Protein AF-0000000073340305 (afdb_homodimer)

pLDDT: mean 93.26, std 9.14, range [45.38, 98.94]

Organism: Populus trichocarpa (NCBI:txid3694)

Foldseek 3Di:
DQDPVRDDDDDDPFDFDAFAQDDDVPDPFQWGWDWAQQDVVQRKIKIKIAGPDDDPPAAFEEEEEEEDDLLADDFCRTPLNVVLQRCLCRLLVHIYIYIGFHGWPVAAPPRRLVSVLSVLLVVLVLVVQLVPPPHDPCCNVHHDQQQYEYEYAACSLLSRVVNQLVVLPDDSPPGHHAEYEYENYQADAPDFDPLCVVCCPPPVDHVVNSQVSCCGHHPPPDHRCPCSRQVPPVPDPSLVRLLVGHEYEYEEELAESCRVVSVVVVVVSVVSPYHYHYDYYHHAYRPRVSPDVVVVVVSSVVVSVCSVVGD/DQDPVRDDDDDDPFDFDAFAQDDDVPDPFQWGWDWAQQDVVQRKIKIKIAGPDDDPPAAFEEEEEEEDDLLADDFCRTPLNVVLQRCLCRLLVHIYIYIGFHGWPVAAPPRRLVSVLSVLLVVLVLVVQLVPPPHDPCCVVHHDQQQYEYEYAACSLLSRVVNQLVVLPDDSPPGHHAEYEYENYQADAPDFDPLCVVCCPPPVDHVVNSQVSCCGHHPPPDHRCPCSRQVPPVPDPSLVSLLVGHEYEYEEELAESCRVVSVVVVVVSVVSPYHYHYDYYNHAYRPRVSPDVVVVVVSSVVVSVCSVVGD

Sequence (622 aa):
MENPDGSLTRNSAFPDVPPTEQKTPGSKELSLSKDIPLNPNNKTFLRLFRPLNPPQNTALPLIIYFHGGGFVLYSAATLAFHQTCSDMASHFPALVLSVDYRLAPEHRLPAAYEDAMESIKWVQNQVLDINGPSCEPWFKEYLDFSRCFLMGMSAGGNIAYHANLLALNIDIKPLKIIGLILNVPYFSAVTRTESEKRLINDPVLPLATSDRMWALSLPEDTDRDDEYCNPIVGGSLEKNKIERLPRCFFRGYGGDPLVDKQKELVKMLESRGVDVVARFDEDGFHGVEVFDPAKAKAFYDYGKEFVYTTVMENPDGSLTRNSAFPDVPPTEQKTPGSKELSLSKDIPLNPNNKTFLRLFRPLNPPQNTALPLIIYFHGGGFVLYSAATLAFHQTCSDMASHFPALVLSVDYRLAPEHRLPAAYEDAMESIKWVQNQVLDINGPSCEPWFKEYLDFSRCFLMGMSAGGNIAYHANLLALNIDIKPLKIIGLILNVPYFSAVTRTESEKRLINDPVLPLATSDRMWALSLPEDTDRDDEYCNPIVGGSLEKNKIERLPRCFFRGYGGDPLVDKQKELVKMLESRGVDVVARFDEDGFHGVEVFDPAKAKAFYDYGKEFVYTTV

Solvent-accessible surface area (backbone atoms only — not comparable to full-atom values): 32064 Å² total; per-residue (Å²): 83,78,40,94,86,68,48,71,48,68,74,36,87,56,58,70,48,80,68,38,74,63,90,52,91,90,56,86,70,53,33,31,23,42,78,41,83,70,36,79,91,71,68,26,34,32,38,40,25,34,32,68,76,64,66,79,96,49,66,23,38,35,34,42,32,29,54,42,43,52,47,53,43,81,44,41,38,17,41,69,48,37,49,52,45,30,49,44,7,41,70,54,55,22,35,26,38,27,41,26,57,55,38,24,60,89,33,29,50,61,42,38,35,49,43,48,45,50,52,52,50,51,50,30,55,34,59,78,32,39,87,44,92,80,26,55,65,67,49,55,72,31,55,29,53,71,41,23,29,36,25,14,30,25,33,6,13,35,40,31,53,53,28,50,58,55,49,72,76,50,90,47,71,84,44,31,72,52,30,38,40,27,37,48,40,47,48,48,47,73,72,75,47,70,38,32,62,75,31,40,76,30,50,67,59,20,44,69,57,53,51,49,33,48,66,41,19,45,47,86,97,60,60,43,59,36,51,87,34,14,64,74,75,56,47,71,87,48,47,80,51,55,49,66,45,49,39,32,37,39,37,41,22,52,52,16,39,44,36,52,51,48,50,51,50,53,51,52,41,47,75,49,67,25,53,69,49,77,49,72,45,74,52,64,33,74,68,39,44,80,78,32,66,67,54,30,50,51,50,48,52,53,49,32,52,50,62,75,67,57,129,82,78,41,96,86,66,46,72,48,68,74,35,87,54,58,70,49,80,68,39,73,62,90,52,91,89,55,86,70,53,34,32,23,42,78,41,83,69,36,79,91,72,68,25,34,32,38,41,26,35,32,69,75,64,66,80,98,48,64,24,36,35,34,42,32,27,52,43,44,52,48,53,43,82,43,41,39,18,41,68,49,37,49,49,45,30,50,44,8,40,70,56,55,22,35,26,40,27,42,26,56,54,40,24,60,90,34,30,51,61,42,39,36,50,43,46,45,50,50,53,49,51,52,29,54,33,58,78,32,40,88,43,91,80,26,54,65,66,49,57,72,30,55,29,54,70,42,23,30,35,25,14,31,25,34,7,12,35,39,32,54,53,27,50,56,54,48,73,78,50,90,48,72,85,45,31,72,53,31,37,39,26,37,46,42,46,48,48,45,73,70,75,47,70,39,32,61,75,31,40,76,29,48,68,60,20,43,69,58,52,52,48,35,46,66,41,19,43,45,86,96,60,60,44,59,37,51,88,34,14,64,75,75,57,51,71,88,48,48,79,50,54,49,66,44,50,40,32,37,40,38,41,24,53,52,15,38,45,36,51,52,48,51,49,49,51,51,53,40,45,75,50,66,25,53,68,48,76,50,72,44,74,52,64,33,73,66,39,44,80,78,32,66,68,53,31,50,51,49,48,52,53,49,31,51,50,63,76,68,58,129

InterPro domains:
  IPR002168 Lipase, GDXG, putative histidine active site [PS01173] (63-78)
  IPR013094 Alpha/beta hydrolase fold-3 [PF07859] (63-288)
  IPR029058 Alpha/Beta hydrolase fold [G3DSA:3.40.50.1820] (1-310)
  IPR029058 Alpha/Beta hydrolase fold [SSF53474] (41-307)
  IPR050466 Diverse Carboxylesterases and Gibberellin Receptors [PTHR23024] (27-291)

Radius of gyration: 26.23 Å; Cα contacts (8 Å, |Δi|>4): 1328; chains: 2; bounding box: 48×78×63 Å

Nearest PDB structures (foldseek):
  8vcd-assembly1_A  TM=8.415E-01  e=4.075E-27  Arabidopsis thaliana
  8ea2-assembly1_A  TM=8.637E-01  e=4.727E-26  Pueraria montana var. lobata
  6rt8-assembly4_G  TM=8.583E-01  e=7.841E-23  Catharanthus roseus
  6rt8-assembly3_E  TM=8.568E-01  e=8.863E-23  Catharanthus roseus
  6rt8-assembly2_C  TM=8.568E-01  e=1.538E-22  Catharanthus roseus

Structure (mmCIF, N/CA/C/O backbone):
data_AF-0000000073340305-model_v1
#
loop_
_entity.id
_entity.type
_entity.pdbx_description
1 polymer 'Alpha/beta hydrolase fold-3 domain-containing protein'
#
loop_
_atom_site.group_PDB
_atom_site.id
_atom_site.type_symbol
_atom_site.label_atom_id
_atom_site.label_alt_id
_atom_site.label_comp_id
_atom_site.label_asym_id
_atom_site.label_entity_id
_atom_site.label_seq_id
_atom_site.pdbx_PDB_ins_code
_atom_site.Cartn_x
_atom_site.Cartn_y
_atom_site.Cartn_z
_atom_site.occupancy
_atom_site.B_iso_or_equiv
_atom_site.auth_seq_id
_atom_site.auth_comp_id
_atom_site.auth_asym_id
_atom_site.auth_atom_id
_atom_site.pdbx_PDB_model_num
ATOM 1 N N . MET A 1 1 ? 2.129 -8.492 13.266 1 67.94 1 MET A N 1
ATOM 2 C CA . MET A 1 1 ? 2.611 -8.234 14.617 1 67.94 1 MET A CA 1
ATOM 3 C C . MET A 1 1 ? 2.17 -9.336 15.578 1 67.94 1 MET A C 1
ATOM 5 O O . MET A 1 1 ? 1.013 -9.766 15.547 1 67.94 1 MET A O 1
ATOM 9 N N . GLU A 1 2 ? 3.129 -9.781 16.25 1 68.56 2 GLU A N 1
ATOM 10 C CA . GLU A 1 2 ? 2.785 -10.781 17.266 1 68.56 2 GLU A CA 1
ATOM 11 C C . GLU A 1 2 ? 2.283 -10.125 18.547 1 68.56 2 GLU A C 1
ATOM 13 O O . GLU A 1 2 ? 2.91 -9.195 19.062 1 68.56 2 GLU A O 1
ATOM 18 N N . ASN A 1 3 ? 1.083 -10.586 18.922 1 67.62 3 ASN A N 1
ATOM 19 C CA . ASN A 1 3 ? 0.479 -10.078 20.156 1 67.62 3 ASN A CA 1
ATOM 20 C C . ASN A 1 3 ? 0.989 -10.836 21.375 1 67.62 3 ASN A C 1
ATOM 22 O O . ASN A 1 3 ? 1.522 -11.938 21.25 1 67.62 3 ASN A O 1
ATOM 26 N N . PRO A 1 4 ? 0.866 -10.195 22.438 1 67.56 4 PRO A N 1
ATOM 27 C CA . PRO A 1 4 ? 1.33 -10.852 23.656 1 67.56 4 PRO A CA 1
ATOM 28 C C . PRO A 1 4 ? 0.696 -12.227 23.859 1 67.56 4 PRO A C 1
ATOM 30 O O . PRO A 1 4 ? 1.329 -13.125 24.422 1 67.56 4 PRO A O 1
ATOM 33 N N . ASP A 1 5 ? -0.49 -12.438 23.375 1 68.31 5 ASP A N 1
ATOM 34 C CA . ASP A 1 5 ? -1.183 -13.711 23.562 1 68.31 5 ASP A CA 1
ATOM 35 C C . ASP A 1 5 ? -0.783 -14.719 22.484 1 68.31 5 ASP A C 1
ATOM 37 O O . ASP A 1 5 ? -1.321 -15.828 22.438 1 68.31 5 ASP A O 1
ATOM 41 N N . GLY A 1 6 ? 0.114 -14.336 21.656 1 64.44 6 GLY A N 1
ATOM 42 C CA . GLY A 1 6 ? 0.615 -15.25 20.641 1 64.44 6 GLY A CA 1
ATOM 43 C C . GLY A 1 6 ? -0.099 -15.117 19.312 1 64.44 6 GLY A C 1
ATOM 44 O O . GLY A 1 6 ? 0.363 -15.648 18.297 1 64.44 6 GLY A O 1
ATOM 45 N N . SER A 1 7 ? -1.217 -14.383 19.391 1 67.25 7 SER A N 1
ATOM 46 C CA . SER A 1 7 ? -1.92 -14.18 18.125 1 67.25 7 SER A CA 1
ATOM 47 C C . SER A 1 7 ? -1.186 -13.18 17.25 1 67.25 7 SER A C 1
ATOM 49 O O . SER A 1 7 ? -0.28 -12.484 17.703 1 67.25 7 SER A O 1
ATOM 51 N N . LEU A 1 8 ? -1.442 -13.336 15.961 1 74.5 8 LEU A N 1
ATOM 52 C CA . LEU A 1 8 ? -0.791 -12.461 14.992 1 74.5 8 LEU A CA 1
ATOM 53 C C . LEU A 1 8 ? -1.764 -11.414 14.469 1 74.5 8 LEU A C 1
ATOM 55 O O . LEU A 1 8 ? -2.912 -11.727 14.148 1 74.5 8 LEU A O 1
ATOM 59 N N . THR A 1 9 ? -1.34 -10.203 14.617 1 76 9 THR A N 1
ATOM 60 C CA . THR A 1 9 ? -2.08 -9.133 13.953 1 76 9 THR A CA 1
ATOM 61 C C . THR A 1 9 ? -1.487 -8.836 12.578 1 76 9 THR A C 1
ATOM 63 O O . THR A 1 9 ? -0.298 -8.539 12.461 1 76 9 THR A O 1
ATOM 66 N N . ARG A 1 10 ? -2.449 -9.094 11.609 1 75.88 10 ARG A N 1
ATOM 67 C CA . ARG A 1 10 ? -2.023 -8.836 10.234 1 75.88 10 ARG A CA 1
ATOM 68 C C . ARG A 1 10 ? -2.443 -7.445 9.781 1 75.88 10 ARG A C 1
ATOM 70 O O . ARG A 1 10 ? -3.615 -7.078 9.898 1 75.88 10 ARG A O 1
ATOM 77 N N . ASN A 1 11 ? -1.377 -6.621 9.469 1 77.19 11 ASN A N 1
ATOM 78 C CA . ASN A 1 11 ? -1.65 -5.312 8.875 1 77.19 11 ASN A CA 1
ATOM 79 C C . ASN A 1 11 ? -1.431 -5.328 7.367 1 77.19 11 ASN A C 1
ATOM 81 O O . ASN A 1 11 ? -0.298 -5.469 6.902 1 77.19 11 ASN A O 1
ATOM 85 N N . SER A 1 12 ? -2.635 -5.301 6.664 1 78.06 12 SER A N 1
ATOM 86 C CA . SER A 1 12 ? -2.549 -5.262 5.207 1 78.06 12 SER A CA 1
ATOM 87 C C . SER A 1 12 ? -2.543 -3.828 4.691 1 78.06 12 SER A C 1
ATOM 89 O O . SER A 1 12 ? -3.445 -3.047 5.004 1 78.06 12 SER A O 1
ATOM 91 N N . ALA A 1 13 ? -1.528 -3.514 3.963 1 80.12 13 ALA A N 1
ATOM 92 C CA . ALA A 1 13 ? -1.43 -2.17 3.4 1 80.12 13 ALA A CA 1
ATOM 93 C C . ALA A 1 13 ? -2.494 -1.942 2.33 1 80.12 13 ALA A C 1
ATOM 95 O O . ALA A 1 13 ? -2.803 -0.799 1.986 1 80.12 13 ALA A O 1
ATOM 96 N N . PHE A 1 14 ? -3.064 -3.043 1.811 1 86.5 14 PHE A N 1
ATOM 97 C CA . PHE A 1 14 ? -4.062 -2.994 0.747 1 86.5 14 PHE A CA 1
ATOM 98 C C . PHE A 1 14 ? -5.383 -3.594 1.214 1 86.5 14 PHE A C 1
ATOM 100 O O . PHE A 1 14 ? -5.395 -4.598 1.933 1 86.5 14 PHE A O 1
ATOM 107 N N . PRO A 1 15 ? -6.473 -3 0.729 1 85.81 15 PRO A N 1
ATOM 108 C CA . PRO A 1 15 ? -7.77 -3.607 1.038 1 85.81 15 PRO A CA 1
ATOM 109 C C . PRO A 1 15 ? -8.078 -4.816 0.16 1 85.81 15 PRO A C 1
ATOM 111 O O . PRO A 1 15 ? -7.461 -4.996 -0.894 1 85.81 15 PRO A O 1
ATOM 114 N N . ASP A 1 16 ? -8.945 -5.66 0.643 1 89.81 16 ASP A N 1
ATOM 115 C CA . ASP A 1 16 ? -9.547 -6.668 -0.227 1 89.81 16 ASP A CA 1
ATOM 116 C C . ASP A 1 16 ? -10.711 -6.082 -1.021 1 89.81 16 ASP A C 1
ATOM 118 O O . ASP A 1 16 ? -11.383 -5.156 -0.559 1 89.81 16 ASP A O 1
ATOM 122 N N . VAL A 1 17 ? -10.898 -6.574 -2.234 1 90.62 17 VAL A N 1
ATOM 123 C CA . VAL A 1 17 ? -11.992 -6.113 -3.086 1 90.62 17 VAL A CA 1
ATOM 124 C C . VAL A 1 17 ? -12.789 -7.309 -3.598 1 90.62 17 VAL A C 1
ATOM 126 O O . VAL A 1 17 ? -12.25 -8.406 -3.746 1 90.62 17 VAL A O 1
ATOM 129 N N . PRO A 1 18 ? -14.062 -7.145 -3.832 1 91.19 18 PRO A N 1
ATOM 130 C CA . PRO A 1 18 ? -14.883 -8.227 -4.391 1 91.19 18 PRO A CA 1
ATOM 131 C C . PRO A 1 18 ? -14.562 -8.508 -5.859 1 91.19 18 PRO A C 1
ATOM 133 O O . PRO A 1 18 ? -13.922 -7.688 -6.523 1 91.19 18 PRO A O 1
ATOM 136 N N . PRO A 1 19 ? -14.938 -9.758 -6.348 1 94.81 19 PRO A N 1
ATOM 137 C CA . PRO A 1 19 ? -14.836 -9.984 -7.789 1 94.81 19 PRO A CA 1
ATOM 138 C C . PRO A 1 19 ? -15.789 -9.102 -8.594 1 94.81 19 PRO A C 1
ATOM 140 O O . PRO A 1 19 ? -16.734 -8.531 -8.039 1 94.81 19 PRO A O 1
ATOM 143 N N . THR A 1 20 ? -15.422 -8.938 -9.82 1 89 20 THR A N 1
ATOM 144 C CA . THR A 1 20 ? -16.266 -8.188 -10.75 1 89 20 THR A CA 1
ATOM 145 C C . THR A 1 20 ? -16.891 -9.117 -11.781 1 89 20 THR A C 1
ATOM 147 O O . THR A 1 20 ? -16.312 -9.359 -12.844 1 89 20 THR A O 1
ATOM 150 N N . GLU A 1 21 ? -18.094 -9.477 -11.547 1 87.88 21 GLU A N 1
ATOM 151 C CA . GLU A 1 21 ? -18.703 -10.516 -12.375 1 87.88 21 GLU A CA 1
ATOM 152 C C . GLU A 1 21 ? -19.359 -9.93 -13.617 1 87.88 21 GLU A C 1
ATOM 154 O O . GLU A 1 21 ? -19.578 -10.633 -14.602 1 87.88 21 GLU A O 1
ATOM 159 N N . GLN A 1 22 ? -19.75 -8.695 -13.438 1 83.94 22 GLN A N 1
ATOM 160 C CA . GLN A 1 22 ? -20.422 -8.039 -14.555 1 83.94 22 GLN A CA 1
ATOM 161 C C . GLN A 1 22 ? -19.812 -6.66 -14.82 1 83.94 22 GLN A C 1
ATOM 163 O O . GLN A 1 22 ? -19.266 -6.027 -13.914 1 83.94 22 GLN A O 1
ATOM 168 N N . LYS A 1 23 ? -19.922 -6.387 -16.078 1 78 23 LYS A N 1
ATOM 169 C CA . LYS A 1 23 ? -19.469 -5.051 -16.438 1 78 23 LYS A CA 1
ATOM 170 C C . LYS A 1 23 ? -20.375 -3.975 -15.867 1 78 23 LYS A C 1
ATOM 172 O O . LYS A 1 23 ? -21.609 -4.09 -15.953 1 78 23 LYS A O 1
ATOM 177 N N . THR A 1 24 ? -19.797 -3.139 -15.047 1 69.5 24 THR A N 1
ATOM 178 C CA . THR A 1 24 ? -20.578 -1.995 -14.602 1 69.5 24 THR A CA 1
ATOM 179 C C . THR A 1 24 ? -20.406 -0.817 -15.562 1 69.5 24 THR A C 1
ATOM 181 O O . THR A 1 24 ? -19.297 -0.49 -15.953 1 69.5 24 THR A O 1
ATOM 184 N N . PRO A 1 25 ? -21.609 -0.239 -15.977 1 66.5 25 PRO A N 1
ATOM 185 C CA . PRO A 1 25 ? -21.484 0.916 -16.875 1 66.5 25 PRO A CA 1
ATOM 186 C C . PRO A 1 25 ? -20.562 1.997 -16.328 1 66.5 25 PRO A C 1
ATOM 188 O O . PRO A 1 25 ? -20.625 2.314 -15.133 1 66.5 25 PRO A O 1
ATOM 191 N N . GLY A 1 26 ? -19.641 2.408 -17.109 1 63.31 26 GLY A N 1
ATOM 192 C CA . GLY A 1 26 ? -18.734 3.48 -16.719 1 63.31 26 GLY A CA 1
ATOM 193 C C . GLY A 1 26 ? -17.469 2.984 -16.047 1 63.31 26 GLY A C 1
ATOM 194 O O . GLY A 1 26 ? -16.562 3.768 -15.773 1 63.31 26 GLY A O 1
ATOM 195 N N . SER A 1 27 ? -17.562 1.623 -15.883 1 67.31 27 SER A N 1
ATOM 196 C CA . SER A 1 27 ? -16.406 1.103 -15.18 1 67.31 27 SER A CA 1
ATOM 197 C C . SER A 1 27 ? -15.219 0.926 -16.125 1 67.31 27 SER A C 1
ATOM 199 O O . SER A 1 27 ? -15.406 0.778 -17.344 1 67.31 27 SER A O 1
ATOM 201 N N . LYS A 1 28 ? -14.078 1.132 -15.609 1 69.5 28 LYS A N 1
ATOM 202 C CA . LYS A 1 28 ? -12.836 0.988 -16.375 1 69.5 28 LYS A CA 1
ATOM 203 C C . LYS A 1 28 ? -12.234 -0.399 -16.172 1 69.5 28 LYS A C 1
ATOM 205 O O . LYS A 1 28 ? -11.016 -0.574 -16.297 1 69.5 28 LYS A O 1
ATOM 210 N N . GLU A 1 29 ? -13.211 -1.311 -16 1 81.5 29 GLU A N 1
ATOM 211 C CA . GLU A 1 29 ? -12.703 -2.66 -15.766 1 81.5 29 GLU A CA 1
ATOM 212 C C . GLU A 1 29 ? -12.18 -3.287 -17.047 1 81.5 29 GLU A C 1
ATOM 214 O O . GLU A 1 29 ? -12.766 -3.105 -18.125 1 81.5 29 GLU A O 1
ATOM 219 N N . LEU A 1 30 ? -11.062 -3.98 -16.969 1 86.75 30 LEU A N 1
ATOM 220 C CA . LEU A 1 30 ? -10.406 -4.586 -18.125 1 86.75 30 LEU A CA 1
ATOM 221 C C . LEU A 1 30 ? -10.734 -6.074 -18.219 1 86.75 30 LEU A C 1
ATOM 223 O O . LEU A 1 30 ? -10.508 -6.699 -19.266 1 86.75 30 LEU A O 1
ATOM 227 N N . SER A 1 31 ? -11.32 -6.609 -17.141 1 94.94 31 SER A N 1
ATOM 228 C CA . SER A 1 31 ? -11.625 -8.031 -17.047 1 94.94 31 SER A CA 1
ATOM 229 C C . SER A 1 31 ? -12.812 -8.289 -16.125 1 94.94 31 SER A C 1
ATOM 231 O O . SER A 1 31 ? -13.25 -7.391 -15.406 1 94.94 31 SER A O 1
ATOM 233 N N . LEU A 1 32 ? -13.398 -9.438 -16.297 1 96.12 32 LEU A N 1
ATOM 234 C CA . LEU A 1 32 ? -14.383 -9.93 -15.336 1 96.12 32 LEU A CA 1
ATOM 235 C C . LEU A 1 32 ? -13.766 -10.969 -14.406 1 96.12 32 LEU A C 1
ATOM 237 O O . LEU A 1 32 ? -12.766 -11.602 -14.75 1 96.12 32 LEU A O 1
ATOM 241 N N . SER A 1 33 ? -14.328 -11.086 -13.242 1 97.56 33 SER A N 1
ATOM 242 C CA . SER A 1 33 ? -13.812 -12.062 -12.281 1 97.56 33 SER A CA 1
ATOM 243 C C . SER A 1 33 ? -14.938 -12.656 -11.445 1 97.56 33 SER A C 1
ATOM 245 O O . SER A 1 33 ? -16 -12.047 -11.297 1 97.56 33 SER A O 1
ATOM 247 N N . LYS A 1 34 ? -14.711 -13.867 -10.969 1 97.88 34 LYS A N 1
ATOM 248 C CA . LYS A 1 34 ? -15.633 -14.547 -10.062 1 97.88 34 LYS A CA 1
ATOM 249 C C . LYS A 1 34 ? -14.883 -15.461 -9.102 1 97.88 34 LYS A C 1
ATOM 251 O O . LYS A 1 34 ? -13.781 -15.922 -9.406 1 97.88 34 LYS A O 1
ATOM 256 N N . ASP A 1 35 ? -15.461 -15.688 -7.945 1 98.25 35 ASP A N 1
ATOM 257 C CA . ASP A 1 35 ? -14.867 -16.562 -6.938 1 98.25 35 ASP A CA 1
ATOM 258 C C . ASP A 1 35 ? -15.461 -17.969 -7.008 1 98.25 35 ASP A C 1
ATOM 260 O O . ASP A 1 35 ? -16.672 -18.125 -7.219 1 98.25 35 ASP A O 1
ATOM 264 N N . ILE A 1 36 ? -14.656 -18.953 -6.902 1 98.19 36 ILE A N 1
ATOM 265 C CA . ILE A 1 36 ? -15.023 -20.359 -6.887 1 98.19 36 ILE A CA 1
ATOM 266 C C . ILE A 1 36 ? -14.469 -21.031 -5.629 1 98.19 36 ILE A C 1
ATOM 268 O O . ILE A 1 36 ? -13.258 -21.031 -5.402 1 98.19 36 ILE A O 1
ATOM 272 N N . PRO A 1 37 ? -15.32 -21.625 -4.793 1 97.81 37 PRO A N 1
ATOM 273 C CA . PRO A 1 37 ? -14.789 -22.344 -3.641 1 97.81 37 PRO A CA 1
ATOM 274 C C . PRO A 1 37 ? -13.891 -23.516 -4.047 1 97.81 37 PRO A C 1
ATOM 276 O O . PRO A 1 37 ? -14.203 -24.234 -5 1 97.81 37 PRO A O 1
ATOM 279 N N . LEU A 1 38 ? -12.805 -23.688 -3.432 1 98.38 38 LEU A N 1
ATOM 280 C CA . LEU A 1 38 ? -11.891 -24.781 -3.717 1 98.38 38 LEU A CA 1
ATOM 281 C C . LEU A 1 38 ? -12 -25.875 -2.656 1 98.38 38 LEU A C 1
ATOM 283 O O . LEU A 1 38 ? -12.297 -27.031 -2.975 1 98.38 38 LEU A O 1
ATOM 287 N N . ASN A 1 39 ? -11.742 -25.516 -1.41 1 98.19 39 ASN A N 1
ATOM 288 C CA . ASN A 1 39 ? -11.805 -26.422 -0.268 1 98.19 39 ASN A CA 1
ATOM 289 C C . ASN A 1 39 ? -12.469 -25.766 0.934 1 98.19 39 ASN A C 1
ATOM 291 O O . ASN A 1 39 ? -11.836 -24.984 1.655 1 98.19 39 ASN A O 1
ATOM 295 N N . PRO A 1 40 ? -13.727 -26.078 1.2 1 95.38 40 PRO A N 1
ATOM 296 C CA . PRO A 1 40 ? -14.469 -25.422 2.285 1 95.38 40 PRO A CA 1
ATOM 297 C C . PRO A 1 40 ? -13.828 -25.656 3.652 1 95.38 40 PRO A C 1
ATOM 299 O O . PRO A 1 40 ? -13.883 -24.781 4.516 1 95.38 40 PRO A O 1
ATOM 302 N N . ASN A 1 41 ? -13.195 -26.812 3.861 1 95.94 41 ASN A N 1
ATOM 303 C CA . ASN A 1 41 ? -12.547 -27.094 5.137 1 95.94 41 ASN A CA 1
ATOM 304 C C . ASN A 1 41 ? -11.359 -26.172 5.383 1 95.94 41 ASN A C 1
ATOM 306 O O . ASN A 1 41 ? -11.125 -25.75 6.512 1 95.94 41 ASN A O 1
ATOM 310 N N . ASN A 1 42 ? -10.656 -25.938 4.301 1 96.75 42 ASN A N 1
ATOM 311 C CA . ASN A 1 42 ? -9.484 -25.062 4.395 1 96.75 42 ASN A CA 1
ATOM 312 C C . ASN A 1 42 ? -9.859 -23.609 4.145 1 96.75 42 ASN A C 1
ATOM 314 O O . ASN A 1 42 ? -9.016 -22.719 4.281 1 96.75 42 ASN A O 1
ATOM 318 N N . LYS A 1 43 ? -11.086 -23.359 3.734 1 96.12 43 LYS A N 1
ATOM 319 C CA . LYS A 1 43 ? -11.602 -22.031 3.41 1 96.12 43 LYS A CA 1
ATOM 320 C C . LYS A 1 43 ? -10.797 -21.391 2.287 1 96.12 43 LYS A C 1
ATOM 322 O O . LYS A 1 43 ? -10.523 -20.188 2.322 1 96.12 43 LYS A O 1
ATOM 327 N N . THR A 1 44 ? -10.266 -22.203 1.38 1 98.38 44 THR A N 1
ATOM 328 C CA . THR A 1 44 ? -9.555 -21.703 0.203 1 98.38 44 THR A CA 1
ATOM 329 C C . THR A 1 44 ? -10.523 -21.5 -0.963 1 98.38 44 THR A C 1
ATOM 331 O O . THR A 1 44 ? -11.578 -22.141 -1.016 1 98.38 44 THR A O 1
ATOM 334 N N . PHE A 1 45 ? -10.195 -20.594 -1.85 1 98.69 45 PHE A N 1
ATOM 335 C CA . PHE A 1 45 ? -11.016 -20.344 -3.029 1 98.69 45 PHE A CA 1
ATOM 336 C C . PHE A 1 45 ? -10.141 -19.906 -4.203 1 98.69 45 PHE A C 1
ATOM 338 O O . PHE A 1 45 ? -8.938 -19.703 -4.051 1 98.69 45 PHE A O 1
ATOM 345 N N . LEU A 1 46 ? -10.734 -19.953 -5.328 1 98.81 46 LEU A N 1
ATOM 346 C CA . LEU A 1 46 ? -10.133 -19.5 -6.578 1 98.81 46 LEU A CA 1
ATOM 347 C C . LEU A 1 46 ? -10.859 -18.281 -7.129 1 98.81 46 LEU A C 1
ATOM 349 O O . LEU A 1 46 ? -12.094 -18.234 -7.117 1 98.81 46 LEU A O 1
ATOM 353 N N . ARG A 1 47 ? -10.102 -17.312 -7.477 1 98.69 47 ARG A N 1
ATOM 354 C CA . ARG A 1 47 ? -10.695 -16.234 -8.258 1 98.69 47 ARG A CA 1
ATOM 355 C C . ARG A 1 47 ? -10.297 -16.328 -9.727 1 98.69 47 ARG A C 1
ATOM 357 O O . ARG A 1 47 ? -9.117 -16.25 -10.062 1 98.69 47 ARG A O 1
ATOM 364 N N . LEU A 1 48 ? -11.312 -16.484 -10.547 1 98.81 48 LEU A N 1
ATOM 365 C CA . LEU A 1 48 ? -11.102 -16.672 -11.977 1 98.81 48 LEU A CA 1
ATOM 366 C C . LEU A 1 48 ? -11.344 -15.375 -12.742 1 98.81 48 LEU A C 1
ATOM 368 O O . LEU A 1 48 ? -12.383 -14.727 -12.555 1 98.81 48 LEU A O 1
ATOM 372 N N . PHE A 1 49 ? -10.359 -14.945 -13.555 1 98.38 49 PHE A N 1
ATOM 373 C CA . PHE A 1 49 ? -10.453 -13.758 -14.391 1 98.38 49 PHE A CA 1
ATOM 374 C C . PHE A 1 49 ? -10.508 -14.133 -15.859 1 98.38 49 PHE A C 1
ATOM 376 O O . PHE A 1 49 ? -9.82 -15.055 -16.297 1 98.38 49 PHE A O 1
ATOM 383 N N . ARG A 1 50 ? -11.266 -13.43 -16.625 1 97 50 ARG A N 1
ATOM 384 C CA . ARG A 1 50 ? -11.258 -13.5 -18.078 1 97 50 ARG A CA 1
ATOM 385 C C . ARG A 1 50 ? -11.242 -12.109 -18.703 1 97 50 ARG A C 1
ATOM 387 O O . ARG A 1 50 ? -11.719 -11.148 -18.094 1 97 50 ARG A O 1
ATOM 394 N N . PRO A 1 51 ? -10.68 -11.969 -19.922 1 95.25 51 PRO A N 1
ATOM 395 C CA . PRO A 1 51 ? -10.781 -10.664 -20.578 1 95.25 51 PRO A CA 1
ATOM 396 C C . PRO A 1 51 ? -12.234 -10.234 -20.797 1 95.25 51 PRO A C 1
ATOM 398 O O . PRO A 1 51 ? -13.117 -11.078 -20.953 1 95.25 51 PRO A O 1
ATOM 401 N N . LEU A 1 52 ? -12.391 -9 -20.781 1 91.94 52 LEU A N 1
ATOM 402 C CA . LEU A 1 52 ? -13.719 -8.453 -21.016 1 91.94 52 LEU A CA 1
ATOM 403 C C . LEU A 1 52 ? -14.242 -8.852 -22.391 1 91.94 52 LEU A C 1
ATOM 405 O O . LEU A 1 52 ? -15.422 -9.172 -22.547 1 91.94 52 LEU A O 1
ATOM 409 N N . ASN A 1 53 ? -13.32 -8.773 -23.375 1 88.56 53 ASN A N 1
ATOM 410 C CA . ASN A 1 53 ? -13.633 -9.156 -24.75 1 88.56 53 ASN A CA 1
ATOM 411 C C . ASN A 1 53 ? -12.672 -10.227 -25.266 1 88.56 53 ASN A C 1
ATOM 413 O O . ASN A 1 53 ? -11.758 -9.922 -26.031 1 88.56 53 ASN A O 1
ATOM 417 N N . PRO A 1 54 ? -13.008 -11.5 -24.859 1 90.56 54 PRO A N 1
ATOM 418 C CA . PRO A 1 54 ? -12.117 -12.562 -25.344 1 90.56 54 PRO A CA 1
ATOM 419 C C . PRO A 1 54 ? -12.094 -12.68 -26.859 1 90.56 54 PRO A C 1
ATOM 421 O O . PRO A 1 54 ? -13.117 -12.438 -27.516 1 90.56 54 PRO A O 1
ATOM 424 N N . PRO A 1 55 ? -10.898 -12.938 -27.344 1 88.44 55 PRO A N 1
ATOM 425 C CA . PRO A 1 55 ? -10.852 -13.156 -28.797 1 88.44 55 PRO A CA 1
ATOM 426 C C . PRO A 1 55 ? -11.797 -14.266 -29.25 1 88.44 55 PRO A C 1
ATOM 428 O O . PRO A 1 55 ? -12 -15.25 -28.531 1 88.44 55 PRO A O 1
ATOM 431 N N . GLN A 1 56 ? -12.273 -14.016 -30.469 1 85.81 56 GLN A N 1
ATOM 432 C CA . GLN A 1 56 ? -13.219 -14.984 -31.016 1 85.81 56 GLN A CA 1
ATOM 433 C C . GLN A 1 56 ? -12.484 -16.203 -31.594 1 85.81 56 GLN A C 1
ATOM 435 O O . GLN A 1 56 ? -11.422 -16.062 -32.188 1 85.81 56 GLN A O 1
ATOM 440 N N . ASN A 1 57 ? -12.953 -17.328 -31.359 1 84.75 57 ASN A N 1
ATOM 441 C CA . ASN A 1 57 ? -12.523 -18.594 -31.953 1 84.75 57 ASN A CA 1
ATOM 442 C C . ASN A 1 57 ? -11.102 -18.953 -31.547 1 84.75 57 ASN A C 1
ATOM 444 O O . ASN A 1 57 ? -10.367 -19.578 -32.312 1 84.75 57 ASN A O 1
ATOM 448 N N . THR A 1 58 ? -10.641 -18.391 -30.531 1 90.31 58 THR A N 1
ATOM 449 C CA . THR A 1 58 ? -9.312 -18.719 -30.031 1 90.31 58 THR A CA 1
ATOM 450 C C . THR A 1 58 ? -9.375 -19.109 -28.562 1 90.31 58 THR A C 1
ATOM 452 O O . THR A 1 58 ? -9.898 -18.344 -27.734 1 90.31 58 THR A O 1
ATOM 455 N N . ALA A 1 59 ? -8.906 -20.312 -28.312 1 95 59 ALA A N 1
ATOM 456 C CA . ALA A 1 59 ? -8.805 -20.719 -26.922 1 95 59 ALA A CA 1
ATOM 457 C C . ALA A 1 59 ? -7.707 -19.953 -26.203 1 95 59 ALA A C 1
ATOM 459 O O . ALA A 1 59 ? -6.73 -19.516 -26.812 1 95 59 ALA A O 1
ATOM 460 N N . LEU A 1 60 ? -7.863 -19.734 -24.984 1 97.88 60 LEU A N 1
ATOM 461 C CA . LEU A 1 60 ? -6.949 -18.922 -24.188 1 97.88 60 LEU A CA 1
ATOM 462 C C . LEU A 1 60 ? -6.086 -19.797 -23.297 1 97.88 60 LEU A C 1
ATOM 464 O O . LEU A 1 60 ? -6.566 -20.781 -22.734 1 97.88 60 LEU A O 1
ATOM 468 N N . PRO A 1 61 ? -4.797 -19.469 -23.172 1 98.25 61 PRO A N 1
ATOM 469 C CA . PRO A 1 61 ? -4 -20.125 -22.141 1 98.25 61 PRO A CA 1
ATOM 470 C C . PRO A 1 61 ? -4.52 -19.859 -20.734 1 98.25 61 PRO A C 1
ATOM 472 O O . PRO A 1 61 ? -5.312 -18.938 -20.531 1 98.25 61 PRO A O 1
ATOM 475 N N . LEU A 1 62 ? -4.094 -20.719 -19.828 1 98.75 62 LEU A N 1
ATOM 476 C CA . LEU A 1 62 ? -4.445 -20.562 -18.422 1 98.75 62 LEU A CA 1
ATOM 477 C C . LEU A 1 62 ? -3.215 -20.234 -17.578 1 98.75 62 LEU A C 1
ATOM 479 O O . LEU A 1 62 ? -2.168 -20.875 -17.734 1 98.75 62 LEU A O 1
ATOM 483 N N . ILE A 1 63 ? -3.34 -19.203 -16.781 1 98.88 63 ILE A N 1
ATOM 484 C CA . ILE A 1 63 ? -2.328 -18.891 -15.773 1 98.88 63 ILE A CA 1
ATOM 485 C C . ILE A 1 63 ? -2.889 -19.156 -14.375 1 98.88 63 ILE A C 1
ATOM 487 O O . ILE A 1 63 ? -3.854 -18.516 -13.953 1 98.88 63 ILE A O 1
ATOM 491 N N . ILE A 1 64 ? -2.373 -20.156 -13.711 1 98.94 64 ILE A N 1
ATOM 492 C CA . ILE A 1 64 ? -2.652 -20.297 -12.281 1 98.94 64 ILE A CA 1
ATOM 493 C C . ILE A 1 64 ? -1.706 -19.406 -11.477 1 98.94 64 ILE A C 1
ATOM 495 O O . ILE A 1 64 ? -0.486 -19.578 -11.531 1 98.94 64 ILE A O 1
ATOM 499 N N . TYR A 1 65 ? -2.279 -18.469 -10.758 1 98.94 65 TYR A N 1
ATOM 500 C CA . TYR A 1 65 ? -1.517 -17.375 -10.148 1 98.94 65 TYR A CA 1
ATOM 501 C C . TYR A 1 65 ? -1.516 -17.5 -8.633 1 98.94 65 TYR A C 1
ATOM 503 O O . TYR A 1 65 ? -2.543 -17.812 -8.023 1 98.94 65 TYR A O 1
ATOM 511 N N . PHE A 1 66 ? -0.336 -17.312 -8.023 1 98.94 66 PHE A N 1
ATOM 512 C CA . PHE A 1 66 ? -0.172 -17.281 -6.578 1 98.94 66 PHE A CA 1
ATOM 513 C C . PHE A 1 66 ? 0.31 -15.914 -6.109 1 98.94 66 PHE A C 1
ATOM 515 O O . PHE A 1 66 ? 1.363 -15.445 -6.539 1 98.94 66 PHE A O 1
ATOM 522 N N . HIS A 1 67 ? -0.466 -15.305 -5.215 1 98.44 67 HIS A N 1
ATOM 523 C CA . HIS A 1 67 ? -0.167 -13.953 -4.754 1 98.44 67 HIS A CA 1
ATOM 524 C C . HIS A 1 67 ? 1.006 -13.953 -3.781 1 98.44 67 HIS A C 1
ATOM 526 O O . HIS A 1 67 ? 1.364 -14.992 -3.23 1 98.44 67 HIS A O 1
ATOM 532 N N . GLY A 1 68 ? 1.585 -12.758 -3.646 1 97.62 68 GLY A N 1
ATOM 533 C CA . GLY A 1 68 ? 2.654 -12.578 -2.678 1 97.62 68 GLY A CA 1
ATOM 534 C C . GLY A 1 68 ? 2.146 -12.336 -1.268 1 97.62 68 GLY A C 1
ATOM 535 O O . GLY A 1 68 ? 0.961 -12.523 -0.989 1 97.62 68 GLY A O 1
ATOM 536 N N . GLY A 1 69 ? 3.115 -12.039 -0.393 1 95.69 69 GLY A N 1
ATOM 537 C CA . GLY A 1 69 ? 2.748 -11.766 0.986 1 95.69 69 GLY A CA 1
ATOM 538 C C . GLY A 1 69 ? 3.547 -12.578 1.991 1 95.69 69 GLY A C 1
ATOM 539 O O . GLY A 1 69 ? 3.156 -12.688 3.154 1 95.69 69 GLY A O 1
ATOM 540 N N . GLY A 1 70 ? 4.645 -13.188 1.548 1 96.56 70 GLY A N 1
ATOM 541 C CA . GLY A 1 70 ? 5.551 -13.891 2.443 1 96.56 70 GLY A CA 1
ATOM 542 C C . GLY A 1 70 ? 4.902 -15.07 3.145 1 96.56 70 GLY A C 1
ATOM 543 O O . GLY A 1 70 ? 5.246 -15.383 4.285 1 96.56 70 GLY A O 1
ATOM 544 N N . PHE A 1 71 ? 3.844 -15.562 2.588 1 97.44 71 PHE A N 1
ATOM 545 C CA . PHE A 1 71 ? 3.084 -16.688 3.104 1 97.44 71 PHE A CA 1
ATOM 546 C C . PHE A 1 71 ? 2.209 -16.266 4.277 1 97.44 71 PHE A C 1
ATOM 548 O O . PHE A 1 71 ? 1.472 -17.094 4.836 1 97.44 71 PHE A O 1
ATOM 555 N N . VAL A 1 72 ? 2.264 -15 4.648 1 93.88 72 VAL A N 1
ATOM 556 C CA . VAL A 1 72 ? 1.651 -14.578 5.902 1 93.88 72 VAL A CA 1
ATOM 557 C C . VAL A 1 72 ? 0.536 -13.57 5.617 1 93.88 72 VAL A C 1
ATOM 559 O O . VAL A 1 72 ? -0.438 -13.484 6.371 1 93.88 72 VAL A O 1
ATOM 562 N N . LEU A 1 73 ? 0.677 -12.859 4.492 1 92.44 73 LEU A N 1
ATOM 563 C CA . LEU A 1 73 ? -0.228 -11.742 4.254 1 92.44 73 LEU A CA 1
ATOM 564 C C . LEU A 1 73 ? -0.99 -11.93 2.945 1 92.44 73 LEU A C 1
ATOM 566 O O . LEU A 1 73 ? -0.588 -12.727 2.096 1 92.44 73 LEU A O 1
ATOM 570 N N . TYR A 1 74 ? -2.086 -11.148 2.801 1 94.25 74 TYR A N 1
ATOM 571 C CA . TYR A 1 74 ? -2.834 -10.859 1.582 1 94.25 74 TYR A CA 1
ATOM 572 C C . TYR A 1 74 ? -3.676 -12.055 1.163 1 94.25 74 TYR A C 1
ATOM 574 O O . TYR A 1 74 ? -3.869 -12.992 1.945 1 94.25 74 TYR A O 1
ATOM 582 N N . SER A 1 75 ? -4.355 -11.836 0.139 1 95.69 75 SER A N 1
ATOM 583 C CA . SER A 1 75 ? -5.34 -12.742 -0.438 1 95.69 75 SER A CA 1
ATOM 584 C C . SER A 1 75 ? -5.422 -12.578 -1.952 1 95.69 75 SER A C 1
ATOM 586 O O . SER A 1 75 ? -4.895 -11.609 -2.506 1 95.69 75 SER A O 1
ATOM 588 N N . ALA A 1 76 ? -6.035 -13.578 -2.537 1 97.88 76 ALA A N 1
ATOM 589 C CA . ALA A 1 76 ? -6.371 -13.43 -3.951 1 97.88 76 ALA A CA 1
ATOM 590 C C . ALA A 1 76 ? -7.289 -12.227 -4.172 1 97.88 76 ALA A C 1
ATOM 592 O O . ALA A 1 76 ? -7.34 -11.672 -5.27 1 97.88 76 ALA A O 1
ATOM 593 N N . ALA A 1 77 ? -7.926 -11.789 -3.123 1 95.88 77 ALA A N 1
ATOM 594 C CA . ALA A 1 77 ? -8.883 -10.688 -3.213 1 95.88 77 ALA A CA 1
ATOM 595 C C . ALA A 1 77 ? -8.203 -9.344 -2.945 1 95.88 77 ALA A C 1
ATOM 597 O O . ALA A 1 77 ? -8.805 -8.289 -3.162 1 95.88 77 ALA A O 1
ATOM 598 N N . THR A 1 78 ? -6.965 -9.414 -2.475 1 94.75 78 THR A N 1
ATOM 599 C CA . THR A 1 78 ? -6.285 -8.156 -2.156 1 94.75 78 THR A CA 1
ATOM 600 C C . THR A 1 78 ? -6.129 -7.297 -3.404 1 94.75 78 THR A C 1
ATOM 602 O O . THR A 1 78 ? -5.715 -7.785 -4.457 1 94.75 78 THR A O 1
ATOM 605 N N . LEU A 1 79 ? -6.402 -6.027 -3.279 1 92.75 79 LEU A N 1
ATOM 606 C CA . LEU A 1 79 ? -6.523 -5.082 -4.387 1 92.75 79 LEU A CA 1
ATOM 607 C C . LEU A 1 79 ? -5.32 -5.18 -5.316 1 92.75 79 LEU A C 1
ATOM 609 O O . LEU A 1 79 ? -5.473 -5.242 -6.535 1 92.75 79 LEU A O 1
ATOM 613 N N . ALA A 1 80 ? -4.117 -5.191 -4.746 1 92.62 80 ALA A N 1
ATOM 614 C CA . ALA A 1 80 ? -2.898 -5.199 -5.551 1 92.62 80 ALA A CA 1
ATOM 615 C C . ALA A 1 80 ? -2.836 -6.438 -6.438 1 92.62 80 ALA A C 1
ATOM 617 O O . ALA A 1 80 ? -2.465 -6.352 -7.609 1 92.62 80 ALA A O 1
ATOM 618 N N . PHE A 1 81 ? -3.244 -7.539 -5.918 1 96.56 81 PHE A N 1
ATOM 619 C CA . PHE A 1 81 ? -3.164 -8.789 -6.664 1 96.56 81 PHE A CA 1
ATOM 620 C C . PHE A 1 81 ? -4.383 -8.961 -7.559 1 96.56 81 PHE A C 1
ATOM 622 O O . PHE A 1 81 ? -4.285 -9.531 -8.648 1 96.56 81 PHE A O 1
ATOM 629 N N . HIS A 1 82 ? -5.535 -8.484 -7.094 1 95.94 82 HIS A N 1
ATOM 630 C CA . HIS A 1 82 ? -6.719 -8.445 -7.949 1 95.94 82 HIS A CA 1
ATOM 631 C C . HIS A 1 82 ? -6.445 -7.656 -9.227 1 95.94 82 HIS A C 1
ATOM 633 O O . HIS A 1 82 ? -6.754 -8.117 -10.32 1 95.94 82 HIS A O 1
ATOM 639 N N . GLN A 1 83 ? -5.828 -6.523 -9.07 1 93.62 83 GLN A N 1
ATOM 640 C CA . GLN A 1 83 ? -5.551 -5.66 -10.211 1 93.62 83 GLN A CA 1
ATOM 641 C C . GLN A 1 83 ? -4.516 -6.289 -11.141 1 93.62 83 GLN A C 1
ATOM 643 O O . GLN A 1 83 ? -4.633 -6.203 -12.367 1 93.62 83 GLN A O 1
ATOM 648 N N . THR A 1 84 ? -3.523 -6.863 -10.555 1 96.31 84 THR A N 1
ATOM 649 C CA . THR A 1 84 ? -2.496 -7.535 -11.336 1 96.31 84 THR A CA 1
ATOM 650 C C . THR A 1 84 ? -3.109 -8.625 -12.211 1 96.31 84 THR A C 1
ATOM 652 O O . THR A 1 84 ? -2.832 -8.703 -13.406 1 96.31 84 THR A O 1
ATOM 655 N N . CYS A 1 85 ? -3.955 -9.43 -11.617 1 97.81 85 CYS A N 1
ATOM 656 C CA . CYS A 1 85 ? -4.586 -10.523 -12.352 1 97.81 85 CYS A CA 1
ATOM 657 C C . CYS A 1 85 ? -5.535 -9.992 -13.414 1 97.81 85 CYS A C 1
ATOM 659 O O . CYS A 1 85 ? -5.59 -10.523 -14.523 1 97.81 85 CYS A O 1
ATOM 661 N N . SER A 1 86 ? -6.277 -8.945 -13.07 1 96.25 86 SER A N 1
ATOM 662 C CA . SER A 1 86 ? -7.176 -8.312 -14.031 1 96.25 86 SER A CA 1
ATOM 663 C C . SER A 1 86 ? -6.41 -7.785 -15.242 1 96.25 86 SER A C 1
ATOM 665 O O . SER A 1 86 ? -6.805 -8.016 -16.391 1 96.25 86 SER A O 1
ATOM 667 N N . ASP A 1 87 ? -5.312 -7.117 -14.969 1 96 87 ASP A N 1
ATOM 668 C CA . ASP A 1 87 ? -4.484 -6.547 -16.031 1 96 87 ASP A CA 1
ATOM 669 C C . ASP A 1 87 ? -3.896 -7.641 -16.906 1 96 87 ASP A C 1
ATOM 671 O O . ASP A 1 87 ? -3.889 -7.516 -18.141 1 96 87 ASP A O 1
ATOM 675 N N . MET A 1 88 ? -3.424 -8.688 -16.297 1 97.19 88 MET A N 1
ATOM 676 C CA . MET A 1 88 ? -2.816 -9.773 -17.062 1 97.19 88 MET A CA 1
ATOM 677 C C . MET A 1 88 ? -3.848 -10.461 -17.938 1 97.19 88 MET A C 1
ATOM 679 O O . MET A 1 88 ? -3.566 -10.781 -19.094 1 97.19 88 MET A O 1
ATOM 683 N N . ALA A 1 89 ? -5.039 -10.68 -17.391 1 97.5 89 ALA A N 1
ATOM 684 C CA . ALA A 1 89 ? -6.09 -11.336 -18.172 1 97.5 89 ALA A CA 1
ATOM 685 C C . ALA A 1 89 ? -6.379 -10.562 -19.453 1 97.5 89 ALA A C 1
ATOM 687 O O . ALA A 1 89 ? -6.551 -11.156 -20.516 1 97.5 89 ALA A O 1
ATOM 688 N N . SER A 1 90 ? -6.359 -9.305 -19.328 1 95.25 90 SER A N 1
ATOM 689 C CA . SER A 1 90 ? -6.66 -8.438 -20.469 1 95.25 90 SER A CA 1
ATOM 690 C C . SER A 1 90 ? -5.453 -8.305 -21.391 1 95.25 90 SER A C 1
ATOM 692 O O . SER A 1 90 ? -5.578 -8.453 -22.609 1 95.25 90 SER A O 1
ATOM 694 N N . HIS A 1 91 ? -4.25 -8.094 -20.891 1 94.56 91 HIS A N 1
ATOM 695 C CA . HIS A 1 91 ? -3.053 -7.75 -21.641 1 94.56 91 HIS A CA 1
ATOM 696 C C . HIS A 1 91 ? -2.49 -8.961 -22.375 1 94.56 91 HIS A C 1
ATOM 698 O O . HIS A 1 91 ? -1.969 -8.836 -23.484 1 94.56 91 HIS A O 1
ATOM 704 N N . PHE A 1 92 ? -2.75 -10.117 -21.797 1 91.56 92 PHE A N 1
ATOM 705 C CA . PHE A 1 92 ? -2.184 -11.305 -22.422 1 91.56 92 PHE A CA 1
ATOM 706 C C . PHE A 1 92 ? -2.943 -11.664 -23.688 1 91.56 92 PHE A C 1
ATOM 708 O O . PHE A 1 92 ? -2.357 -11.742 -24.766 1 91.56 92 PHE A O 1
ATOM 715 N N . PRO A 1 93 ? -4.102 -11.789 -23.625 1 94.44 93 PRO A N 1
ATOM 716 C CA . PRO A 1 93 ? -5.324 -12.336 -23.031 1 94.44 93 PRO A CA 1
ATOM 717 C C . PRO A 1 93 ? -5.148 -13.773 -22.547 1 94.44 93 PRO A C 1
ATOM 719 O O . PRO A 1 93 ? -4.527 -14.594 -23.234 1 94.44 93 PRO A O 1
ATOM 722 N N . ALA A 1 94 ? -5.605 -14.062 -21.469 1 97.94 94 ALA A N 1
ATOM 723 C CA . ALA A 1 94 ? -5.535 -15.352 -20.797 1 97.94 94 ALA A CA 1
ATOM 724 C C . ALA A 1 94 ? -6.625 -15.484 -19.734 1 97.94 94 ALA A C 1
ATOM 726 O O . ALA A 1 94 ? -7.223 -14.484 -19.328 1 97.94 94 ALA A O 1
ATOM 727 N N . LEU A 1 95 ? -6.98 -16.703 -19.484 1 98.44 95 LEU A N 1
ATOM 728 C CA . LEU A 1 95 ? -7.652 -16.953 -18.219 1 98.44 95 LEU A CA 1
ATOM 729 C C . LEU A 1 95 ? -6.652 -16.953 -17.062 1 98.44 95 LEU A C 1
ATOM 731 O O . LEU A 1 95 ? -5.559 -17.516 -17.188 1 98.44 95 LEU A O 1
ATOM 735 N N . VAL A 1 96 ? -6.953 -16.203 -16 1 98.81 96 VAL A N 1
ATOM 736 C CA . VAL A 1 96 ? -6.086 -16.188 -14.836 1 98.81 96 VAL A CA 1
ATOM 737 C C . VAL A 1 96 ? -6.844 -16.719 -13.625 1 98.81 96 VAL A C 1
ATOM 739 O O . VAL A 1 96 ? -7.922 -16.234 -13.281 1 98.81 96 VAL A O 1
ATOM 742 N N . LEU A 1 97 ? -6.34 -17.766 -13.055 1 98.88 97 LEU A N 1
ATOM 743 C CA . LEU A 1 97 ? -6.895 -18.391 -11.867 1 98.88 97 LEU A CA 1
ATOM 744 C C . LEU A 1 97 ? -6.039 -18.078 -10.641 1 98.88 97 LEU A C 1
ATOM 746 O O . LEU A 1 97 ? -5.027 -18.75 -10.398 1 98.88 97 LEU A O 1
ATOM 750 N N . SER A 1 98 ? -6.453 -17.062 -9.875 1 98.94 98 SER A N 1
ATOM 751 C CA . SER A 1 98 ? -5.727 -16.641 -8.68 1 98.94 98 SER A CA 1
ATOM 752 C C . SER A 1 98 ? -6.125 -17.484 -7.469 1 98.94 98 SER A C 1
ATOM 754 O O . SER A 1 98 ? -7.305 -17.547 -7.117 1 98.94 98 SER A O 1
ATOM 756 N N . VAL A 1 99 ? -5.168 -18.094 -6.785 1 98.94 99 VAL A N 1
ATOM 757 C CA . VAL A 1 99 ? -5.43 -19.031 -5.703 1 98.94 99 VAL A CA 1
ATOM 758 C C . VAL A 1 99 ? -5.355 -18.312 -4.359 1 98.94 99 VAL A C 1
ATOM 760 O O . VAL A 1 99 ? -4.371 -17.641 -4.066 1 98.94 99 VAL A O 1
ATOM 763 N N . ASP A 1 100 ? -6.426 -18.359 -3.654 1 98.81 100 ASP A N 1
ATOM 764 C CA . ASP A 1 100 ? -6.418 -17.938 -2.256 1 98.81 100 ASP A CA 1
ATOM 765 C C . ASP A 1 100 ? -6.012 -19.078 -1.34 1 98.81 100 ASP A C 1
ATOM 767 O O . ASP A 1 100 ? -6.844 -19.922 -0.971 1 98.81 100 ASP A O 1
ATOM 771 N N . TY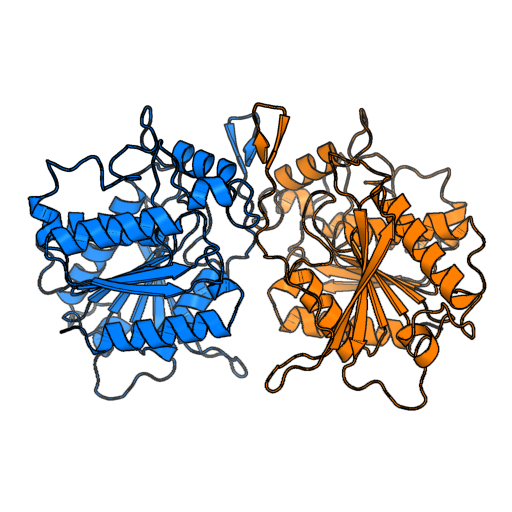R A 1 101 ? -4.738 -19.109 -1.002 1 98.75 101 TYR A N 1
ATOM 772 C CA . TYR A 1 101 ? -4.172 -20.234 -0.277 1 98.75 101 TYR A CA 1
ATOM 773 C C . TYR A 1 101 ? -4.113 -19.953 1.219 1 98.75 101 TYR A C 1
ATOM 775 O O . TYR A 1 101 ? -4.289 -18.812 1.646 1 98.75 101 TYR A O 1
ATOM 783 N N . ARG A 1 102 ? -3.869 -21 2.049 1 97.94 102 ARG A N 1
ATOM 784 C CA . ARG A 1 102 ? -3.777 -20.875 3.5 1 97.94 102 ARG A CA 1
ATOM 785 C C . ARG A 1 102 ? -2.525 -20.109 3.904 1 97.94 102 ARG A C 1
ATOM 787 O O . ARG A 1 102 ? -1.481 -20.234 3.26 1 97.94 102 ARG A O 1
ATOM 794 N N . LEU A 1 103 ? -2.592 -19.359 5.055 1 96.06 103 LEU A N 1
ATOM 795 C CA . LEU A 1 103 ? -1.493 -18.484 5.465 1 96.06 103 LEU A CA 1
ATOM 796 C C . LEU A 1 103 ? -0.802 -19.031 6.707 1 96.06 103 LEU A C 1
ATOM 798 O O . LEU A 1 103 ? -1.423 -19.734 7.512 1 96.06 103 LEU A O 1
ATOM 802 N N . ALA A 1 104 ? 0.43 -18.75 6.734 1 94.69 104 ALA A N 1
ATOM 803 C CA . ALA A 1 104 ? 1.216 -18.984 7.941 1 94.69 104 ALA A CA 1
ATOM 804 C C . ALA A 1 104 ? 1.015 -17.844 8.945 1 94.69 104 ALA A C 1
ATOM 806 O O . ALA A 1 104 ? 0.65 -16.734 8.57 1 94.69 104 ALA A O 1
ATOM 807 N N . PRO A 1 105 ? 1.097 -18.094 10.273 1 92.81 105 PRO A N 1
ATOM 808 C CA . PRO A 1 105 ? 1.638 -19.312 10.867 1 92.81 105 PRO A CA 1
ATOM 809 C C . PRO A 1 105 ? 0.557 -20.344 11.18 1 92.81 105 PRO A C 1
ATOM 811 O O . PRO A 1 105 ? 0.868 -21.469 11.586 1 92.81 105 PRO A O 1
ATOM 814 N N . GLU A 1 106 ? -0.74 -19.984 10.984 1 92.12 106 GLU A N 1
ATOM 815 C CA . GLU A 1 106 ? -1.803 -20.953 11.242 1 92.12 106 GLU A CA 1
ATOM 816 C C . GLU A 1 106 ? -1.611 -22.219 10.414 1 92.12 106 GLU A C 1
ATOM 818 O O . GLU A 1 106 ? -1.936 -23.312 10.867 1 92.12 106 GLU A O 1
ATOM 823 N N . HIS A 1 107 ? -1.111 -22.062 9.234 1 94.81 107 HIS A N 1
ATOM 824 C CA . HIS A 1 107 ? -0.78 -23.156 8.328 1 94.81 107 HIS A CA 1
ATOM 825 C C . HIS A 1 107 ? 0.614 -22.984 7.738 1 94.81 107 HIS A C 1
ATOM 827 O O . HIS A 1 107 ? 0.77 -22.375 6.672 1 94.81 107 HIS A O 1
ATOM 833 N N . ARG A 1 108 ? 1.577 -23.547 8.289 1 97 108 ARG A N 1
ATOM 834 C CA . ARG A 1 108 ? 2.961 -23.469 7.832 1 97 108 ARG A CA 1
ATOM 835 C C . ARG A 1 108 ? 3.16 -24.266 6.551 1 97 108 ARG A C 1
ATOM 837 O O . ARG A 1 108 ? 2.316 -25.078 6.188 1 97 108 ARG A O 1
ATOM 844 N N . LEU A 1 109 ? 4.215 -23.938 5.824 1 97.88 109 LEU A N 1
ATOM 845 C CA . LEU A 1 109 ? 4.586 -24.781 4.695 1 97.88 109 LEU A CA 1
ATOM 846 C C . LEU A 1 109 ? 4.73 -26.234 5.133 1 97.88 109 LEU A C 1
ATOM 848 O O . LEU A 1 109 ? 5.188 -26.516 6.246 1 97.88 109 LEU A O 1
ATOM 852 N N . PRO A 1 110 ? 4.168 -27.125 4.344 1 98.12 110 PRO A N 1
ATOM 853 C CA . PRO A 1 110 ? 3.881 -26.984 2.912 1 98.12 110 PRO A CA 1
ATOM 854 C C . PRO A 1 110 ? 2.402 -26.734 2.627 1 98.12 110 PRO A C 1
ATOM 856 O O . PRO A 1 110 ? 1.897 -27.125 1.571 1 98.12 110 PRO A O 1
ATOM 859 N N . ALA A 1 111 ? 1.637 -26.125 3.545 1 98.56 111 ALA A N 1
ATOM 860 C CA . ALA A 1 111 ? 0.198 -25.953 3.367 1 98.56 111 ALA A CA 1
ATOM 861 C C . ALA A 1 111 ? -0.104 -25.188 2.08 1 98.56 111 ALA A C 1
ATOM 863 O O . ALA A 1 111 ? -1.015 -25.547 1.334 1 98.56 111 ALA A O 1
ATOM 864 N N . ALA A 1 112 ? 0.646 -24.125 1.829 1 98.75 112 ALA A N 1
ATOM 865 C CA . ALA A 1 112 ? 0.421 -23.328 0.634 1 98.75 112 ALA A CA 1
ATOM 866 C C . ALA A 1 112 ? 0.684 -24.125 -0.633 1 98.75 112 ALA A C 1
ATOM 868 O O . ALA A 1 112 ? -0.005 -23.953 -1.641 1 98.75 112 ALA A O 1
ATOM 869 N N . TYR A 1 113 ? 1.676 -25.047 -0.571 1 98.56 113 TYR A N 1
ATOM 870 C CA . TYR A 1 113 ? 1.958 -25.922 -1.706 1 98.56 113 TYR A CA 1
ATOM 871 C C . TYR A 1 113 ? 0.826 -26.906 -1.923 1 98.56 113 TYR A C 1
ATOM 873 O O . TYR A 1 113 ? 0.482 -27.234 -3.062 1 98.56 113 TYR A O 1
ATOM 881 N N . GLU A 1 114 ? 0.33 -27.391 -0.833 1 98.5 114 GLU A N 1
ATOM 882 C CA . GLU A 1 114 ? -0.801 -28.312 -0.912 1 98.5 114 GLU A CA 1
ATOM 883 C C . GLU A 1 114 ? -2.01 -27.641 -1.563 1 98.5 114 GLU A C 1
ATOM 885 O O . GLU A 1 114 ? -2.689 -28.25 -2.391 1 98.5 114 GLU A O 1
ATOM 890 N N . ASP A 1 115 ? -2.238 -26.422 -1.188 1 98.88 115 ASP A N 1
ATOM 891 C CA . ASP A 1 115 ? -3.348 -25.672 -1.778 1 98.88 115 ASP A CA 1
ATOM 892 C C . ASP A 1 115 ? -3.113 -25.422 -3.268 1 98.88 115 ASP A C 1
ATOM 894 O O . ASP A 1 115 ? -4.055 -25.453 -4.062 1 98.88 115 ASP A O 1
ATOM 898 N N . ALA A 1 116 ? -1.885 -25.172 -3.645 1 98.88 116 ALA A N 1
ATOM 899 C CA . ALA A 1 116 ? -1.533 -25.031 -5.055 1 98.88 116 ALA A CA 1
ATOM 900 C C . ALA A 1 116 ? -1.809 -26.328 -5.82 1 98.88 116 ALA A C 1
ATOM 902 O O . ALA A 1 116 ? -2.398 -26.297 -6.902 1 98.88 116 ALA A O 1
ATOM 903 N N . MET A 1 117 ? -1.445 -27.422 -5.234 1 98.62 117 MET A N 1
ATOM 904 C CA . MET A 1 117 ? -1.67 -28.719 -5.863 1 98.62 117 MET A CA 1
ATOM 905 C C . MET A 1 117 ? -3.16 -29.016 -5.973 1 98.62 117 MET A C 1
ATOM 907 O O . MET A 1 117 ? -3.611 -29.594 -6.965 1 98.62 117 MET A O 1
ATOM 911 N N . GLU A 1 118 ? -3.863 -28.656 -4.941 1 98.69 118 GLU A N 1
ATOM 912 C CA . GLU A 1 118 ? -5.312 -28.828 -5 1 98.69 118 GLU A CA 1
ATOM 913 C C . GLU A 1 118 ? -5.914 -28.016 -6.148 1 98.69 118 GLU A C 1
ATOM 915 O O . GLU A 1 118 ? -6.855 -28.469 -6.801 1 98.69 118 GLU A O 1
ATOM 920 N N . SER A 1 119 ? -5.398 -26.828 -6.355 1 98.88 119 SER A N 1
ATOM 921 C CA . SER A 1 119 ? -5.883 -25.984 -7.445 1 98.88 119 SER A CA 1
ATOM 922 C C . SER A 1 119 ? -5.578 -26.609 -8.805 1 98.88 119 SER A C 1
ATOM 924 O O . SER A 1 119 ? -6.414 -26.562 -9.711 1 98.88 119 SER A O 1
ATOM 926 N N . ILE A 1 120 ? -4.402 -27.188 -8.969 1 98.81 120 ILE A N 1
ATOM 927 C CA . ILE A 1 120 ? -4.016 -27.859 -10.203 1 98.81 120 ILE A CA 1
ATOM 928 C C . ILE A 1 120 ? -4.934 -29.062 -10.445 1 98.81 120 ILE A C 1
ATOM 930 O O . ILE A 1 120 ? -5.426 -29.25 -11.562 1 98.81 120 ILE A O 1
ATOM 934 N N . LYS A 1 121 ? -5.195 -29.781 -9.398 1 98.56 121 LYS A N 1
ATOM 935 C CA . LYS A 1 121 ? -6.078 -30.938 -9.516 1 98.56 121 LYS A CA 1
ATOM 936 C C . LYS A 1 121 ? -7.504 -30.516 -9.852 1 98.56 121 LYS A C 1
ATOM 938 O O . LYS A 1 121 ? -8.203 -31.203 -10.602 1 98.56 121 LYS A O 1
ATOM 943 N N . TRP A 1 122 ? -7.906 -29.422 -9.227 1 98.62 122 TRP A N 1
ATOM 944 C CA . TRP A 1 122 ? -9.227 -28.891 -9.547 1 98.62 122 TRP A CA 1
ATOM 945 C C . TRP A 1 122 ? -9.336 -28.562 -11.039 1 98.62 122 TRP A C 1
ATOM 947 O O . TRP A 1 122 ? -10.328 -28.922 -11.68 1 98.62 122 TRP A O 1
ATOM 957 N N . VAL A 1 123 ? -8.328 -27.938 -11.633 1 98.69 123 VAL A N 1
ATOM 958 C CA . VAL A 1 123 ? -8.32 -27.625 -13.055 1 98.69 123 VAL A CA 1
ATOM 959 C C . VAL A 1 123 ? -8.328 -28.906 -13.875 1 98.69 123 VAL A C 1
ATOM 961 O O . VAL A 1 123 ? -9.055 -29.016 -14.867 1 98.69 123 VAL A O 1
ATOM 964 N N . GLN A 1 124 ? -7.512 -29.859 -13.461 1 98.5 124 GLN A N 1
ATOM 965 C CA . GLN A 1 124 ? -7.492 -31.141 -14.148 1 98.5 124 GLN A CA 1
ATOM 966 C C . GLN A 1 124 ? -8.883 -31.75 -14.219 1 98.5 124 GLN A C 1
ATOM 968 O O . GLN A 1 124 ? -9.312 -32.25 -15.266 1 98.5 124 GLN A O 1
ATOM 973 N N . ASN A 1 125 ? -9.562 -31.719 -13.117 1 97.81 125 ASN A N 1
ATOM 974 C CA . ASN A 1 125 ? -10.906 -32.281 -13.055 1 97.81 125 ASN A CA 1
ATOM 975 C C . ASN A 1 125 ? -11.867 -31.547 -13.977 1 97.81 125 ASN A C 1
ATOM 977 O O . ASN A 1 125 ? -12.75 -32.156 -14.586 1 97.81 125 ASN A O 1
ATOM 981 N N . GLN A 1 126 ? -11.68 -30.219 -14.078 1 97.75 126 GLN A N 1
ATOM 982 C CA . GLN A 1 126 ? -12.484 -29.438 -15.016 1 97.75 126 GLN A CA 1
ATOM 983 C C . GLN A 1 126 ? -12.227 -29.875 -16.453 1 97.75 126 GLN A C 1
ATOM 985 O O . GLN A 1 126 ? -13.164 -30 -17.25 1 97.75 126 GLN A O 1
ATOM 990 N N . VAL A 1 127 ? -11.023 -30.125 -16.75 1 97.12 127 VAL A N 1
ATOM 991 C CA . VAL A 1 127 ? -10.617 -30.453 -18.109 1 97.12 127 VAL A CA 1
ATOM 992 C C . VAL A 1 127 ? -11.102 -31.859 -18.469 1 97.12 127 VAL A C 1
ATOM 994 O O . VAL A 1 127 ? -11.523 -32.094 -19.594 1 97.12 127 VAL A O 1
ATOM 997 N N . LEU A 1 128 ? -11.047 -32.781 -17.562 1 96.75 128 LEU A N 1
ATOM 998 C CA . LEU A 1 128 ? -11.5 -34.125 -17.766 1 96.75 128 LEU A CA 1
ATOM 999 C C . LEU A 1 128 ? -13 -34.188 -18.062 1 96.75 128 LEU A C 1
ATOM 1001 O O . LEU A 1 128 ? -13.469 -35.062 -18.781 1 96.75 128 LEU A O 1
ATOM 1005 N N . ASP A 1 129 ? -13.688 -33.156 -17.594 1 94.94 129 ASP A N 1
ATOM 1006 C CA . ASP A 1 129 ? -15.125 -33.062 -17.844 1 94.94 129 ASP A CA 1
ATOM 1007 C C . ASP A 1 129 ? -15.469 -31.766 -18.578 1 94.94 129 ASP A C 1
ATOM 1009 O O . ASP A 1 129 ? -16.438 -31.094 -18.25 1 94.94 129 ASP A O 1
ATOM 1013 N N . ILE A 1 130 ? -14.641 -31.422 -19.531 1 93.38 130 ILE A N 1
ATOM 1014 C CA . ILE A 1 130 ? -14.711 -30.109 -20.141 1 93.38 130 ILE A CA 1
ATOM 1015 C C . ILE A 1 130 ? -16.047 -29.938 -20.844 1 93.38 130 ILE A C 1
ATOM 1017 O O . ILE A 1 130 ? -16.578 -28.828 -20.922 1 93.38 130 ILE A O 1
ATOM 1021 N N . ASN A 1 131 ? -16.688 -30.984 -21.375 1 92.06 131 ASN A N 1
ATOM 1022 C CA . ASN A 1 131 ? -17.969 -30.922 -22.078 1 92.06 131 ASN A CA 1
ATOM 1023 C C . ASN A 1 131 ? -19.125 -31.266 -21.156 1 92.06 131 ASN A C 1
ATOM 1025 O O . ASN A 1 131 ? -20.281 -31.266 -21.578 1 92.06 131 ASN A O 1
ATOM 1029 N N . GLY A 1 132 ? -18.812 -31.547 -19.922 1 93.19 132 GLY A N 1
ATOM 1030 C CA . GLY A 1 132 ? -19.844 -31.922 -18.969 1 93.19 132 GLY A CA 1
ATOM 1031 C C . GLY A 1 132 ? -20.578 -30.719 -18.406 1 93.19 132 GLY A C 1
ATOM 1032 O O . GLY A 1 132 ? -20.125 -29.578 -18.547 1 93.19 132 GLY A O 1
ATOM 1033 N N . PRO A 1 133 ? -21.672 -30.938 -17.781 1 92.62 133 PRO A N 1
ATOM 1034 C CA . PRO A 1 133 ? -22.516 -29.875 -17.25 1 92.62 133 PRO A CA 1
ATOM 1035 C C . PRO A 1 133 ? -21.922 -29.203 -16.016 1 92.62 133 PRO A C 1
ATOM 1037 O O . PRO A 1 133 ? -22.297 -28.078 -15.672 1 92.62 133 PRO A O 1
ATOM 1040 N N . SER A 1 134 ? -20.953 -29.844 -15.469 1 93.62 134 SER A N 1
ATOM 1041 C CA . SER A 1 134 ? -20.422 -29.344 -14.211 1 93.62 134 SER A CA 1
ATOM 1042 C C . SER A 1 134 ? -19.156 -28.516 -14.43 1 93.62 134 SER A C 1
ATOM 1044 O O . SER A 1 134 ? -18.625 -27.906 -13.5 1 93.62 134 SER A O 1
ATOM 1046 N N . CYS A 1 135 ? -18.719 -28.484 -15.672 1 96.38 135 CYS A N 1
ATOM 1047 C CA . CYS A 1 135 ? -17.484 -27.75 -15.961 1 96.38 135 CYS A CA 1
ATOM 1048 C C . CYS A 1 135 ? -17.703 -26.25 -15.844 1 96.38 135 CYS A C 1
ATOM 1050 O O . CYS A 1 135 ? -18.766 -25.734 -16.234 1 96.38 135 CYS A O 1
ATOM 1052 N N . GLU A 1 136 ? -16.766 -25.594 -15.258 1 96.75 136 GLU A N 1
ATOM 1053 C CA . GLU A 1 136 ? -16.766 -24.125 -15.188 1 96.75 136 GLU A CA 1
ATOM 1054 C C . GLU A 1 136 ? -17.016 -23.516 -16.562 1 96.75 136 GLU A C 1
ATOM 1056 O O . GLU A 1 136 ? -16.266 -23.766 -17.5 1 96.75 136 GLU A O 1
ATOM 1061 N N . PRO A 1 137 ? -18.062 -22.656 -16.719 1 95.5 137 PRO A N 1
ATOM 1062 C CA . PRO A 1 137 ? -18.484 -22.172 -18.031 1 95.5 137 PRO A CA 1
ATOM 1063 C C . PRO A 1 137 ? -17.375 -21.438 -18.781 1 95.5 137 PRO A C 1
ATOM 1065 O O . PRO A 1 137 ? -17.234 -21.594 -19.984 1 95.5 137 PRO A O 1
ATOM 1068 N N . TRP A 1 138 ? -16.594 -20.641 -18.109 1 96.06 138 TRP A N 1
ATOM 1069 C CA . TRP A 1 138 ? -15.523 -19.906 -18.781 1 96.06 138 TRP A CA 1
ATOM 1070 C C . TRP A 1 138 ? -14.438 -20.859 -19.266 1 96.06 138 TRP A C 1
ATOM 1072 O O . TRP A 1 138 ? -13.805 -20.625 -20.297 1 96.06 138 TRP A O 1
ATOM 1082 N N . PHE A 1 139 ? -14.219 -21.922 -18.516 1 97.25 139 PHE A N 1
ATOM 1083 C CA . PHE A 1 139 ? -13.273 -22.938 -18.969 1 97.25 139 PHE A CA 1
ATOM 1084 C C . PHE A 1 139 ? -13.789 -23.625 -20.234 1 97.25 139 PHE A C 1
ATOM 1086 O O . PHE A 1 139 ? -13.055 -23.781 -21.203 1 97.25 139 PHE A O 1
ATOM 1093 N N . LYS A 1 140 ? -15.039 -23.984 -20.172 1 95.31 140 LYS A N 1
ATOM 1094 C CA . LYS A 1 140 ? -15.656 -24.672 -21.312 1 95.31 140 LYS A CA 1
ATOM 1095 C C . LYS A 1 140 ? -15.555 -23.828 -22.578 1 95.31 140 LYS A C 1
ATOM 1097 O O . LYS A 1 140 ? -15.297 -24.359 -23.656 1 95.31 140 LYS A O 1
ATOM 1102 N N . GLU A 1 141 ? -15.727 -22.594 -22.359 1 94.5 141 GLU A N 1
ATOM 1103 C CA . GLU A 1 141 ? -15.836 -21.719 -23.516 1 94.5 141 GLU A CA 1
ATOM 1104 C C . GLU A 1 141 ? -14.453 -21.312 -24.031 1 94.5 141 GLU A C 1
ATOM 1106 O O . GLU A 1 141 ? -14.25 -21.172 -25.234 1 94.5 141 GLU A O 1
ATOM 1111 N N . TYR A 1 142 ? -13.438 -21.203 -23.125 1 96.44 142 TYR A N 1
ATOM 1112 C CA . TYR A 1 142 ? -12.273 -20.438 -23.578 1 96.44 142 TYR A CA 1
ATOM 1113 C C . TYR A 1 142 ? -10.984 -21.188 -23.281 1 96.44 142 TYR A C 1
ATOM 1115 O O . TYR A 1 142 ? -9.922 -20.844 -23.828 1 96.44 142 TYR A O 1
ATOM 1123 N N . LEU A 1 143 ? -10.922 -22.203 -22.547 1 97.62 143 LEU A N 1
ATOM 1124 C CA . LEU A 1 143 ? -9.688 -22.734 -21.984 1 97.62 143 LEU A CA 1
ATOM 1125 C C . LEU A 1 143 ? -8.938 -23.578 -23.016 1 97.62 143 LEU A C 1
ATOM 1127 O O . LEU A 1 143 ? -9.523 -24.469 -23.641 1 97.62 143 LEU A O 1
ATOM 1131 N N . ASP A 1 144 ? -7.727 -23.281 -23.234 1 97.5 144 ASP A N 1
ATOM 1132 C CA . ASP A 1 144 ? -6.758 -24.188 -23.859 1 97.5 144 ASP A CA 1
ATOM 1133 C C . ASP A 1 144 ? -5.93 -24.906 -22.797 1 97.5 144 ASP A C 1
ATOM 1135 O O . ASP A 1 144 ? -4.898 -24.406 -22.344 1 97.5 144 ASP A O 1
ATOM 1139 N N . PHE A 1 145 ? -6.348 -26.094 -22.422 1 96.62 145 PHE A N 1
ATOM 1140 C CA . PHE A 1 145 ? -5.746 -26.781 -21.281 1 96.62 145 PHE A CA 1
ATOM 1141 C C . PHE A 1 145 ? -4.379 -27.344 -21.656 1 96.62 145 PHE A C 1
ATOM 1143 O O . PHE A 1 145 ? -3.674 -27.891 -20.812 1 96.62 145 PHE A O 1
ATOM 1150 N N . SER A 1 146 ? -3.941 -27.219 -22.922 1 97.38 146 SER A N 1
ATOM 1151 C CA . SER A 1 146 ? -2.604 -27.641 -23.328 1 97.38 146 SER A CA 1
ATOM 1152 C C . SER A 1 146 ? -1.588 -26.516 -23.109 1 97.38 146 SER A C 1
ATOM 1154 O O . SER A 1 146 ? -0.387 -26.719 -23.312 1 97.38 146 SER A O 1
ATOM 1156 N N . ARG A 1 147 ? -2.014 -25.359 -22.688 1 97.88 147 ARG A N 1
ATOM 1157 C CA . ARG A 1 147 ? -1.159 -24.203 -22.453 1 97.88 147 ARG A CA 1
ATOM 1158 C C . ARG A 1 147 ? -1.422 -23.594 -21.062 1 97.88 147 ARG A C 1
ATOM 1160 O O . ARG A 1 147 ? -1.88 -22.469 -20.953 1 97.88 147 ARG A O 1
ATOM 1167 N N . CYS A 1 148 ? -0.99 -24.328 -20.078 1 98.56 148 CYS A N 1
ATOM 1168 C CA . CYS A 1 148 ? -1.14 -23.875 -18.703 1 98.56 148 CYS A CA 1
ATOM 1169 C C . CYS A 1 148 ? 0.194 -23.406 -18.141 1 98.56 148 CYS A C 1
ATOM 1171 O O . CYS A 1 148 ? 1.236 -24 -18.406 1 98.56 148 CYS A O 1
ATOM 1173 N N . PHE A 1 149 ? 0.186 -22.344 -17.406 1 98.88 149 PHE A N 1
ATOM 1174 C CA . PHE A 1 149 ? 1.352 -21.781 -16.75 1 98.88 149 PHE A CA 1
ATOM 1175 C C . PHE A 1 149 ? 1.1 -21.609 -15.258 1 98.88 149 PHE A C 1
ATOM 1177 O O . PHE A 1 149 ? -0.023 -21.312 -14.844 1 98.88 149 PHE A O 1
ATOM 1184 N N . LEU A 1 150 ? 2.107 -21.844 -14.43 1 98.88 150 LEU A N 1
ATOM 1185 C CA . LEU A 1 150 ? 2.102 -21.406 -13.039 1 98.88 150 LEU A CA 1
ATOM 1186 C C . LEU A 1 150 ? 2.863 -20.094 -12.883 1 98.88 150 LEU A C 1
ATOM 1188 O O . LEU A 1 150 ? 3.943 -19.922 -13.453 1 98.88 150 LEU A O 1
ATOM 1192 N N . MET A 1 151 ? 2.234 -19.188 -12.195 1 98.88 151 MET A N 1
ATOM 1193 C CA . MET A 1 151 ? 2.832 -17.875 -12.023 1 98.88 151 MET A CA 1
ATOM 1194 C C . MET A 1 151 ? 2.701 -17.406 -10.578 1 98.88 151 MET A C 1
ATOM 1196 O O . MET A 1 151 ? 1.734 -17.734 -9.891 1 98.88 151 MET A O 1
ATOM 1200 N N . GLY A 1 152 ? 3.66 -16.656 -10.133 1 98.69 152 GLY A N 1
ATOM 1201 C CA . GLY A 1 152 ? 3.504 -16.047 -8.82 1 98.69 152 GLY A CA 1
ATOM 1202 C C . GLY A 1 152 ? 4.469 -14.906 -8.578 1 98.69 152 GLY A C 1
ATOM 1203 O O . GLY A 1 152 ? 5.457 -14.75 -9.297 1 98.69 152 GLY A O 1
ATOM 1204 N N . MET A 1 153 ? 4.152 -14.117 -7.602 1 98.19 153 MET A N 1
ATOM 1205 C CA . MET A 1 153 ? 4.984 -13 -7.176 1 98.19 153 MET A CA 1
ATOM 1206 C C . MET A 1 153 ? 5.496 -13.211 -5.754 1 98.19 153 MET A C 1
ATOM 1208 O O . MET A 1 153 ? 4.727 -13.562 -4.859 1 98.19 153 MET A O 1
ATOM 1212 N N . SER A 1 154 ? 6.824 -12.984 -5.594 1 98.31 154 SER A N 1
ATOM 1213 C CA . SER A 1 154 ? 7.43 -13.117 -4.273 1 98.31 154 SER A CA 1
ATOM 1214 C C . SER A 1 154 ? 7.176 -14.5 -3.688 1 98.31 154 SER A C 1
ATOM 1216 O O . SER A 1 154 ? 7.539 -15.516 -4.293 1 98.31 154 SER A O 1
ATOM 1218 N N . ALA A 1 155 ? 6.387 -14.648 -2.523 1 98.75 155 ALA A N 1
ATOM 1219 C CA . ALA A 1 155 ? 6.047 -15.953 -1.96 1 98.75 155 ALA A CA 1
ATOM 1220 C C . ALA A 1 155 ? 5.242 -16.781 -2.955 1 98.75 155 ALA A C 1
ATOM 1222 O O . ALA A 1 155 ? 5.371 -18.016 -2.99 1 98.75 155 ALA A O 1
ATOM 1223 N N . GLY A 1 156 ? 4.492 -16.078 -3.787 1 98.88 156 GLY A N 1
ATOM 1224 C CA . GLY A 1 156 ? 3.76 -16.766 -4.836 1 98.88 156 GLY A CA 1
ATOM 1225 C C . GLY A 1 156 ? 4.664 -17.406 -5.871 1 98.88 156 GLY A C 1
ATOM 1226 O O . GLY A 1 156 ? 4.332 -18.453 -6.434 1 98.88 156 GLY A O 1
ATOM 1227 N N . GLY A 1 157 ? 5.773 -16.719 -6.172 1 98.81 157 GLY A N 1
ATOM 1228 C CA . GL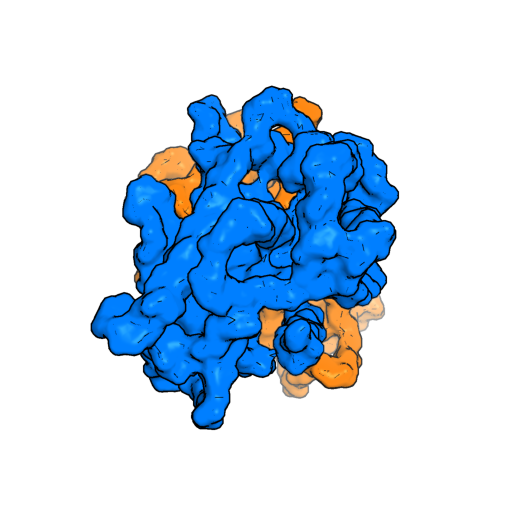Y A 1 157 ? 6.762 -17.328 -7.043 1 98.81 157 GLY A CA 1
ATOM 1229 C C . GLY A 1 157 ? 7.383 -18.578 -6.449 1 98.81 157 GLY A C 1
ATOM 1230 O O . GLY A 1 157 ? 7.645 -19.547 -7.164 1 98.81 157 GLY A O 1
ATOM 1231 N N . ASN A 1 158 ? 7.613 -18.547 -5.145 1 98.62 158 ASN A N 1
ATOM 1232 C CA . ASN A 1 158 ? 8.062 -19.719 -4.426 1 98.62 158 ASN A CA 1
ATOM 1233 C C . ASN A 1 158 ? 7.051 -20.859 -4.523 1 98.62 158 ASN A C 1
ATOM 1235 O O . ASN A 1 158 ? 7.418 -22 -4.797 1 98.62 158 ASN A O 1
ATOM 1239 N N . ILE A 1 159 ? 5.793 -20.547 -4.375 1 98.81 159 ILE A N 1
ATOM 1240 C CA . ILE A 1 159 ? 4.723 -21.531 -4.441 1 98.81 159 ILE A CA 1
ATOM 1241 C C . ILE A 1 159 ? 4.664 -22.141 -5.84 1 98.81 159 ILE A C 1
ATOM 1243 O O . ILE A 1 159 ? 4.582 -23.359 -5.992 1 98.81 159 ILE A O 1
ATOM 1247 N N . ALA A 1 160 ? 4.746 -21.281 -6.875 1 98.81 160 ALA A N 1
ATOM 1248 C CA . ALA A 1 160 ? 4.699 -21.75 -8.25 1 98.81 160 ALA A CA 1
ATOM 1249 C C . ALA A 1 160 ? 5.828 -22.75 -8.523 1 98.81 160 ALA A C 1
ATOM 1251 O O . ALA A 1 160 ? 5.602 -23.797 -9.125 1 98.81 160 ALA A O 1
ATOM 1252 N N . TYR A 1 161 ? 6.98 -22.422 -8.031 1 97.88 161 TYR A N 1
ATOM 1253 C CA . TYR A 1 161 ? 8.148 -23.266 -8.227 1 97.88 161 TYR A CA 1
ATOM 1254 C C . TYR A 1 161 ? 7.953 -24.641 -7.574 1 97.88 161 TYR A C 1
ATOM 1256 O O . TYR A 1 161 ? 8.07 -25.672 -8.234 1 97.88 161 TYR A O 1
ATOM 1264 N N . HIS A 1 162 ? 7.586 -24.641 -6.336 1 97.06 162 HIS A N 1
ATOM 1265 C CA . HIS A 1 162 ? 7.473 -25.891 -5.594 1 97.06 162 HIS A CA 1
ATOM 1266 C C . HIS A 1 162 ? 6.254 -26.688 -6.039 1 97.06 162 HIS A C 1
ATOM 1268 O O . HIS A 1 162 ? 6.293 -27.922 -6.078 1 97.06 162 HIS A O 1
ATOM 1274 N N . ALA A 1 163 ? 5.191 -26 -6.355 1 97.69 163 ALA A N 1
ATOM 1275 C CA . ALA A 1 163 ? 4.004 -26.703 -6.855 1 97.69 163 ALA A CA 1
ATOM 1276 C C . ALA A 1 163 ? 4.305 -27.422 -8.164 1 97.69 163 ALA A C 1
ATOM 1278 O O . ALA A 1 163 ? 3.828 -28.531 -8.391 1 97.69 163 ALA A O 1
ATOM 1279 N N . ASN A 1 164 ? 5.059 -26.75 -9.023 1 97.44 164 ASN A N 1
ATOM 1280 C CA . ASN A 1 164 ? 5.41 -27.406 -10.281 1 97.44 164 ASN A CA 1
ATOM 1281 C C . ASN A 1 164 ? 6.266 -28.656 -10.047 1 97.44 164 ASN A C 1
ATOM 1283 O O . ASN A 1 164 ? 6.086 -29.672 -10.711 1 97.44 164 ASN A O 1
ATOM 1287 N N . LEU A 1 165 ? 7.191 -28.562 -9.141 1 95 165 LEU A N 1
ATOM 1288 C CA . LEU A 1 165 ? 8 -29.734 -8.805 1 95 165 LEU A CA 1
ATOM 1289 C C . LEU A 1 165 ? 7.125 -30.875 -8.312 1 95 165 LEU A C 1
ATOM 1291 O O . LEU A 1 165 ? 7.348 -32.031 -8.672 1 95 165 LEU A O 1
ATOM 1295 N N . LEU A 1 166 ? 6.164 -30.562 -7.527 1 95.38 166 LEU A N 1
ATOM 1296 C CA . LEU A 1 166 ? 5.246 -31.578 -7.023 1 95.38 166 LEU A CA 1
ATOM 1297 C C . LEU A 1 166 ? 4.391 -32.156 -8.156 1 95.38 166 LEU A C 1
ATOM 1299 O O . LEU A 1 166 ? 4.133 -33.344 -8.195 1 95.38 166 LEU A O 1
ATOM 1303 N N . ALA A 1 167 ? 4.023 -31.328 -9.062 1 96.38 167 ALA A N 1
ATOM 1304 C CA . ALA A 1 167 ? 3.141 -31.719 -10.156 1 96.38 167 ALA A CA 1
ATOM 1305 C C . ALA A 1 167 ? 3.844 -32.688 -11.102 1 96.38 167 ALA A C 1
ATOM 1307 O O . ALA A 1 167 ? 3.193 -33.5 -11.766 1 96.38 167 ALA A O 1
ATOM 1308 N N . LEU A 1 168 ? 5.152 -32.625 -11.133 1 94.25 168 LEU A N 1
ATOM 1309 C CA . LEU A 1 168 ? 5.934 -33.5 -12 1 94.25 168 LEU A CA 1
ATOM 1310 C C . LEU A 1 168 ? 5.809 -34.969 -11.555 1 94.25 168 LEU A C 1
ATOM 1312 O O . LEU A 1 168 ? 6.078 -35.875 -12.328 1 94.25 168 LEU A O 1
ATOM 1316 N N . ASN A 1 169 ? 5.34 -35.156 -10.312 1 91.12 169 ASN A N 1
ATOM 1317 C CA . ASN A 1 169 ? 5.316 -36.5 -9.742 1 91.12 169 ASN A CA 1
ATOM 1318 C C . ASN A 1 169 ? 3.918 -37.125 -9.797 1 91.12 169 ASN A C 1
ATOM 1320 O O . ASN A 1 169 ? 3.701 -38.25 -9.312 1 91.12 169 ASN A O 1
ATOM 1324 N N . ILE A 1 170 ? 3.025 -36.438 -10.367 1 93.75 170 ILE A N 1
ATOM 1325 C CA . ILE A 1 170 ? 1.663 -36.938 -10.43 1 93.75 170 ILE A CA 1
ATOM 1326 C C . ILE A 1 170 ? 1.117 -36.781 -11.852 1 93.75 170 ILE A C 1
ATOM 1328 O O . ILE A 1 170 ? 1.601 -35.969 -12.625 1 93.75 170 ILE A O 1
ATOM 1332 N N . ASP A 1 171 ? 0.142 -37.625 -12.133 1 96.62 171 ASP A N 1
ATOM 1333 C CA . ASP A 1 171 ? -0.503 -37.531 -13.445 1 96.62 171 ASP A CA 1
ATOM 1334 C C . ASP A 1 171 ? -1.55 -36.406 -13.461 1 96.62 171 ASP A C 1
ATOM 1336 O O . ASP A 1 171 ? -2.578 -36.531 -12.781 1 96.62 171 ASP A O 1
ATOM 1340 N N . ILE A 1 172 ? -1.26 -35.375 -14.25 1 97.12 172 ILE A N 1
ATOM 1341 C CA . ILE A 1 172 ? -2.211 -34.281 -14.32 1 97.12 172 ILE A CA 1
ATOM 1342 C C . ILE A 1 172 ? -2.777 -34.188 -15.734 1 97.12 172 ILE A C 1
ATOM 1344 O O . ILE A 1 172 ? -3.445 -33.188 -16.078 1 97.12 172 ILE A O 1
ATOM 1348 N N . LYS A 1 173 ? -2.574 -35.219 -16.516 1 96.75 173 LYS A N 1
ATOM 1349 C CA . LYS A 1 173 ? -3.133 -35.219 -17.859 1 96.75 173 LYS A CA 1
ATOM 1350 C C . LYS A 1 173 ? -4.66 -35.219 -17.828 1 96.75 173 LYS A C 1
ATOM 1352 O O . LYS A 1 173 ? -5.266 -35.781 -16.922 1 96.75 173 LYS A O 1
ATOM 1357 N N . PRO A 1 174 ? -5.285 -34.562 -18.859 1 97.38 174 PRO A N 1
ATOM 1358 C CA . PRO A 1 174 ? -4.715 -34 -20.094 1 97.38 174 PRO A CA 1
ATOM 1359 C C . PRO A 1 174 ? -4.184 -32.594 -19.906 1 97.38 174 PRO A C 1
ATOM 1361 O O . PRO A 1 174 ? -3.689 -31.969 -20.859 1 97.38 174 PRO A O 1
ATOM 1364 N N . LEU A 1 175 ? -4.277 -32.031 -18.688 1 97.88 175 LEU A N 1
ATOM 1365 C CA . LEU A 1 175 ? -3.707 -30.734 -18.406 1 97.88 175 LEU A CA 1
ATOM 1366 C C . LEU A 1 175 ? -2.199 -30.734 -18.641 1 97.88 175 LEU A C 1
ATOM 1368 O O . LEU A 1 175 ? -1.509 -31.672 -18.25 1 97.88 175 LEU A O 1
ATOM 1372 N N . LYS A 1 176 ? -1.693 -29.688 -19.297 1 97.88 176 LYS A N 1
ATOM 1373 C CA . LYS A 1 176 ? -0.254 -29.562 -19.5 1 97.88 176 LYS A CA 1
ATOM 1374 C C . LYS A 1 176 ? 0.26 -28.234 -18.953 1 97.88 176 LYS A C 1
ATOM 1376 O O . LYS A 1 176 ? -0.155 -27.156 -19.391 1 97.88 176 LYS A O 1
ATOM 1381 N N . ILE A 1 177 ? 1.13 -28.312 -18.016 1 98.44 177 ILE A N 1
ATOM 1382 C CA . ILE A 1 177 ? 1.849 -27.141 -17.547 1 98.44 177 ILE A CA 1
ATOM 1383 C C . ILE A 1 177 ? 3.133 -26.953 -18.344 1 98.44 177 ILE A C 1
ATOM 1385 O O . ILE A 1 177 ? 4.062 -27.75 -18.234 1 98.44 177 ILE A O 1
ATOM 1389 N N . ILE A 1 178 ? 3.189 -25.859 -19.109 1 98.31 178 ILE A N 1
ATOM 1390 C CA . ILE A 1 178 ? 4.273 -25.797 -20.094 1 98.31 178 ILE A CA 1
ATOM 1391 C C . ILE A 1 178 ? 5.215 -24.656 -19.734 1 98.31 178 ILE A C 1
ATOM 1393 O O . ILE A 1 178 ? 6.215 -24.438 -20.438 1 98.31 178 ILE A O 1
ATOM 1397 N N . GLY A 1 179 ? 4.926 -23.922 -18.625 1 98.62 179 GLY A N 1
ATOM 1398 C CA . GLY A 1 179 ? 5.797 -22.812 -18.266 1 98.62 179 GLY A CA 1
ATOM 1399 C C . GLY A 1 179 ? 5.613 -22.344 -16.828 1 98.62 179 GLY A C 1
ATOM 1400 O O . GLY A 1 179 ? 4.539 -22.516 -16.25 1 98.62 179 GLY A O 1
ATOM 1401 N N . LEU A 1 180 ? 6.707 -21.781 -16.297 1 98.5 180 LEU A N 1
ATOM 1402 C CA . LEU A 1 180 ? 6.754 -21.141 -14.984 1 98.5 180 LEU A CA 1
ATOM 1403 C C . LEU A 1 180 ? 7.121 -19.656 -15.117 1 98.5 180 LEU A C 1
ATOM 1405 O O . LEU A 1 180 ? 8.07 -19.312 -15.82 1 98.5 180 LEU A O 1
ATOM 1409 N N . ILE A 1 181 ? 6.316 -18.812 -14.5 1 98.81 181 ILE A N 1
ATOM 1410 C CA . ILE A 1 181 ? 6.613 -17.391 -14.5 1 98.81 181 ILE A CA 1
ATOM 1411 C C . ILE A 1 181 ? 6.836 -16.922 -13.062 1 98.81 181 ILE A C 1
ATOM 1413 O O . ILE A 1 181 ? 5.887 -16.828 -12.273 1 98.81 181 ILE A O 1
ATOM 1417 N N . LEU A 1 182 ? 8.039 -16.578 -12.766 1 98.81 182 LEU A N 1
ATOM 1418 C CA . LEU A 1 182 ? 8.453 -16.234 -11.406 1 98.81 182 LEU A CA 1
ATOM 1419 C C . LEU A 1 182 ? 8.852 -14.766 -11.312 1 98.81 182 LEU A C 1
ATOM 1421 O O . LEU A 1 182 ? 9.961 -14.398 -11.695 1 98.81 182 LEU A O 1
ATOM 1425 N N . ASN A 1 183 ? 7.934 -13.953 -10.734 1 98.69 183 ASN A N 1
ATOM 1426 C CA . ASN A 1 183 ? 8.172 -12.531 -10.531 1 98.69 183 ASN A CA 1
ATOM 1427 C C . ASN A 1 183 ? 8.734 -12.242 -9.141 1 98.69 183 ASN A C 1
ATOM 1429 O O . ASN A 1 183 ? 8.039 -12.414 -8.141 1 98.69 183 ASN A O 1
ATOM 1433 N N . VAL A 1 184 ? 9.984 -11.828 -9.07 1 98.56 184 VAL A N 1
ATOM 1434 C CA . VAL A 1 184 ? 10.711 -11.555 -7.832 1 98.56 184 VAL A CA 1
ATOM 1435 C C . VAL A 1 184 ? 10.492 -12.688 -6.836 1 98.56 184 VAL A C 1
ATOM 1437 O O . VAL A 1 184 ? 10.109 -12.445 -5.688 1 98.56 184 VAL A O 1
ATOM 1440 N N . PRO A 1 185 ? 10.742 -13.898 -7.238 1 98.75 185 PRO A N 1
ATOM 1441 C CA . PRO A 1 185 ? 10.398 -15.047 -6.395 1 98.75 185 PRO A CA 1
ATOM 1442 C C . PRO A 1 185 ? 11.102 -15.008 -5.039 1 98.75 185 PRO A C 1
ATOM 1444 O O . PRO A 1 185 ? 12.234 -14.539 -4.941 1 98.75 185 PRO A O 1
ATOM 1447 N N . TYR A 1 186 ? 10.469 -15.562 -4.027 1 98.75 186 TYR A N 1
ATOM 1448 C CA . TYR A 1 186 ? 10.844 -15.461 -2.623 1 98.75 186 TYR A CA 1
ATOM 1449 C C . TYR A 1 186 ? 11.703 -16.641 -2.195 1 98.75 186 TYR A C 1
ATOM 1451 O O . TYR A 1 186 ? 11.172 -17.703 -1.83 1 98.75 186 TYR A O 1
ATOM 1459 N N . PHE A 1 187 ? 12.992 -16.5 -2.262 1 98 187 PHE A N 1
ATOM 1460 C CA . PHE A 1 187 ? 13.984 -17.469 -1.808 1 98 187 PHE A CA 1
ATOM 1461 C C . PHE A 1 187 ? 15.062 -16.797 -0.979 1 98 18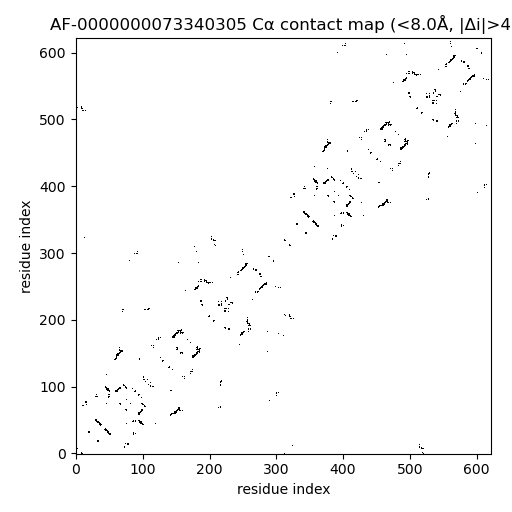7 PHE A C 1
ATOM 1463 O O . PHE A 1 187 ? 15.281 -15.586 -1.103 1 98 187 PHE A O 1
ATOM 1470 N N . SER A 1 188 ? 15.641 -17.531 -0.157 1 96.94 188 SER A N 1
ATOM 1471 C CA . SER A 1 188 ? 16.688 -17.016 0.72 1 96.94 188 SER A CA 1
ATOM 1472 C C . SER A 1 188 ? 17.531 -18.141 1.298 1 96.94 188 SER A C 1
ATOM 1474 O O . SER A 1 188 ? 17.531 -19.25 0.777 1 96.94 188 SER A O 1
ATOM 1476 N N . ALA A 1 189 ? 18.375 -17.812 2.221 1 97 189 ALA A N 1
ATOM 1477 C CA . ALA A 1 189 ? 19.25 -18.734 2.947 1 97 189 ALA A CA 1
ATOM 1478 C C . ALA A 1 189 ? 19.719 -18.109 4.266 1 97 189 ALA A C 1
ATOM 1480 O O . ALA A 1 189 ? 19.531 -16.922 4.504 1 97 189 ALA A O 1
ATOM 1481 N N . VAL A 1 190 ? 20.219 -18.984 5.086 1 96.62 190 VAL A N 1
ATOM 1482 C CA . VAL A 1 190 ? 20.828 -18.484 6.32 1 96.62 190 VAL A CA 1
ATOM 1483 C C . VAL A 1 190 ? 21.984 -17.562 5.988 1 96.62 190 VAL A C 1
ATOM 1485 O O . VAL A 1 190 ? 22.125 -16.5 6.594 1 96.62 190 VAL A O 1
ATOM 1488 N N . THR A 1 191 ? 22.828 -18.031 5.008 1 96.69 191 THR A N 1
ATOM 1489 C CA . THR A 1 191 ? 23.922 -17.188 4.566 1 96.69 191 THR A CA 1
ATOM 1490 C C . THR A 1 191 ? 23.406 -16.047 3.693 1 96.69 191 THR A C 1
ATOM 1492 O O . THR A 1 191 ? 22.734 -16.281 2.689 1 96.69 191 THR A O 1
ATOM 1495 N N . ARG A 1 192 ? 23.766 -14.859 4.031 1 97.44 192 ARG A N 1
ATOM 1496 C CA . ARG A 1 192 ? 23.281 -13.68 3.318 1 97.44 192 ARG A CA 1
ATOM 1497 C C . ARG A 1 192 ? 24.031 -13.484 2.004 1 97.44 192 ARG A C 1
ATOM 1499 O O . ARG A 1 192 ? 25.234 -13.68 1.941 1 97.44 192 ARG A O 1
ATOM 1506 N N . THR A 1 193 ? 23.297 -13.133 0.996 1 98.06 193 THR A N 1
ATOM 1507 C CA . THR A 1 193 ? 23.891 -12.703 -0.265 1 98.06 193 THR A CA 1
ATOM 1508 C C . THR A 1 193 ? 24.375 -11.258 -0.178 1 98.06 193 THR A C 1
ATOM 1510 O O . THR A 1 193 ? 24.109 -10.57 0.812 1 98.06 193 THR A O 1
ATOM 1513 N N . GLU A 1 194 ? 25.078 -10.766 -1.236 1 98.31 194 GLU A N 1
ATOM 1514 C CA . GLU A 1 194 ? 25.562 -9.391 -1.245 1 98.31 194 GLU A CA 1
ATOM 1515 C C . GLU A 1 194 ? 24.406 -8.391 -1.317 1 98.31 194 GLU A C 1
ATOM 1517 O O . GLU A 1 194 ? 24.453 -7.336 -0.681 1 98.31 194 GLU A O 1
ATOM 1522 N N . SER A 1 195 ? 23.375 -8.695 -2.137 1 98.44 195 SER A N 1
ATOM 1523 C CA . SER A 1 195 ? 22.234 -7.793 -2.223 1 98.44 195 SER A CA 1
ATOM 1524 C C . SER A 1 195 ? 21.484 -7.707 -0.891 1 98.44 195 SER A C 1
ATOM 1526 O O . SER A 1 195 ? 21.031 -6.633 -0.501 1 98.44 195 SER A O 1
ATOM 1528 N N . GLU A 1 196 ? 21.375 -8.828 -0.165 1 98 196 GLU A N 1
ATOM 1529 C CA . GLU A 1 196 ? 20.734 -8.82 1.15 1 98 196 GLU A CA 1
ATOM 1530 C C . GLU A 1 196 ? 21.516 -7.961 2.137 1 98 196 GLU A C 1
ATOM 1532 O O . GLU A 1 196 ? 20.938 -7.234 2.939 1 98 196 GLU A O 1
ATOM 1537 N N . LYS A 1 197 ? 22.859 -8.055 2.043 1 97.75 197 LYS A N 1
ATOM 1538 C CA . LYS A 1 197 ? 23.688 -7.246 2.924 1 97.75 197 LYS A CA 1
ATOM 1539 C C . LYS A 1 197 ? 23.547 -5.762 2.6 1 97.75 197 LYS A C 1
ATOM 1541 O O . LYS A 1 197 ? 23.406 -4.934 3.502 1 97.75 197 LYS A O 1
ATOM 1546 N N . ARG A 1 198 ? 23.609 -5.48 1.323 1 97.06 198 ARG A N 1
ATOM 1547 C CA . ARG A 1 198 ? 23.562 -4.098 0.858 1 97.06 198 ARG A CA 1
ATOM 1548 C C . ARG A 1 198 ? 22.234 -3.443 1.213 1 97.06 198 ARG A C 1
ATOM 1550 O O . ARG A 1 198 ? 22.188 -2.256 1.54 1 97.06 198 ARG A O 1
ATOM 1557 N N . LEU A 1 199 ? 21.172 -4.238 1.214 1 95.88 199 LEU A N 1
ATOM 1558 C CA . LEU A 1 199 ? 19.812 -3.691 1.354 1 95.88 199 LEU A CA 1
ATOM 1559 C C . LEU A 1 199 ? 19.156 -4.219 2.619 1 95.88 199 LEU A C 1
ATOM 1561 O O . LEU A 1 199 ? 17.953 -4.5 2.619 1 95.88 199 LEU A O 1
ATOM 1565 N N . ILE A 1 200 ? 19.922 -4.375 3.648 1 93.25 200 ILE A N 1
ATOM 1566 C CA . ILE A 1 200 ? 19.484 -5.023 4.879 1 93.25 200 ILE A CA 1
ATOM 1567 C C . ILE A 1 200 ? 18.281 -4.277 5.461 1 93.25 200 ILE A C 1
ATOM 1569 O O . ILE A 1 200 ? 17.375 -4.891 6.035 1 93.25 200 ILE A O 1
ATOM 1573 N N . ASN A 1 201 ? 18.188 -2.91 5.266 1 87.69 201 ASN A N 1
ATOM 1574 C CA . ASN A 1 201 ? 17.109 -2.086 5.812 1 87.69 201 ASN A CA 1
ATOM 1575 C C . ASN A 1 201 ? 16.203 -1.551 4.711 1 87.69 201 ASN A C 1
ATOM 1577 O O . ASN A 1 201 ? 15.695 -0.429 4.805 1 87.69 201 ASN A O 1
ATOM 1581 N N . ASP A 1 202 ? 16.031 -2.322 3.664 1 91.31 202 ASP A N 1
ATOM 1582 C CA . ASP A 1 202 ? 15.133 -1.944 2.582 1 91.31 202 ASP A CA 1
ATOM 1583 C C . ASP A 1 202 ? 13.758 -1.564 3.121 1 91.31 202 ASP A C 1
ATOM 1585 O O . ASP A 1 202 ? 13.211 -2.252 3.99 1 91.31 202 ASP A O 1
ATOM 1589 N N . PRO A 1 203 ? 13.18 -0.488 2.604 1 85.62 203 PRO A N 1
ATOM 1590 C CA . PRO A 1 203 ? 11.906 -0.028 3.178 1 85.62 203 PRO A CA 1
ATOM 1591 C C . PRO A 1 203 ? 10.742 -0.952 2.844 1 85.62 203 PRO A C 1
ATOM 1593 O O . PRO A 1 203 ? 9.789 -1.055 3.621 1 85.62 203 PRO A O 1
ATOM 1596 N N . VAL A 1 204 ? 10.82 -1.562 1.73 1 88.12 204 VAL A N 1
ATOM 1597 C CA . VAL A 1 204 ? 9.711 -2.387 1.277 1 88.12 204 VAL A CA 1
ATOM 1598 C C . VAL A 1 204 ? 9.844 -3.799 1.845 1 88.12 204 VAL A C 1
ATOM 1600 O O . VAL A 1 204 ? 8.859 -4.391 2.297 1 88.12 204 VAL A O 1
ATOM 1603 N N . LEU A 1 205 ? 11.055 -4.285 1.853 1 92.81 205 LEU A N 1
ATOM 1604 C CA . LEU A 1 205 ? 11.32 -5.629 2.355 1 92.81 205 LEU A CA 1
ATOM 1605 C C . LEU A 1 205 ? 12.57 -5.656 3.219 1 92.81 205 LEU A C 1
ATOM 1607 O O . LEU A 1 205 ? 13.586 -6.25 2.834 1 92.81 205 LEU A O 1
ATOM 1611 N N . PRO A 1 206 ? 12.438 -5.141 4.406 1 91.69 206 PRO A N 1
ATOM 1612 C CA . PRO A 1 206 ? 13.578 -5.293 5.316 1 91.69 206 PRO A CA 1
ATOM 1613 C C . PRO A 1 206 ? 13.891 -6.754 5.629 1 91.69 206 PRO A C 1
ATOM 1615 O O . PRO A 1 206 ? 12.977 -7.57 5.773 1 91.69 206 PRO A O 1
ATOM 1618 N N . LEU A 1 207 ? 15.117 -7.062 5.785 1 93.38 207 LEU A N 1
ATOM 1619 C CA . LEU A 1 207 ? 15.492 -8.461 5.961 1 93.38 207 LEU A CA 1
ATOM 1620 C C . LEU A 1 207 ? 14.969 -9 7.285 1 93.38 207 LEU A C 1
ATOM 1622 O O . LEU A 1 207 ? 14.641 -10.188 7.391 1 93.38 207 LEU A O 1
ATOM 1626 N N . ALA A 1 208 ? 14.891 -8.141 8.305 1 89.94 208 ALA A N 1
ATOM 1627 C CA . ALA A 1 208 ? 14.32 -8.594 9.578 1 89.94 208 ALA A CA 1
ATOM 1628 C C . ALA A 1 208 ? 12.891 -9.086 9.383 1 89.94 208 ALA A C 1
ATOM 1630 O O . ALA A 1 208 ? 12.492 -10.086 9.984 1 89.94 208 ALA A O 1
ATOM 1631 N N . THR A 1 209 ? 12.172 -8.352 8.578 1 89.81 209 THR A N 1
ATOM 1632 C CA . THR A 1 209 ? 10.797 -8.75 8.281 1 89.81 209 THR A CA 1
ATOM 1633 C C . THR A 1 209 ? 10.781 -10.055 7.48 1 89.81 209 THR A C 1
ATOM 1635 O O . THR A 1 209 ? 10 -10.953 7.781 1 89.81 209 THR A O 1
ATOM 1638 N N . SER A 1 210 ? 11.625 -10.133 6.496 1 94.31 210 SER A N 1
ATOM 1639 C CA . SER A 1 210 ? 11.727 -11.352 5.691 1 94.31 210 SER A CA 1
ATOM 1640 C C . SER A 1 210 ? 12.078 -12.555 6.559 1 94.31 210 SER A C 1
ATOM 1642 O O . SER A 1 210 ? 11.484 -13.625 6.41 1 94.31 210 SER A O 1
ATOM 1644 N N . ASP A 1 211 ? 13.031 -12.352 7.449 1 93.75 211 ASP A N 1
ATOM 1645 C CA . ASP A 1 211 ? 13.438 -13.422 8.352 1 93.75 211 ASP A CA 1
ATOM 1646 C C . ASP A 1 211 ? 12.273 -13.883 9.219 1 93.75 211 ASP A C 1
ATOM 1648 O O . ASP A 1 211 ? 12.094 -15.078 9.453 1 93.75 211 ASP A O 1
ATOM 1652 N N . ARG A 1 212 ? 11.555 -12.961 9.664 1 90.12 212 ARG A N 1
ATOM 1653 C CA . ARG A 1 212 ? 10.406 -13.297 10.5 1 90.12 212 ARG A CA 1
ATOM 1654 C C . ARG A 1 212 ? 9.344 -14.039 9.703 1 90.12 212 ARG A C 1
ATOM 1656 O O . ARG A 1 212 ? 8.727 -14.984 10.203 1 90.12 212 ARG A O 1
ATOM 1663 N N . MET A 1 213 ? 9.078 -13.609 8.5 1 93.69 213 MET A N 1
ATOM 1664 C CA . MET A 1 213 ? 8.109 -14.289 7.645 1 93.69 213 MET A CA 1
ATOM 1665 C C . MET A 1 213 ? 8.516 -15.742 7.41 1 93.69 213 MET A C 1
ATOM 1667 O O . MET A 1 213 ? 7.684 -16.641 7.477 1 93.69 213 MET A O 1
ATOM 1671 N N . TRP A 1 214 ? 9.75 -15.953 7.176 1 96.88 214 TRP A N 1
ATOM 1672 C CA . TRP A 1 214 ? 10.227 -17.328 7.008 1 96.88 214 TRP A CA 1
ATOM 1673 C C . TRP A 1 214 ? 10.07 -18.125 8.305 1 96.88 214 TRP A C 1
ATOM 1675 O O . TRP A 1 214 ? 9.648 -19.281 8.281 1 96.88 214 TRP A O 1
ATOM 1685 N N . ALA A 1 215 ? 10.414 -17.469 9.414 1 93.38 215 ALA A N 1
ATOM 1686 C CA . ALA A 1 215 ? 10.297 -18.156 10.703 1 93.38 215 ALA A CA 1
ATOM 1687 C C . ALA A 1 215 ? 8.852 -18.578 10.961 1 93.38 215 ALA A C 1
ATOM 1689 O O . ALA A 1 215 ? 8.609 -19.625 11.562 1 93.38 215 ALA A O 1
ATOM 1690 N N . LEU A 1 216 ? 7.93 -17.812 10.508 1 92.69 216 LEU A N 1
ATOM 1691 C CA . LEU A 1 216 ? 6.512 -18.094 10.719 1 92.69 216 LEU A CA 1
ATOM 1692 C C . LEU A 1 216 ? 6 -19.141 9.734 1 92.69 216 LEU A C 1
ATOM 1694 O O . LEU A 1 216 ? 5.004 -19.812 10 1 92.69 216 LEU A O 1
ATOM 1698 N N . SER A 1 217 ? 6.664 -19.266 8.594 1 96.88 217 SER A N 1
ATOM 1699 C CA . SER A 1 217 ? 6.062 -20.031 7.512 1 96.88 217 SER A CA 1
ATOM 1700 C C . SER A 1 217 ? 6.73 -21.406 7.367 1 96.88 217 SER A C 1
ATOM 1702 O O . SER A 1 217 ? 6.098 -22.375 6.949 1 96.88 217 SER A O 1
ATOM 1704 N N . LEU A 1 218 ? 8.008 -21.469 7.699 1 97.75 218 LEU A N 1
ATOM 1705 C CA . LEU A 1 218 ? 8.719 -22.734 7.559 1 97.75 218 LEU A CA 1
ATOM 1706 C C . LEU A 1 218 ? 8.234 -23.75 8.586 1 97.75 218 LEU A C 1
ATOM 1708 O O . LEU A 1 218 ? 7.66 -23.375 9.617 1 97.75 218 LEU A O 1
ATOM 1712 N N . PRO A 1 219 ? 8.453 -25.047 8.273 1 96.62 219 PRO A N 1
ATOM 1713 C CA . PRO A 1 219 ? 8.148 -26.047 9.297 1 96.62 219 PRO A CA 1
ATOM 1714 C C . PRO A 1 219 ? 8.867 -25.766 10.617 1 96.62 219 PRO A C 1
ATOM 1716 O O . PRO A 1 219 ? 9.953 -25.188 10.625 1 96.62 219 PRO A O 1
ATOM 1719 N N . GLU A 1 220 ? 8.242 -26.219 11.672 1 94.25 220 GLU A N 1
ATOM 1720 C CA . GLU A 1 220 ? 8.844 -26 12.984 1 94.25 220 GLU A CA 1
ATOM 1721 C C . GLU A 1 220 ? 10.25 -26.594 13.047 1 94.25 220 GLU A C 1
ATOM 1723 O O . GLU A 1 220 ? 10.523 -27.625 12.453 1 94.25 220 GLU A O 1
ATOM 1728 N N . ASP A 1 221 ? 11.141 -25.984 13.688 1 93.56 221 ASP A N 1
ATOM 1729 C CA . ASP A 1 221 ? 12.5 -26.422 13.984 1 93.56 221 ASP A CA 1
ATOM 1730 C C . ASP A 1 221 ? 13.367 -26.438 12.727 1 93.56 221 ASP A C 1
ATOM 1732 O O . ASP A 1 221 ? 14.305 -27.234 12.617 1 93.56 221 ASP A O 1
ATOM 1736 N N . THR A 1 222 ? 12.945 -25.734 11.672 1 95.75 222 THR A N 1
ATOM 1737 C CA . THR A 1 222 ? 13.781 -25.547 10.492 1 95.75 222 THR A CA 1
ATOM 1738 C C . THR A 1 222 ? 14.227 -24.094 10.367 1 95.75 222 THR A C 1
ATOM 1740 O O . THR A 1 222 ? 13.742 -23.234 11.094 1 95.75 222 THR A O 1
ATOM 1743 N N . ASP A 1 223 ? 15.273 -23.922 9.547 1 95.94 223 ASP A N 1
ATOM 1744 C CA . ASP A 1 223 ? 15.742 -22.562 9.297 1 95.94 223 ASP A CA 1
ATOM 1745 C C . ASP A 1 223 ? 15.734 -22.25 7.809 1 95.94 223 ASP A C 1
ATOM 1747 O O . ASP A 1 223 ? 15.133 -22.969 7.016 1 95.94 223 ASP A O 1
ATOM 1751 N N . ARG A 1 224 ? 16.297 -21.203 7.41 1 96.75 224 ARG A N 1
ATOM 1752 C CA . ARG A 1 224 ? 16.172 -20.672 6.055 1 96.75 224 ARG A CA 1
ATOM 1753 C C . ARG A 1 224 ? 16.984 -21.5 5.066 1 96.75 224 ARG A C 1
ATOM 1755 O O . ARG A 1 224 ? 16.922 -21.266 3.855 1 96.75 224 ARG A O 1
ATOM 1762 N N . ASP A 1 225 ? 17.625 -22.547 5.52 1 95.69 225 ASP A N 1
ATOM 1763 C CA . ASP A 1 225 ? 18.297 -23.453 4.598 1 95.69 225 ASP A CA 1
ATOM 1764 C C . ASP A 1 225 ? 17.438 -24.688 4.328 1 95.69 225 ASP A C 1
ATOM 1766 O O . ASP A 1 225 ? 17.875 -25.609 3.633 1 95.69 225 ASP A O 1
ATOM 1770 N N . ASP A 1 226 ? 16.25 -24.625 4.961 1 94.44 226 ASP A N 1
ATOM 1771 C CA . ASP A 1 226 ? 15.25 -25.594 4.512 1 94.44 226 ASP A CA 1
ATOM 1772 C C . ASP A 1 226 ? 15.039 -25.5 3.002 1 94.44 226 ASP A C 1
ATOM 1774 O O . ASP A 1 226 ? 15.102 -24.422 2.428 1 94.44 226 ASP A O 1
ATOM 1778 N N . GLU A 1 227 ? 14.727 -26.594 2.348 1 93.38 227 GLU A N 1
ATOM 1779 C CA . GLU A 1 227 ? 14.617 -26.656 0.894 1 93.38 227 GLU A CA 1
ATOM 1780 C C . GLU A 1 227 ? 13.492 -25.781 0.378 1 93.38 227 GLU A C 1
ATOM 1782 O O . GLU A 1 227 ? 13.516 -25.328 -0.773 1 93.38 227 GLU A O 1
ATOM 1787 N N . TYR A 1 228 ? 12.477 -25.516 1.221 1 96.06 228 TYR A N 1
ATOM 1788 C CA . TYR A 1 228 ? 11.375 -24.656 0.804 1 96.06 228 TYR A CA 1
ATOM 1789 C C . TYR A 1 228 ? 11.852 -23.234 0.597 1 96.06 228 TYR A C 1
ATOM 1791 O O . TYR A 1 228 ? 11.336 -22.516 -0.269 1 96.06 228 TYR A O 1
ATOM 1799 N N . CYS A 1 229 ? 12.859 -22.828 1.362 1 97.06 229 CYS A N 1
ATOM 1800 C CA . CYS A 1 229 ? 13.398 -21.469 1.31 1 97.06 229 CYS A CA 1
ATOM 1801 C C . CYS A 1 229 ? 14.633 -21.406 0.421 1 97.06 229 CYS A C 1
ATOM 1803 O O . CYS A 1 229 ? 14.828 -20.438 -0.306 1 97.06 229 CYS A O 1
ATOM 1805 N N . ASN A 1 230 ? 15.383 -22.422 0.45 1 95.75 230 ASN A N 1
ATOM 1806 C CA . ASN A 1 230 ? 16.672 -22.5 -0.233 1 95.75 230 ASN A CA 1
ATOM 1807 C C . ASN A 1 230 ? 16.781 -23.766 -1.076 1 95.75 230 ASN A C 1
ATOM 1809 O O . ASN A 1 230 ? 17.422 -24.734 -0.662 1 95.75 230 ASN A O 1
ATOM 1813 N N . PRO A 1 231 ? 16.281 -23.703 -2.248 1 91 231 PRO A N 1
ATOM 1814 C CA . PRO A 1 231 ? 16.297 -24.906 -3.076 1 91 231 PRO A CA 1
ATOM 1815 C C . PRO A 1 231 ? 17.672 -25.219 -3.646 1 91 231 PRO A C 1
ATOM 1817 O O . PRO A 1 231 ? 17.875 -26.281 -4.258 1 91 231 PRO A O 1
ATOM 1820 N N . ILE A 1 232 ? 18.625 -24.422 -3.426 1 87.5 232 ILE A N 1
ATOM 1821 C CA . ILE A 1 232 ? 19.953 -24.609 -3.994 1 87.5 232 ILE A CA 1
ATOM 1822 C C . ILE A 1 232 ? 20.734 -25.625 -3.158 1 87.5 232 ILE A C 1
ATOM 1824 O O . ILE A 1 232 ? 21.516 -26.422 -3.695 1 87.5 232 ILE A O 1
ATOM 1828 N N . VAL A 1 233 ? 20.656 -25.594 -1.789 1 74.62 233 VAL A N 1
ATOM 1829 C CA . VAL A 1 233 ? 21.469 -26.438 -0.922 1 74.62 233 VAL A CA 1
ATOM 1830 C C . VAL A 1 233 ? 20.922 -27.875 -0.942 1 74.62 233 VAL A C 1
ATOM 1832 O O . VAL A 1 233 ? 21.688 -28.828 -0.838 1 74.62 233 VAL A O 1
ATOM 1835 N N . GLY A 1 234 ? 19.672 -28.141 -0.926 1 59.22 234 GLY A N 1
ATOM 1836 C CA . GLY A 1 234 ? 19.172 -29.516 -0.824 1 59.22 234 GLY A CA 1
ATOM 1837 C C . GLY A 1 234 ? 19.312 -30.297 -2.113 1 59.22 234 GLY A C 1
ATOM 1838 O O . GLY A 1 234 ? 18.328 -30.594 -2.775 1 59.22 234 GLY A O 1
ATOM 1839 N N . GLY A 1 235 ? 20.422 -30.156 -2.762 1 48.84 235 GLY A N 1
ATOM 1840 C CA . GLY A 1 235 ? 20.812 -30.656 -4.066 1 48.84 235 GLY A CA 1
ATOM 1841 C C . GLY A 1 235 ? 20.281 -32.062 -4.355 1 48.84 235 GLY A C 1
ATOM 1842 O O . GLY A 1 235 ? 20.141 -32.438 -5.52 1 48.84 235 GLY A O 1
ATOM 1843 N N . SER A 1 236 ? 20.469 -32.938 -3.518 1 46.31 236 SER A N 1
ATOM 1844 C CA . SER A 1 236 ? 20.5 -34.344 -3.986 1 46.31 236 SER A CA 1
ATOM 1845 C C . SER A 1 236 ? 19.109 -34.812 -4.41 1 46.31 236 SER A C 1
ATOM 1847 O O . SER A 1 236 ? 18.953 -35.5 -5.41 1 46.31 236 SER A O 1
ATOM 1849 N N . LEU A 1 237 ? 18.25 -34.781 -3.521 1 48.56 237 LEU A N 1
ATOM 1850 C CA . LEU A 1 237 ? 17.062 -35.594 -3.713 1 48.56 237 LEU A CA 1
ATOM 1851 C C . LEU A 1 237 ? 16.234 -35.094 -4.898 1 48.56 237 LEU A C 1
ATOM 1853 O O . LEU A 1 237 ? 15.523 -35.875 -5.531 1 48.56 237 LEU A O 1
ATOM 1857 N N . GLU A 1 238 ? 16.375 -33.719 -5.297 1 56.69 238 GLU A N 1
ATOM 1858 C CA . GLU A 1 238 ? 15.398 -33.156 -6.215 1 56.69 238 GLU A CA 1
ATOM 1859 C C . GLU A 1 238 ? 16 -32.938 -7.598 1 56.69 238 GLU A C 1
ATOM 1861 O O . GLU A 1 238 ? 15.344 -32.406 -8.484 1 56.69 238 GLU A O 1
ATOM 1866 N N . LYS A 1 239 ? 17.203 -33.5 -7.688 1 57.97 239 LYS A N 1
ATOM 1867 C CA . LYS A 1 239 ? 17.906 -33.281 -8.945 1 57.97 239 LYS A CA 1
ATOM 1868 C C . LYS A 1 239 ? 17.109 -33.812 -10.125 1 57.97 239 LYS A C 1
ATOM 1870 O O . LYS A 1 239 ? 16.938 -33.125 -11.141 1 57.97 239 LYS A O 1
ATOM 1875 N N . ASN A 1 240 ? 16.625 -35 -9.867 1 67.25 240 ASN A N 1
ATOM 1876 C CA . ASN A 1 240 ? 15.945 -35.625 -11.008 1 67.25 240 ASN A CA 1
ATOM 1877 C C . ASN A 1 240 ? 14.625 -34.906 -11.305 1 67.25 240 ASN A C 1
ATOM 1879 O O . ASN A 1 240 ? 14.125 -34.969 -12.43 1 67.25 240 ASN A O 1
ATOM 1883 N N . LYS A 1 241 ? 14.273 -34 -10.5 1 84.31 241 LYS A N 1
ATOM 1884 C CA . LYS A 1 241 ? 12.992 -33.344 -10.719 1 84.31 241 LYS A CA 1
ATOM 1885 C C . LYS A 1 241 ? 13.18 -31.984 -11.383 1 84.31 241 LYS A C 1
ATOM 1887 O O . LYS A 1 241 ? 12.414 -31.609 -12.273 1 84.31 241 LYS A O 1
ATOM 1892 N N . ILE A 1 242 ? 14.297 -31.391 -11.133 1 89.94 242 ILE A N 1
ATOM 1893 C CA . ILE A 1 242 ? 14.539 -30.031 -11.602 1 89.94 242 ILE A CA 1
ATOM 1894 C C . ILE A 1 242 ? 14.727 -30.031 -13.117 1 89.94 242 ILE A C 1
ATOM 1896 O O . ILE A 1 242 ? 14.258 -29.125 -13.812 1 89.94 242 ILE A O 1
ATOM 1900 N N . GLU A 1 243 ? 15.328 -31.109 -13.594 1 90.94 243 GLU A N 1
ATOM 1901 C CA . GLU A 1 243 ? 15.625 -31.203 -15.016 1 90.94 243 GLU A CA 1
ATOM 1902 C C . GLU A 1 243 ? 14.336 -31.328 -15.836 1 90.94 243 GLU A C 1
ATOM 1904 O O . GLU A 1 243 ? 14.344 -31.062 -17.047 1 90.94 243 GLU A O 1
ATOM 1909 N N . ARG A 1 244 ? 13.32 -31.656 -15.141 1 94.12 244 ARG A N 1
ATOM 1910 C CA . ARG A 1 244 ? 12.055 -31.891 -15.828 1 94.12 244 ARG A CA 1
ATOM 1911 C C . ARG A 1 244 ? 11.164 -30.656 -15.773 1 94.12 244 ARG A C 1
ATOM 1913 O O . ARG A 1 244 ? 10.062 -30.641 -16.328 1 94.12 244 ARG A O 1
ATOM 1920 N N . LEU A 1 245 ? 11.672 -29.594 -15.172 1 95.94 245 LEU A N 1
ATOM 1921 C CA . LEU A 1 245 ? 10.891 -28.359 -15.117 1 95.94 245 LEU A CA 1
ATOM 1922 C C . LEU A 1 245 ? 10.664 -27.797 -16.516 1 95.94 245 LEU A C 1
ATOM 1924 O O . LEU A 1 245 ? 11.539 -27.891 -17.375 1 95.94 245 LEU A O 1
ATOM 1928 N N . PRO A 1 246 ? 9.469 -27.25 -16.766 1 97.31 246 PRO A N 1
ATOM 1929 C CA . PRO A 1 246 ? 9.242 -26.594 -18.047 1 97.31 246 PRO A CA 1
ATOM 1930 C C . PRO A 1 246 ? 10.016 -25.297 -18.188 1 97.31 246 PRO A C 1
ATOM 1932 O O . PRO A 1 246 ? 10.836 -24.953 -17.328 1 97.31 246 PRO A O 1
ATOM 1935 N N . ARG A 1 247 ? 9.781 -24.609 -19.312 1 98.19 247 ARG A N 1
ATOM 1936 C CA . ARG A 1 247 ? 10.375 -23.297 -19.562 1 98.19 247 ARG A CA 1
ATOM 1937 C C . ARG A 1 247 ? 10.023 -22.328 -18.438 1 98.19 247 ARG A C 1
ATOM 1939 O O . ARG A 1 247 ? 8.891 -22.297 -17.969 1 98.19 247 ARG A O 1
ATOM 1946 N N . CYS A 1 248 ? 11.086 -21.578 -17.969 1 98.5 248 CYS A N 1
ATOM 1947 C CA . CYS A 1 248 ? 10.891 -20.688 -16.828 1 98.5 248 CYS A CA 1
ATOM 1948 C C . CYS A 1 248 ? 11.195 -19.234 -17.219 1 98.5 248 CYS A C 1
ATOM 1950 O O . CYS A 1 248 ? 12.148 -18.984 -17.953 1 98.5 248 CYS A O 1
ATOM 1952 N N . PHE A 1 249 ? 10.352 -18.344 -16.766 1 98.81 249 PHE A N 1
ATOM 1953 C CA . PHE A 1 249 ? 10.594 -16.906 -16.875 1 98.81 249 PHE A CA 1
ATOM 1954 C C . PHE A 1 249 ? 10.867 -16.297 -15.5 1 98.81 249 PHE A C 1
ATOM 1956 O O . PHE A 1 249 ? 10.109 -16.531 -14.555 1 98.81 249 PHE A O 1
ATOM 1963 N N . PHE A 1 250 ? 11.992 -15.578 -15.391 1 98.75 250 PHE A N 1
ATOM 1964 C CA . PHE A 1 250 ? 12.336 -14.875 -14.164 1 98.75 250 PHE A CA 1
ATOM 1965 C C . PHE A 1 250 ? 12.328 -13.367 -14.375 1 98.75 250 PHE A C 1
ATOM 1967 O O . PHE A 1 250 ? 12.883 -12.867 -15.359 1 98.75 250 PHE A O 1
ATOM 1974 N N . ARG A 1 251 ? 11.648 -12.672 -13.461 1 98.69 251 ARG A N 1
ATOM 1975 C CA . ARG A 1 251 ? 11.719 -11.211 -13.391 1 98.69 251 ARG A CA 1
ATOM 1976 C C . ARG A 1 251 ? 12.32 -10.758 -12.07 1 98.69 251 ARG A C 1
ATOM 1978 O O . ARG A 1 251 ? 11.961 -11.273 -11.008 1 98.69 251 ARG A O 1
ATOM 1985 N N . GLY A 1 252 ? 13.328 -9.867 -12.156 1 98.5 252 GLY A N 1
ATOM 1986 C CA . GLY A 1 252 ? 13.953 -9.367 -10.945 1 98.5 252 GLY A CA 1
ATOM 1987 C C . GLY A 1 252 ? 14.445 -7.934 -11.07 1 98.5 252 GLY A C 1
ATOM 1988 O O . GLY A 1 252 ? 14.477 -7.383 -12.172 1 98.5 252 GLY A O 1
ATOM 1989 N N . TYR A 1 253 ? 14.805 -7.328 -9.953 1 98.31 253 TYR A N 1
ATOM 1990 C CA . TYR A 1 253 ? 15.164 -5.914 -9.891 1 98.31 253 TYR A CA 1
ATOM 1991 C C . TYR A 1 253 ? 16.391 -5.703 -9.008 1 98.31 253 TYR A C 1
ATOM 1993 O O . TYR A 1 253 ? 16.531 -6.344 -7.961 1 98.31 253 TYR A O 1
ATOM 2001 N N . GLY A 1 254 ? 17.203 -4.758 -9.398 1 97.62 254 GLY A N 1
ATOM 2002 C CA . GLY A 1 254 ? 18.438 -4.484 -8.68 1 97.62 254 GLY A CA 1
ATOM 2003 C C . GLY A 1 254 ? 18.203 -3.957 -7.277 1 97.62 254 GLY A C 1
ATOM 2004 O O . GLY A 1 254 ? 19.047 -4.156 -6.391 1 97.62 254 GLY A O 1
ATOM 2005 N N . GLY A 1 255 ? 17.125 -3.338 -7.039 1 96.31 255 GLY A N 1
ATOM 2006 C CA . GLY A 1 255 ? 16.812 -2.797 -5.727 1 96.31 255 GLY A CA 1
ATOM 2007 C C . GLY A 1 255 ? 16.062 -3.777 -4.844 1 96.31 255 GLY A C 1
ATOM 2008 O O . GLY A 1 255 ? 15.578 -3.41 -3.768 1 96.31 255 GLY A O 1
ATOM 2009 N N . ASP A 1 256 ? 15.922 -4.977 -5.293 1 97.56 256 ASP A N 1
ATOM 2010 C CA . ASP A 1 256 ? 15.352 -6.07 -4.516 1 97.56 256 ASP A CA 1
ATOM 2011 C C . ASP A 1 256 ? 16.422 -6.777 -3.686 1 97.56 256 ASP A C 1
ATOM 2013 O O . ASP A 1 256 ? 17.359 -7.348 -4.238 1 97.56 256 ASP A O 1
ATOM 2017 N N . PRO A 1 257 ? 16.25 -6.836 -2.338 1 97.88 257 PRO A N 1
ATOM 2018 C CA . PRO A 1 257 ? 17.25 -7.508 -1.513 1 97.88 257 PRO A CA 1
ATOM 2019 C C . PRO A 1 257 ? 17.453 -8.969 -1.908 1 97.88 257 PRO A C 1
ATOM 2021 O O . PRO A 1 257 ? 18.516 -9.547 -1.619 1 97.88 257 PRO A O 1
ATOM 2024 N N . LEU A 1 258 ? 16.547 -9.562 -2.609 1 98.44 258 LEU A N 1
ATOM 2025 C CA . LEU A 1 258 ? 16.578 -11 -2.879 1 98.44 258 LEU A CA 1
ATOM 2026 C C . LEU A 1 258 ? 17.172 -11.281 -4.254 1 98.44 258 LEU A C 1
ATOM 2028 O O . LEU A 1 258 ? 17.266 -12.445 -4.664 1 98.44 258 LEU A O 1
ATOM 2032 N N . VAL A 1 259 ? 17.625 -10.258 -4.973 1 98.69 259 VAL A N 1
ATOM 2033 C CA . VAL A 1 259 ? 17.938 -10.383 -6.395 1 98.69 259 VAL A CA 1
ATOM 2034 C C . VAL A 1 259 ? 19.094 -11.359 -6.586 1 98.69 259 VAL A C 1
ATOM 2036 O O . VAL A 1 259 ? 19.109 -12.133 -7.543 1 98.69 259 VAL A O 1
ATOM 2039 N N . ASP A 1 260 ? 20.047 -11.336 -5.699 1 98.69 260 ASP A N 1
ATOM 2040 C CA . ASP A 1 260 ? 21.188 -12.234 -5.867 1 98.69 260 ASP A CA 1
ATOM 2041 C C . ASP A 1 260 ? 20.766 -13.695 -5.719 1 98.69 260 ASP A C 1
ATOM 2043 O O . ASP A 1 260 ? 21.25 -14.562 -6.445 1 98.69 260 ASP A O 1
ATOM 2047 N N . LYS A 1 261 ? 19.922 -14.008 -4.766 1 98.19 261 LYS A N 1
ATOM 2048 C CA . LYS A 1 261 ? 19.422 -15.375 -4.598 1 98.19 261 LYS A CA 1
ATOM 2049 C C . LYS A 1 261 ? 18.594 -15.812 -5.801 1 98.19 261 LYS A C 1
ATOM 2051 O O . LYS A 1 261 ? 18.656 -16.984 -6.207 1 98.19 261 LYS A O 1
ATOM 2056 N N . GLN A 1 262 ? 17.828 -14.906 -6.375 1 98.56 262 GLN A N 1
ATOM 2057 C CA . GLN A 1 262 ? 17.078 -15.195 -7.594 1 98.56 262 GLN A CA 1
ATOM 2058 C C . GLN A 1 262 ? 18.016 -15.547 -8.75 1 98.56 262 GLN A C 1
ATOM 2060 O O . GLN A 1 262 ? 17.797 -16.516 -9.469 1 98.56 262 GLN A O 1
ATOM 2065 N N . LYS A 1 263 ? 19.078 -14.797 -8.844 1 98.62 263 LYS A N 1
ATOM 2066 C CA . LYS A 1 263 ? 20.062 -15.062 -9.883 1 98.62 263 LYS A CA 1
ATOM 2067 C C . LYS A 1 263 ? 20.75 -16.406 -9.656 1 98.62 263 LYS A C 1
ATOM 2069 O O . LYS A 1 263 ? 21.062 -17.125 -10.609 1 98.62 263 LYS A O 1
ATOM 2074 N N . GLU A 1 264 ? 20.984 -16.719 -8.398 1 97.56 264 GLU A N 1
ATOM 2075 C CA . GLU A 1 264 ? 21.578 -18.016 -8.086 1 97.56 264 GLU A CA 1
ATOM 2076 C C . GLU A 1 264 ? 20.656 -19.156 -8.523 1 97.56 264 GLU A C 1
ATOM 2078 O O . GLU A 1 264 ? 21.125 -20.172 -9.023 1 97.56 264 GLU A O 1
ATOM 2083 N N . LEU A 1 265 ? 19.438 -18.969 -8.305 1 96.62 265 LEU A N 1
ATOM 2084 C CA . LEU A 1 265 ? 18.469 -20 -8.711 1 96.62 265 LEU A CA 1
ATOM 2085 C C . LEU A 1 265 ? 18.438 -20.141 -10.234 1 96.62 265 LEU A C 1
ATOM 2087 O O . LEU A 1 265 ? 18.391 -21.25 -10.75 1 96.62 265 LEU A O 1
ATOM 2091 N N . VAL A 1 266 ? 18.469 -19.016 -10.93 1 98.06 266 VAL A N 1
ATOM 2092 C CA . VAL A 1 266 ? 18.5 -19.047 -12.391 1 98.06 266 VAL A CA 1
ATOM 2093 C C . VAL A 1 266 ? 19.703 -19.844 -12.867 1 98.06 266 VAL A C 1
ATOM 2095 O O . VAL A 1 266 ? 19.578 -20.734 -13.719 1 98.06 266 VAL A O 1
ATOM 2098 N N . LYS A 1 267 ? 20.859 -19.578 -12.266 1 97.38 267 LYS A N 1
ATOM 2099 C CA . LYS A 1 267 ? 22.078 -20.266 -12.641 1 97.38 267 LYS A CA 1
ATOM 2100 C C . LYS A 1 267 ? 21.969 -21.766 -12.367 1 97.38 267 LYS A C 1
ATOM 2102 O O . LYS A 1 267 ? 22.422 -22.578 -13.18 1 97.38 267 LYS A O 1
ATOM 2107 N N . MET A 1 268 ? 21.406 -22.078 -11.266 1 94.38 268 MET A N 1
ATOM 2108 C CA . MET A 1 268 ? 21.234 -23.484 -10.914 1 94.38 268 MET A CA 1
ATOM 2109 C C . MET A 1 268 ? 20.312 -24.188 -11.914 1 94.38 268 MET A C 1
ATOM 2111 O O . MET A 1 268 ? 20.641 -25.281 -12.383 1 94.38 268 MET A O 1
ATOM 2115 N N . LEU A 1 269 ? 19.219 -23.578 -12.297 1 95.88 269 LEU A N 1
ATOM 2116 C CA . LEU A 1 269 ? 18.281 -24.172 -13.234 1 95.88 269 LEU A CA 1
ATOM 2117 C C . LEU A 1 269 ? 18.922 -24.344 -14.609 1 95.88 269 LEU A C 1
ATOM 2119 O O . LEU A 1 269 ? 18.812 -25.422 -15.211 1 95.88 269 LEU A O 1
ATOM 2123 N N . GLU A 1 270 ? 19.625 -23.328 -15.039 1 96.75 270 GLU A N 1
ATOM 2124 C CA . GLU A 1 270 ? 20.297 -23.391 -16.344 1 96.75 270 GLU A CA 1
ATOM 2125 C C . GLU A 1 270 ? 21.359 -24.5 -16.359 1 96.75 270 GLU A C 1
ATOM 2127 O O . GLU A 1 270 ? 21.5 -25.219 -17.344 1 96.75 270 GLU A O 1
ATOM 2132 N N . SER A 1 271 ? 22.031 -24.625 -15.281 1 94.44 271 SER A N 1
ATOM 2133 C CA . SER A 1 271 ? 23.094 -25.641 -15.195 1 94.44 271 SER A CA 1
ATOM 2134 C C . SER A 1 271 ? 22.516 -27.047 -15.25 1 94.44 271 SER A C 1
ATOM 2136 O O . SER A 1 271 ? 23.219 -28 -15.594 1 94.44 271 SER A O 1
ATOM 2138 N N . ARG A 1 272 ? 21.25 -27.125 -15.023 1 92.25 272 ARG A N 1
ATOM 2139 C CA . ARG A 1 272 ? 20.578 -28.422 -15.031 1 92.25 272 ARG A CA 1
ATOM 2140 C C . ARG A 1 272 ? 19.766 -28.625 -16.312 1 92.25 272 ARG A C 1
ATOM 2142 O O . ARG A 1 272 ? 18.984 -29.562 -16.406 1 92.25 272 ARG A O 1
ATOM 2149 N N . GLY A 1 273 ? 19.859 -27.719 -17.188 1 94.69 273 GLY A N 1
ATOM 2150 C CA . GLY A 1 273 ? 19.297 -27.891 -18.516 1 94.69 273 GLY A CA 1
ATOM 2151 C C . GLY A 1 273 ? 17.906 -27.297 -18.656 1 94.69 273 GLY A C 1
ATOM 2152 O O . GLY A 1 273 ? 17.266 -27.469 -19.703 1 94.69 273 GLY A O 1
ATOM 2153 N N . VAL A 1 274 ? 17.422 -26.578 -17.672 1 96.5 274 VAL A N 1
ATOM 2154 C CA . VAL A 1 274 ? 16.125 -25.922 -17.766 1 96.5 274 VAL A CA 1
ATOM 2155 C C . VAL A 1 274 ? 16.219 -24.703 -18.688 1 96.5 274 VAL A C 1
ATOM 2157 O O . VAL A 1 274 ? 17.188 -23.938 -18.609 1 96.5 274 VAL A O 1
ATOM 2160 N N . ASP A 1 275 ? 15.234 -24.531 -19.625 1 97.94 275 ASP A N 1
ATOM 2161 C CA . ASP A 1 275 ? 15.148 -23.328 -20.453 1 97.94 275 ASP A CA 1
ATOM 2162 C C . ASP A 1 275 ? 14.648 -22.141 -19.641 1 97.94 275 ASP A C 1
ATOM 2164 O O . ASP A 1 275 ? 13.469 -22.062 -19.297 1 97.94 275 ASP A O 1
ATOM 2168 N N . VAL A 1 276 ? 15.586 -21.203 -19.391 1 98.5 276 VAL A N 1
ATOM 2169 C CA . VAL A 1 276 ? 15.234 -20.062 -18.531 1 98.5 276 VAL A CA 1
ATOM 2170 C C . VAL A 1 276 ? 15.352 -18.766 -19.344 1 98.5 276 VAL A C 1
ATOM 2172 O O . VAL A 1 276 ? 16.344 -18.547 -20.031 1 98.5 276 VAL A O 1
ATOM 2175 N N . VAL A 1 277 ? 14.312 -17.969 -19.328 1 98.56 277 VAL A N 1
ATOM 2176 C CA . VAL A 1 277 ? 14.32 -16.594 -19.781 1 98.56 277 VAL A CA 1
ATOM 2177 C C . VAL A 1 277 ? 14.352 -15.656 -18.562 1 98.56 277 VAL A C 1
ATOM 2179 O O . VAL A 1 277 ? 13.375 -15.57 -17.812 1 98.56 277 VAL A O 1
ATOM 2182 N N . ALA A 1 278 ? 15.469 -14.953 -18.406 1 98.44 278 ALA A N 1
ATOM 2183 C CA . ALA A 1 278 ? 15.617 -14.109 -17.219 1 98.44 278 ALA A CA 1
ATOM 2184 C C . ALA A 1 278 ? 15.719 -12.633 -17.625 1 98.44 278 ALA A C 1
ATOM 2186 O O . ALA A 1 278 ? 16.453 -12.281 -18.531 1 98.44 278 ALA A O 1
ATOM 2187 N N . ARG A 1 279 ? 14.914 -11.812 -17 1 98.25 279 ARG A N 1
ATOM 2188 C CA . ARG A 1 279 ? 14.945 -10.367 -17.172 1 98.25 279 ARG A CA 1
ATOM 2189 C C . ARG A 1 279 ? 15.164 -9.656 -15.844 1 98.25 279 ARG A C 1
ATOM 2191 O O . ARG A 1 279 ? 14.227 -9.477 -15.07 1 98.25 279 ARG A O 1
ATOM 2198 N N . PHE A 1 280 ? 16.438 -9.188 -15.633 1 98.12 280 PHE A N 1
ATOM 2199 C CA . PHE A 1 280 ? 16.797 -8.453 -14.43 1 98.12 280 PHE A CA 1
ATOM 2200 C C . PHE A 1 280 ? 17.109 -6.996 -14.758 1 98.12 280 PHE A C 1
ATOM 2202 O O . PHE A 1 280 ? 18.031 -6.715 -15.531 1 98.12 280 PHE A O 1
ATOM 2209 N N . ASP A 1 281 ? 16.328 -6.086 -14.242 1 97.31 281 ASP A N 1
ATOM 2210 C CA . ASP A 1 281 ? 16.641 -4.664 -14.352 1 97.31 281 ASP A CA 1
ATOM 2211 C C . ASP A 1 281 ? 17.547 -4.211 -13.219 1 97.31 281 ASP A C 1
ATOM 2213 O O . ASP A 1 281 ? 17.484 -4.734 -12.102 1 97.31 281 ASP A O 1
ATOM 2217 N N . GLU A 1 282 ? 18.312 -3.168 -13.438 1 96.06 282 GLU A N 1
ATOM 2218 C CA . GLU A 1 282 ? 19.234 -2.666 -12.43 1 96.06 282 GLU A CA 1
ATOM 2219 C C . GLU A 1 282 ? 18.516 -1.799 -11.398 1 96.06 282 GLU A C 1
ATOM 2221 O O . GLU A 1 282 ? 18.953 -1.688 -10.258 1 96.06 282 GLU A O 1
ATOM 2226 N N . ASP A 1 283 ? 17.453 -1.23 -11.812 1 94.94 283 ASP A N 1
ATOM 2227 C CA . ASP A 1 283 ? 16.688 -0.376 -10.922 1 94.94 283 ASP A CA 1
ATOM 2228 C C . ASP A 1 283 ? 15.492 -1.133 -10.336 1 94.94 283 ASP A C 1
ATOM 2230 O O . ASP A 1 283 ? 15.492 -2.365 -10.289 1 94.94 283 ASP A O 1
ATOM 2234 N N . GLY A 1 284 ? 14.617 -0.403 -9.766 1 94.25 284 GLY A N 1
ATOM 2235 C CA . GLY A 1 284 ? 13.43 -1.01 -9.188 1 94.25 284 GLY A CA 1
ATOM 2236 C C . GLY A 1 284 ? 13.648 -1.548 -7.789 1 94.25 284 GLY A C 1
ATOM 2237 O O . GLY A 1 284 ? 14.703 -1.312 -7.188 1 94.25 284 GLY A O 1
ATOM 2238 N N . PHE A 1 285 ? 12.633 -2.184 -7.266 1 95.12 285 PHE A N 1
ATOM 2239 C CA . PHE A 1 285 ? 12.641 -2.783 -5.938 1 95.12 285 PHE A CA 1
ATOM 2240 C C . PHE A 1 285 ? 11.664 -3.949 -5.863 1 95.12 285 PHE A C 1
ATOM 2242 O O . PHE A 1 285 ? 11.039 -4.309 -6.863 1 95.12 285 PHE A O 1
ATOM 2249 N N . HIS A 1 286 ? 11.641 -4.66 -4.766 1 95.69 286 HIS A N 1
ATOM 2250 C CA . HIS A 1 286 ? 10.812 -5.852 -4.59 1 95.69 286 HIS A CA 1
ATOM 2251 C C . HIS A 1 286 ? 9.336 -5.527 -4.777 1 95.69 286 HIS A C 1
ATOM 2253 O O . HIS A 1 286 ? 8.75 -4.777 -3.992 1 95.69 286 HIS A O 1
ATOM 2259 N N . GLY A 1 287 ? 8.773 -6.059 -5.859 1 94.5 287 GLY A N 1
ATOM 2260 C CA . GLY A 1 287 ? 7.359 -5.844 -6.125 1 94.5 287 GLY A CA 1
ATOM 2261 C C . GLY A 1 287 ? 7.062 -4.484 -6.723 1 94.5 287 GLY A C 1
ATOM 2262 O O . GLY A 1 287 ? 5.957 -3.959 -6.57 1 94.5 287 GLY A O 1
ATOM 2263 N N . VAL A 1 288 ? 7.934 -3.908 -7.426 1 95.19 288 VAL A N 1
ATOM 2264 C CA . VAL A 1 288 ? 7.867 -2.537 -7.922 1 95.19 288 VAL A CA 1
ATOM 2265 C C . VAL A 1 288 ? 6.676 -2.389 -8.867 1 95.19 288 VAL A C 1
ATOM 2267 O O . VAL A 1 288 ? 6.09 -1.31 -8.969 1 95.19 288 VAL A O 1
ATOM 2270 N N . GLU A 1 289 ? 6.188 -3.455 -9.492 1 95.06 289 GLU A N 1
ATOM 2271 C CA . GLU A 1 289 ? 5.121 -3.402 -10.484 1 95.06 289 GLU A CA 1
ATOM 2272 C C . GLU A 1 289 ? 3.795 -2.996 -9.852 1 95.06 289 GLU A C 1
ATOM 2274 O O . GLU A 1 289 ? 2.912 -2.471 -10.531 1 95.06 289 GLU A O 1
ATOM 2279 N N . VAL A 1 290 ? 3.689 -3.227 -8.578 1 90.62 290 VAL A N 1
ATOM 2280 C CA . VAL A 1 290 ? 2.475 -2.867 -7.855 1 90.62 290 VAL A CA 1
ATOM 2281 C C . VAL A 1 290 ? 2.34 -1.349 -7.793 1 90.62 290 VAL A C 1
ATOM 2283 O O . VAL A 1 290 ? 1.226 -0.819 -7.75 1 90.62 290 VAL A O 1
ATOM 2286 N N . PHE A 1 291 ? 3.488 -0.659 -7.945 1 88.38 291 PHE A N 1
ATOM 2287 C CA . PHE A 1 291 ? 3.488 0.77 -7.652 1 88.38 291 PHE A CA 1
ATOM 2288 C C . PHE A 1 291 ? 3.848 1.576 -8.898 1 88.38 291 PHE A C 1
ATOM 2290 O O . PHE A 1 291 ? 3.547 2.77 -8.977 1 88.38 291 PHE A O 1
ATOM 2297 N N . ASP A 1 292 ? 4.559 0.967 -9.836 1 89.56 292 ASP A N 1
ATOM 2298 C CA . ASP A 1 292 ? 5.062 1.644 -11.031 1 89.56 292 ASP A CA 1
ATOM 2299 C C . ASP A 1 292 ? 4.402 1.094 -12.289 1 89.56 292 ASP A C 1
ATOM 2301 O O . ASP A 1 292 ? 4.797 0.042 -12.797 1 89.56 292 ASP A O 1
ATOM 2305 N N . PRO A 1 293 ? 3.469 1.865 -12.883 1 88.06 293 PRO A N 1
ATOM 2306 C CA . PRO A 1 293 ? 2.734 1.365 -14.047 1 88.06 293 PRO A CA 1
ATOM 2307 C C . PRO A 1 293 ? 3.65 1.038 -15.219 1 88.06 293 PRO A C 1
ATOM 2309 O O . PRO A 1 293 ? 3.357 0.128 -16 1 88.06 293 PRO A O 1
ATOM 2312 N N . ALA A 1 294 ? 4.723 1.786 -15.305 1 90.69 294 ALA A N 1
ATOM 2313 C CA . ALA A 1 294 ? 5.648 1.502 -16.391 1 90.69 294 ALA A CA 1
ATOM 2314 C C . ALA A 1 294 ? 6.328 0.15 -16.203 1 90.69 294 ALA A C 1
ATOM 2316 O O . ALA A 1 294 ? 6.512 -0.602 -17.172 1 90.69 294 ALA A O 1
ATOM 2317 N N . LYS A 1 295 ? 6.688 -0.15 -14.992 1 94.94 295 LYS A N 1
ATOM 2318 C CA . LYS A 1 295 ? 7.285 -1.444 -14.68 1 94.94 295 LYS A CA 1
ATOM 2319 C C . LYS A 1 295 ? 6.262 -2.568 -14.805 1 94.94 295 LYS A C 1
ATOM 2321 O O . LYS A 1 295 ? 6.594 -3.672 -15.25 1 94.94 295 LYS A O 1
ATOM 2326 N N . ALA A 1 296 ? 5.027 -2.262 -14.461 1 96.19 296 ALA A N 1
ATOM 2327 C CA . ALA A 1 296 ? 3.955 -3.236 -14.633 1 96.19 296 ALA A CA 1
ATOM 2328 C C . ALA A 1 296 ? 3.746 -3.566 -16.109 1 96.19 296 ALA A C 1
ATOM 2330 O O . ALA A 1 296 ? 3.68 -4.738 -16.484 1 96.19 296 ALA A O 1
ATOM 2331 N N . LYS A 1 297 ? 3.68 -2.521 -16.891 1 95.56 297 LYS A N 1
ATOM 2332 C CA . LYS A 1 297 ? 3.475 -2.715 -18.328 1 95.56 297 LYS A CA 1
ATOM 2333 C C . LYS A 1 297 ? 4.605 -3.539 -18.938 1 95.56 297 LYS A C 1
ATOM 2335 O O . LYS A 1 297 ? 4.363 -4.406 -19.781 1 95.56 297 LYS A O 1
ATOM 2340 N N . ALA A 1 298 ? 5.793 -3.203 -18.562 1 96.94 298 ALA A N 1
ATOM 2341 C CA . ALA A 1 298 ? 6.93 -3.967 -19.062 1 96.94 298 ALA A CA 1
ATOM 2342 C C . ALA A 1 298 ? 6.816 -5.441 -18.672 1 96.94 298 ALA A C 1
ATOM 2344 O O . ALA A 1 298 ? 7.047 -6.32 -19.516 1 96.94 298 ALA A O 1
ATOM 2345 N N . PHE A 1 299 ? 6.461 -5.711 -17.5 1 97.62 299 PHE A N 1
ATOM 2346 C CA . PHE A 1 299 ? 6.293 -7.086 -17.047 1 97.62 299 PHE A CA 1
ATOM 2347 C C . PHE A 1 299 ? 5.203 -7.789 -17.844 1 97.62 299 PHE A C 1
ATOM 2349 O O . PHE A 1 299 ? 5.367 -8.945 -18.234 1 97.62 299 PHE A O 1
ATOM 2356 N N . TYR A 1 300 ? 4.082 -7.102 -18.047 1 97.56 300 TYR A N 1
ATOM 2357 C CA . TYR A 1 300 ? 2.99 -7.688 -18.812 1 97.56 300 TYR A CA 1
ATOM 2358 C C . TYR A 1 300 ? 3.422 -7.98 -20.25 1 97.56 300 TYR A C 1
ATOM 2360 O O . TYR A 1 300 ? 3.053 -9.008 -20.812 1 97.56 300 TYR A O 1
ATOM 2368 N N . ASP A 1 301 ? 4.191 -7.066 -20.797 1 97.88 301 ASP A N 1
ATOM 2369 C CA . ASP A 1 301 ? 4.688 -7.281 -22.156 1 97.88 301 ASP A CA 1
ATOM 2370 C C . ASP A 1 301 ? 5.586 -8.516 -22.219 1 97.88 301 ASP A C 1
ATOM 2372 O O . ASP A 1 301 ? 5.43 -9.359 -23.109 1 97.88 301 ASP A O 1
ATOM 2376 N N . TYR A 1 302 ? 6.516 -8.656 -21.297 1 97.94 302 TYR A N 1
ATOM 2377 C CA . TYR A 1 302 ? 7.402 -9.812 -21.234 1 97.94 302 TYR A CA 1
ATOM 2378 C C . TYR A 1 302 ? 6.613 -11.094 -20.984 1 97.94 302 TYR A C 1
ATOM 2380 O O . TYR A 1 302 ? 6.883 -12.125 -21.609 1 97.94 302 TYR A O 1
ATOM 2388 N N . GLY A 1 303 ? 5.672 -11.023 -20.047 1 97.81 303 GLY A N 1
ATOM 2389 C CA . GLY A 1 303 ? 4.836 -12.18 -19.75 1 97.81 303 GLY A CA 1
ATOM 2390 C C . GLY A 1 303 ? 4.035 -12.664 -20.938 1 97.81 303 GLY A C 1
ATOM 2391 O O . GLY A 1 303 ? 3.959 -13.867 -21.203 1 97.81 303 GLY A O 1
ATOM 2392 N N . LYS A 1 304 ? 3.477 -11.688 -21.656 1 97.94 304 LYS A N 1
ATOM 2393 C CA . LYS A 1 304 ? 2.721 -12.023 -22.859 1 97.94 304 LYS A CA 1
ATOM 2394 C C . LYS A 1 304 ? 3.607 -12.719 -23.891 1 97.94 304 LYS A C 1
ATOM 2396 O O . LYS A 1 304 ? 3.217 -13.734 -24.469 1 97.94 304 LYS A O 1
ATOM 2401 N N . GLU A 1 305 ? 4.738 -12.117 -24.109 1 98.06 305 GLU A N 1
ATOM 2402 C CA . GLU A 1 305 ? 5.684 -12.727 -25.031 1 98.06 305 GLU A CA 1
ATOM 2403 C C . GLU A 1 305 ? 6.039 -14.148 -24.609 1 98.06 305 GLU A C 1
ATOM 2405 O O . GLU A 1 305 ? 6.047 -15.062 -25.438 1 98.06 305 GLU A O 1
ATOM 2410 N N . PHE A 1 306 ? 6.309 -14.367 -23.406 1 98.5 306 PHE A N 1
ATOM 2411 C CA . PHE A 1 306 ? 6.68 -15.68 -22.891 1 98.5 306 PHE A CA 1
ATOM 2412 C C . PHE A 1 306 ? 5.539 -16.672 -23.078 1 98.5 306 PHE A C 1
ATOM 2414 O O . PHE A 1 306 ? 5.75 -17.781 -23.562 1 98.5 306 PHE A O 1
ATOM 2421 N N . VAL A 1 307 ? 4.32 -16.25 -22.688 1 98.12 307 VAL A N 1
ATOM 2422 C CA . VAL A 1 307 ? 3.146 -17.109 -22.719 1 98.12 307 VAL A CA 1
ATOM 2423 C C . VAL A 1 307 ? 2.854 -17.531 -24.172 1 98.12 307 VAL A C 1
ATOM 2425 O O . VAL A 1 307 ? 2.543 -18.688 -24.438 1 98.12 307 VAL A O 1
ATOM 2428 N N . TYR A 1 308 ? 3.043 -16.703 -25.094 1 96.75 308 TYR A N 1
ATOM 2429 C CA . TYR A 1 308 ? 2.59 -16.969 -26.453 1 96.75 308 TYR A CA 1
ATOM 2430 C C . TYR A 1 308 ? 3.732 -17.5 -27.312 1 96.75 308 TYR A C 1
ATOM 2432 O O . TYR A 1 308 ? 3.516 -17.922 -28.453 1 96.75 308 TYR A O 1
ATOM 2440 N N . THR A 1 309 ? 4.941 -17.516 -26.75 1 96.5 309 THR A N 1
ATOM 2441 C CA . THR A 1 309 ? 6.039 -18.109 -27.5 1 96.5 309 THR A CA 1
ATOM 2442 C C . THR A 1 309 ? 6.441 -19.453 -26.891 1 96.5 309 THR A C 1
ATOM 2444 O O . THR A 1 309 ? 7.277 -20.172 -27.453 1 96.5 309 THR A O 1
ATOM 2447 N N . THR A 1 310 ? 5.867 -19.75 -25.766 1 93.56 310 THR A N 1
ATOM 2448 C CA . THR A 1 310 ? 6.137 -21.047 -25.156 1 93.56 310 THR A CA 1
ATOM 2449 C C . THR A 1 310 ? 5.25 -22.125 -25.766 1 93.56 310 THR A C 1
ATOM 2451 O O . THR A 1 310 ? 4.027 -21.969 -25.828 1 93.56 310 THR A O 1
ATOM 2454 N N . VAL A 1 311 ? 5.879 -23.219 -26.406 1 86.44 311 VAL A N 1
ATOM 2455 C CA . VAL A 1 311 ? 5.16 -24.312 -27.047 1 86.44 311 VAL A CA 1
ATOM 2456 C C . VAL A 1 311 ? 5.496 -25.641 -26.359 1 86.44 311 VAL A C 1
ATOM 2458 O O . VAL A 1 311 ? 6.598 -25.812 -25.844 1 86.44 311 VAL A O 1
ATOM 2461 N N . MET B 1 1 ? 7.898 -3.533 13.367 1 68.31 1 MET B N 1
ATOM 2462 C CA . MET B 1 1 ? 8.203 -4.707 14.18 1 68.31 1 MET B CA 1
ATOM 2463 C C . MET B 1 1 ? 9.32 -4.402 15.172 1 68.31 1 MET B C 1
ATOM 2465 O O . MET B 1 1 ? 10.328 -3.795 14.805 1 68.31 1 MET B O 1
ATOM 2469 N N . GLU B 1 2 ? 9.016 -4.75 16.359 1 68.75 2 GLU B N 1
ATOM 2470 C CA . GLU B 1 2 ? 10.062 -4.594 17.359 1 68.75 2 GLU B CA 1
ATOM 2471 C C . GLU B 1 2 ? 11.023 -5.777 17.344 1 68.75 2 GLU B C 1
ATOM 2473 O O . GLU B 1 2 ? 10.594 -6.934 17.359 1 68.75 2 GLU B O 1
ATOM 2478 N N . ASN B 1 3 ? 12.305 -5.418 17.172 1 67.88 3 ASN B N 1
ATOM 2479 C CA . ASN B 1 3 ? 13.352 -6.434 17.172 1 67.88 3 ASN B CA 1
ATOM 2480 C C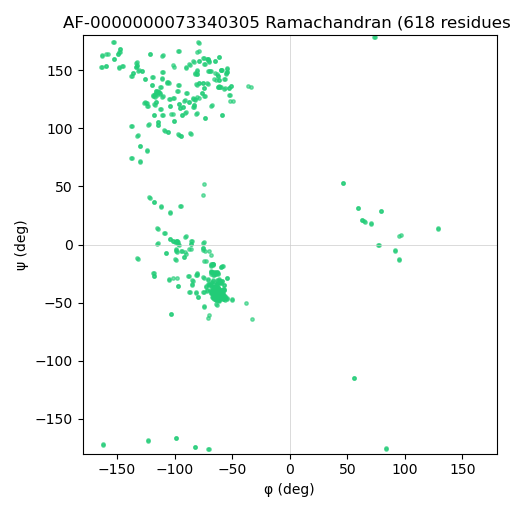 . ASN B 1 3 ? 13.781 -6.805 18.594 1 67.88 3 ASN B C 1
ATOM 2482 O O . ASN B 1 3 ? 13.523 -6.051 19.547 1 67.88 3 ASN B O 1
ATOM 2486 N N . PRO B 1 4 ? 14.312 -7.93 18.672 1 67.81 4 PRO B N 1
ATOM 2487 C CA . PRO B 1 4 ? 14.75 -8.352 20 1 67.81 4 PRO B CA 1
ATOM 2488 C C . PRO B 1 4 ? 15.68 -7.332 20.656 1 67.81 4 PRO B C 1
ATOM 2490 O O . PRO B 1 4 ? 15.672 -7.191 21.891 1 67.81 4 PRO B O 1
ATOM 2493 N N . ASP B 1 5 ? 16.422 -6.582 19.891 1 69.06 5 ASP B N 1
ATOM 2494 C CA . ASP B 1 5 ? 17.359 -5.617 20.438 1 69.06 5 ASP B CA 1
ATOM 2495 C C . ASP B 1 5 ? 16.688 -4.289 20.75 1 69.06 5 ASP B C 1
ATOM 2497 O O . ASP B 1 5 ? 17.328 -3.324 21.156 1 69.06 5 ASP B O 1
ATOM 2501 N N . GLY B 1 6 ? 15.414 -4.242 20.547 1 64.69 6 GLY B N 1
ATOM 2502 C CA . GLY B 1 6 ? 14.664 -3.045 20.875 1 64.69 6 GLY B CA 1
ATOM 2503 C C . GLY B 1 6 ? 14.477 -2.109 19.703 1 64.69 6 GLY B C 1
ATOM 2504 O O . GLY B 1 6 ? 13.672 -1.182 19.75 1 64.69 6 GLY B O 1
ATOM 2505 N N . SER B 1 7 ? 15.266 -2.424 18.672 1 67.62 7 SER B N 1
ATOM 2506 C CA . SER B 1 7 ? 15.102 -1.588 17.484 1 67.62 7 SER B CA 1
ATOM 2507 C C . SER B 1 7 ? 13.797 -1.913 16.75 1 67.62 7 SER B C 1
ATOM 2509 O O . SER B 1 7 ? 13.156 -2.928 17.031 1 67.62 7 SER B O 1
ATOM 2511 N N . LEU B 1 8 ? 13.344 -0.906 16.031 1 74.81 8 LEU B N 1
ATOM 2512 C CA . LEU B 1 8 ? 12.094 -1.061 15.305 1 74.81 8 LEU B CA 1
ATOM 2513 C C . LEU B 1 8 ? 12.352 -1.253 13.812 1 74.81 8 LEU B C 1
ATOM 2515 O O . LEU B 1 8 ? 13.172 -0.548 13.227 1 74.81 8 LEU B O 1
ATOM 2519 N N . THR B 1 9 ? 11.812 -2.33 13.336 1 76.44 9 THR B N 1
ATOM 2520 C CA . THR B 1 9 ? 11.812 -2.502 11.891 1 76.44 9 THR B CA 1
ATOM 2521 C C . THR B 1 9 ? 10.516 -1.966 11.289 1 76.44 9 THR B C 1
ATOM 2523 O O . THR B 1 9 ? 9.422 -2.391 11.672 1 76.44 9 THR B O 1
ATOM 2526 N N . ARG B 1 10 ? 10.812 -0.923 10.414 1 76.38 10 ARG B N 1
ATOM 2527 C CA . ARG B 1 10 ? 9.664 -0.314 9.75 1 76.38 10 ARG B CA 1
ATOM 2528 C C . ARG B 1 10 ? 9.445 -0.928 8.367 1 76.38 10 ARG B C 1
ATOM 2530 O O . ARG B 1 10 ? 10.359 -0.978 7.551 1 76.38 10 ARG B O 1
ATOM 2537 N N . ASN B 1 11 ? 8.234 -1.572 8.25 1 77.12 11 ASN B N 1
ATOM 2538 C CA . ASN B 1 11 ? 7.836 -2.066 6.934 1 77.12 11 ASN B CA 1
ATOM 2539 C C . ASN B 1 11 ? 6.84 -1.128 6.262 1 77.12 11 ASN B C 1
ATOM 2541 O O . ASN B 1 11 ? 5.703 -0.986 6.719 1 77.12 11 ASN B O 1
ATOM 2545 N N . SER B 1 12 ? 7.434 -0.409 5.223 1 78 12 SER B N 1
ATOM 2546 C CA . SER B 1 12 ? 6.562 0.489 4.473 1 78 12 SER B CA 1
ATOM 2547 C C . SER B 1 12 ? 5.941 -0.217 3.271 1 78 12 SER B C 1
ATOM 2549 O O . SER B 1 12 ? 6.648 -0.825 2.467 1 78 12 SER B O 1
ATOM 2551 N N . ALA B 1 13 ? 4.645 -0.187 3.223 1 80.06 13 ALA B N 1
ATOM 2552 C CA . ALA B 1 13 ? 3.943 -0.806 2.102 1 80.06 13 ALA B CA 1
ATOM 2553 C C . ALA B 1 13 ? 4.184 -0.029 0.809 1 80.06 13 ALA B C 1
ATOM 2555 O O . ALA B 1 13 ? 3.975 -0.555 -0.287 1 80.06 13 ALA B O 1
ATOM 2556 N N . PHE B 1 14 ? 4.641 1.234 0.938 1 86.44 14 PHE B N 1
ATOM 2557 C CA . PHE B 1 14 ? 4.871 2.121 -0.196 1 86.44 14 PHE B CA 1
ATOM 2558 C C . PHE B 1 14 ? 6.332 2.549 -0.261 1 86.44 14 PHE B C 1
ATOM 2560 O O . PHE B 1 14 ? 6.957 2.805 0.771 1 86.44 14 PHE B O 1
ATOM 2567 N N . PRO B 1 15 ? 6.824 2.684 -1.498 1 86 15 PRO B N 1
ATOM 2568 C CA . PRO B 1 15 ? 8.18 3.217 -1.629 1 86 15 PRO B CA 1
ATOM 2569 C C . PRO B 1 15 ? 8.242 4.734 -1.471 1 86 15 PRO B C 1
ATOM 2571 O O . PRO B 1 15 ? 7.211 5.406 -1.582 1 86 15 PRO B O 1
ATOM 2574 N N . ASP B 1 16 ? 9.391 5.23 -1.138 1 89.88 16 ASP B N 1
ATOM 2575 C CA . ASP B 1 16 ? 9.641 6.664 -1.267 1 89.88 16 ASP B CA 1
ATOM 2576 C C . ASP B 1 16 ? 10.031 7.027 -2.699 1 89.88 16 ASP B C 1
ATOM 2578 O O . ASP B 1 16 ? 10.617 6.215 -3.416 1 89.88 16 ASP B O 1
ATOM 2582 N N . VAL B 1 17 ? 9.648 8.219 -3.117 1 90.62 17 VAL B N 1
ATOM 2583 C CA . VAL B 1 17 ? 9.969 8.695 -4.461 1 90.62 17 VAL B CA 1
ATOM 2584 C C . VAL B 1 17 ? 10.617 10.07 -4.383 1 90.62 17 VAL B C 1
ATOM 2586 O O . VAL B 1 17 ? 10.352 10.836 -3.453 1 90.62 17 VAL B O 1
ATOM 2589 N N . PRO B 1 18 ? 11.484 10.391 -5.301 1 91 18 PRO B N 1
ATOM 2590 C CA . PRO B 1 18 ? 12.094 11.71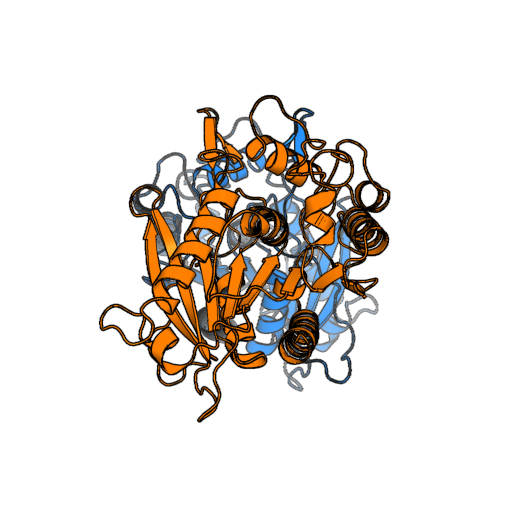9 -5.336 1 91 18 PRO B CA 1
ATOM 2591 C C . PRO B 1 18 ? 11.117 12.812 -5.758 1 91 18 PRO B C 1
ATOM 2593 O O . PRO B 1 18 ? 10.055 12.508 -6.309 1 91 18 PRO B O 1
ATOM 2596 N N . PRO B 1 19 ? 11.445 14.117 -5.41 1 94.81 19 PRO B N 1
ATOM 2597 C CA . PRO B 1 19 ? 10.633 15.203 -5.973 1 94.81 19 PRO B CA 1
ATOM 2598 C C . PRO B 1 19 ? 10.766 15.312 -7.492 1 94.81 19 PRO B C 1
ATOM 2600 O O . PRO B 1 19 ? 11.695 14.75 -8.078 1 94.81 19 PRO B O 1
ATOM 2603 N N . THR B 1 20 ? 9.766 15.914 -8.047 1 88.94 20 THR B N 1
ATOM 2604 C CA . THR B 1 20 ? 9.766 16.172 -9.484 1 88.94 20 THR B CA 1
ATOM 2605 C C . THR B 1 20 ? 9.953 17.656 -9.773 1 88.94 20 THR B C 1
ATOM 2607 O O . THR B 1 20 ? 8.977 18.406 -9.875 1 88.94 20 THR B O 1
ATOM 2610 N N . GLU B 1 21 ? 11.141 18.031 -10.062 1 87.69 21 GLU B N 1
ATOM 2611 C CA . GLU B 1 21 ? 11.43 19.453 -10.148 1 87.69 21 GLU B CA 1
ATOM 2612 C C . GLU B 1 21 ? 11.164 19.984 -11.547 1 87.69 21 GLU B C 1
ATOM 2614 O O . GLU B 1 21 ? 10.969 21.203 -11.734 1 87.69 21 GLU B O 1
ATOM 2619 N N . GLN B 1 22 ? 11.289 19.062 -12.484 1 83.75 22 GLN B N 1
ATOM 2620 C CA . GLN B 1 22 ? 11.078 19.484 -13.867 1 83.75 22 GLN B CA 1
ATOM 2621 C C . GLN B 1 22 ? 10.125 18.516 -14.586 1 83.75 22 GLN B C 1
ATOM 2623 O O . GLN B 1 22 ? 10.031 17.344 -14.227 1 83.75 22 GLN B O 1
ATOM 2628 N N . LYS B 1 23 ? 9.461 19.172 -15.477 1 78 23 LYS B N 1
ATOM 2629 C CA . LYS B 1 23 ? 8.57 18.344 -16.297 1 78 23 LYS B CA 1
ATOM 2630 C C . LYS B 1 23 ? 9.375 17.406 -17.188 1 78 23 LYS B C 1
ATOM 2632 O O . LYS B 1 23 ? 10.352 17.828 -17.812 1 78 23 LYS B O 1
ATOM 2637 N N . THR B 1 24 ? 9.141 16.125 -16.984 1 69.31 24 THR B N 1
ATOM 2638 C CA . THR B 1 24 ? 9.758 15.188 -17.922 1 69.31 24 THR B CA 1
ATOM 2639 C C . THR B 1 24 ? 8.828 14.922 -19.109 1 69.31 24 THR B C 1
ATOM 2641 O O . THR B 1 24 ? 7.633 14.695 -18.922 1 69.31 24 THR B O 1
ATOM 2644 N N . PRO B 1 25 ? 9.422 15.047 -20.328 1 66.62 25 PRO B N 1
ATOM 2645 C CA . PRO B 1 25 ? 8.578 14.773 -21.5 1 66.62 25 PRO B CA 1
ATOM 2646 C C . PRO B 1 25 ? 7.871 13.422 -21.406 1 66.62 25 PRO B C 1
ATOM 2648 O O . PRO B 1 25 ? 8.484 12.43 -21.016 1 66.62 25 PRO B O 1
ATOM 2651 N N . GLY B 1 26 ? 6.605 13.438 -21.594 1 63.81 26 GLY B N 1
ATOM 2652 C CA . GLY B 1 26 ? 5.836 12.211 -21.609 1 63.81 26 GLY B CA 1
ATOM 2653 C C . GLY B 1 26 ? 5.281 11.836 -20.25 1 63.81 26 GLY B C 1
ATOM 2654 O O . GLY B 1 26 ? 4.504 10.891 -20.125 1 63.81 26 GLY B O 1
ATOM 2655 N N . SER B 1 27 ? 5.781 12.734 -19.312 1 67.25 27 SER B N 1
ATOM 2656 C CA . SER B 1 27 ? 5.332 12.375 -17.969 1 67.25 27 SER B CA 1
ATOM 2657 C C . SER B 1 27 ? 3.906 12.859 -17.719 1 67.25 27 SER B C 1
ATOM 2659 O O . SER B 1 27 ? 3.449 13.82 -18.359 1 67.25 27 SER B O 1
ATOM 2661 N N . LYS B 1 28 ? 3.215 12.109 -16.969 1 69.75 28 LYS B N 1
ATOM 2662 C CA . LYS B 1 28 ? 1.838 12.43 -16.609 1 69.75 28 LYS B CA 1
ATOM 2663 C C . LYS B 1 28 ? 1.78 13.164 -15.273 1 69.75 28 LYS B C 1
ATOM 2665 O O . LYS B 1 28 ? 0.779 13.094 -14.562 1 69.75 28 LYS B O 1
ATOM 2670 N N . GLU B 1 29 ? 2.871 13.938 -15.125 1 81.38 29 GLU B N 1
ATOM 2671 C CA . GLU B 1 29 ? 2.906 14.648 -13.852 1 81.38 29 GLU B CA 1
ATOM 2672 C C . GLU B 1 29 ? 1.938 15.82 -13.844 1 81.38 29 GLU B C 1
ATOM 2674 O O . GLU B 1 29 ? 1.799 16.531 -14.852 1 81.38 29 GLU B O 1
ATOM 2679 N N . LEU B 1 30 ? 1.244 16.016 -12.75 1 86.81 30 LEU B N 1
ATOM 2680 C CA . LEU B 1 30 ? 0.234 17.062 -12.609 1 86.81 30 LEU B CA 1
ATOM 2681 C C . LEU B 1 30 ? 0.798 18.281 -11.875 1 86.81 30 LEU B C 1
ATOM 2683 O O . LEU B 1 30 ? 0.203 19.359 -11.898 1 86.81 30 LEU B O 1
ATOM 2687 N N . SER B 1 31 ? 1.976 18.094 -11.258 1 94.94 31 SER B N 1
ATOM 2688 C CA . SER B 1 31 ? 2.6 19.125 -10.445 1 94.94 31 SER B CA 1
ATOM 2689 C C . SER B 1 31 ? 4.117 18.969 -10.422 1 94.94 31 SER B C 1
ATOM 2691 O O . SER B 1 31 ? 4.648 17.953 -10.859 1 94.94 31 SER B O 1
ATOM 2693 N N . LEU B 1 32 ? 4.777 20.031 -10.094 1 96.12 32 LEU B N 1
ATOM 2694 C CA . LEU B 1 32 ? 6.203 20 -9.797 1 96.12 32 LEU B CA 1
ATOM 2695 C C . LEU B 1 32 ? 6.441 20 -8.289 1 96.12 32 LEU B C 1
ATOM 2697 O O . LEU B 1 32 ? 5.59 20.453 -7.52 1 96.12 32 LEU B O 1
ATOM 2701 N N . SER B 1 33 ? 7.551 19.438 -7.883 1 97.56 33 SER B N 1
ATOM 2702 C CA . SER B 1 33 ? 7.875 19.406 -6.461 1 97.56 33 SER B CA 1
ATOM 2703 C C . SER B 1 33 ? 9.375 19.547 -6.234 1 97.56 33 SER B C 1
ATOM 2705 O O . SER B 1 33 ? 10.18 19.25 -7.121 1 97.56 33 SER B O 1
ATOM 2707 N N . LYS B 1 34 ? 9.727 20.062 -5.066 1 97.81 34 LYS B N 1
ATOM 2708 C CA . LYS B 1 34 ? 11.117 20.172 -4.641 1 97.81 34 LYS B CA 1
ATOM 2709 C C . LYS B 1 34 ? 11.234 20.031 -3.125 1 97.81 34 LYS B C 1
ATOM 2711 O O . LYS B 1 34 ? 10.289 20.312 -2.391 1 97.81 34 LYS B O 1
ATOM 2716 N N . ASP B 1 35 ? 12.375 19.547 -2.674 1 98.19 35 ASP B N 1
ATOM 2717 C CA . ASP B 1 35 ? 12.641 19.391 -1.248 1 98.19 35 ASP B CA 1
ATOM 2718 C C . ASP B 1 35 ? 13.414 20.578 -0.69 1 98.19 35 ASP B C 1
ATOM 2720 O O . ASP B 1 35 ? 14.305 21.109 -1.351 1 98.19 35 ASP B O 1
ATOM 2724 N N . ILE B 1 36 ? 13.039 21.047 0.45 1 98.12 36 ILE B N 1
ATOM 2725 C CA . ILE B 1 36 ? 13.672 22.141 1.182 1 98.12 36 ILE B CA 1
ATOM 2726 C C . ILE B 1 36 ? 14.055 21.672 2.582 1 98.12 36 ILE B C 1
ATOM 2728 O O . ILE B 1 36 ? 13.195 21.25 3.361 1 98.12 36 ILE B O 1
ATOM 2732 N N . PRO B 1 37 ? 15.328 21.75 2.953 1 97.75 37 PRO B N 1
ATOM 2733 C CA . PRO B 1 37 ? 15.68 21.391 4.332 1 97.75 37 PRO B CA 1
ATOM 2734 C C . PRO B 1 37 ? 15.008 22.297 5.359 1 97.75 37 PRO B C 1
ATOM 2736 O O . PRO B 1 37 ? 14.922 23.516 5.156 1 97.75 37 PRO B O 1
ATOM 2739 N N . LEU B 1 38 ? 14.492 21.766 6.379 1 98.38 38 LEU B N 1
ATOM 2740 C CA . LEU B 1 38 ? 13.852 22.547 7.438 1 98.38 38 LEU B CA 1
ATOM 2741 C C . LEU B 1 38 ? 14.766 22.656 8.648 1 98.38 38 LEU B C 1
ATOM 2743 O O . LEU B 1 38 ? 15.086 23.766 9.086 1 98.38 38 LEU B O 1
ATOM 2747 N N . ASN B 1 39 ? 15.141 21.531 9.227 1 98.19 39 ASN B N 1
ATOM 2748 C CA . ASN B 1 39 ? 16.016 21.453 10.391 1 98.19 39 ASN B CA 1
ATOM 2749 C C . ASN B 1 39 ? 17.047 20.344 10.242 1 98.19 39 ASN B C 1
ATOM 2751 O O . ASN B 1 39 ? 16.75 19.172 10.461 1 98.19 39 ASN B O 1
ATOM 2755 N N . PRO B 1 40 ? 18.281 20.688 9.914 1 95.38 40 PRO B N 1
ATOM 2756 C CA . PRO B 1 40 ? 19.312 19.688 9.672 1 95.38 40 PRO B CA 1
ATOM 2757 C C . PRO B 1 40 ? 19.578 18.797 10.891 1 95.38 40 PRO B C 1
ATOM 2759 O O . PRO B 1 40 ? 19.891 17.609 10.75 1 95.38 40 PRO B O 1
ATOM 2762 N N . ASN B 1 41 ? 19.438 19.344 12.094 1 95.88 41 ASN B N 1
ATOM 2763 C CA . ASN B 1 41 ? 19.672 18.578 13.312 1 95.88 41 ASN B CA 1
ATOM 2764 C C . ASN B 1 41 ? 18.625 17.484 13.484 1 95.88 41 ASN B C 1
ATOM 2766 O O . ASN B 1 41 ? 18.938 16.375 13.938 1 95.88 41 ASN B O 1
ATOM 2770 N N . ASN B 1 42 ? 17.422 17.859 13.125 1 96.81 42 ASN B N 1
ATOM 2771 C CA . ASN B 1 42 ? 16.328 16.906 13.234 1 96.81 42 ASN B CA 1
ATOM 2772 C C . ASN B 1 42 ? 16.141 16.109 11.945 1 96.81 42 ASN B C 1
ATOM 2774 O O . ASN B 1 42 ? 15.336 15.18 11.898 1 96.81 42 ASN B O 1
ATOM 2778 N N . LYS B 1 43 ? 16.859 16.469 10.914 1 96.06 43 LYS B N 1
ATOM 2779 C CA . LYS B 1 43 ? 16.797 15.836 9.594 1 96.06 43 LYS B CA 1
ATOM 2780 C C . LYS B 1 43 ? 15.391 15.922 9.008 1 96.06 43 LYS B C 1
ATOM 2782 O O . LYS B 1 43 ? 14.906 14.977 8.391 1 96.06 43 LYS B O 1
ATOM 2787 N N . THR B 1 44 ? 14.664 16.984 9.344 1 98.44 44 THR B N 1
ATOM 2788 C CA . THR B 1 44 ? 13.344 17.234 8.781 1 98.44 44 THR B CA 1
ATOM 2789 C C . THR B 1 44 ? 13.453 18.078 7.508 1 98.44 44 THR B C 1
ATOM 2791 O O . THR B 1 44 ? 14.43 18.797 7.316 1 98.44 44 THR B O 1
ATOM 2794 N N . PHE B 1 45 ? 12.508 17.922 6.621 1 98.62 45 PHE B N 1
ATOM 2795 C CA . PHE B 1 45 ? 12.477 18.688 5.383 1 98.62 45 PHE B CA 1
ATOM 2796 C C . PHE B 1 45 ? 11.039 18.953 4.941 1 98.62 45 PHE B C 1
ATOM 2798 O O . PHE B 1 45 ? 10.102 18.438 5.543 1 98.62 45 PHE B O 1
ATOM 2805 N N . LEU B 1 46 ? 10.93 19.844 4.055 1 98.81 46 LEU B N 1
ATOM 2806 C CA . LEU B 1 46 ? 9.664 20.203 3.418 1 98.81 46 LEU B CA 1
ATOM 2807 C C . LEU B 1 46 ? 9.688 19.844 1.935 1 98.81 46 LEU B C 1
ATOM 2809 O O . LEU B 1 46 ? 10.68 20.078 1.249 1 98.81 46 LEU B O 1
ATOM 2813 N N . ARG B 1 47 ? 8.656 19.203 1.522 1 98.69 47 ARG B N 1
ATOM 2814 C CA . ARG B 1 47 ? 8.469 19.078 0.081 1 98.69 47 ARG B CA 1
ATOM 2815 C C . ARG B 1 47 ? 7.383 20.016 -0.421 1 98.69 47 ARG B C 1
ATOM 2817 O O . ARG B 1 47 ? 6.223 19.906 -0.017 1 98.69 47 ARG B O 1
ATOM 2824 N N . LEU B 1 48 ? 7.801 20.891 -1.3 1 98.81 48 LEU B N 1
ATOM 2825 C CA . LEU B 1 48 ? 6.906 21.922 -1.826 1 98.81 48 LEU B CA 1
ATOM 2826 C C . LEU B 1 48 ? 6.395 21.547 -3.213 1 98.81 48 LEU B C 1
ATOM 2828 O O . LEU B 1 48 ? 7.184 21.188 -4.094 1 98.81 48 LEU B O 1
ATOM 2832 N N . PHE B 1 49 ? 5.059 21.547 -3.396 1 98.38 49 PHE B N 1
ATOM 2833 C CA . PHE B 1 49 ? 4.406 21.25 -4.668 1 98.38 49 PHE B CA 1
ATOM 2834 C C . PHE B 1 49 ? 3.748 22.5 -5.242 1 98.38 49 PHE B C 1
ATOM 2836 O O . PHE B 1 49 ? 3.166 23.297 -4.5 1 98.38 49 PHE B O 1
ATOM 2843 N N . ARG B 1 50 ? 3.787 22.672 -6.516 1 97 50 ARG B N 1
ATOM 2844 C CA . ARG B 1 50 ? 3.008 23.672 -7.242 1 97 50 ARG B CA 1
ATOM 2845 C C . ARG B 1 50 ? 2.352 23.062 -8.477 1 97 50 ARG B C 1
ATOM 2847 O O . ARG B 1 50 ? 2.854 22.078 -9.039 1 97 50 ARG B O 1
ATOM 2854 N N . PRO B 1 51 ? 1.208 23.625 -8.914 1 95.25 51 PRO B N 1
ATOM 2855 C CA . PRO B 1 51 ? 0.64 23.141 -10.172 1 95.25 51 PRO B CA 1
ATOM 2856 C C . PRO B 1 51 ? 1.598 23.297 -11.352 1 95.25 51 PRO B C 1
ATOM 2858 O O . PRO B 1 51 ? 2.426 24.219 -11.359 1 95.25 51 PRO B O 1
ATOM 2861 N N . LEU B 1 52 ? 1.441 22.438 -12.227 1 91.94 52 LEU B N 1
ATOM 2862 C CA . LEU B 1 52 ? 2.271 22.5 -13.422 1 91.94 52 LEU B CA 1
ATOM 2863 C C . LEU B 1 52 ? 2.035 23.797 -14.18 1 91.94 52 LEU B C 1
ATOM 2865 O O . LEU B 1 52 ? 2.98 24.406 -14.688 1 91.94 52 LEU B O 1
ATOM 2869 N N . ASN B 1 53 ? 0.744 24.188 -14.258 1 88.44 53 ASN B N 1
ATOM 2870 C CA . ASN B 1 53 ? 0.343 25.422 -14.906 1 88.44 53 ASN B CA 1
ATOM 2871 C C . ASN B 1 53 ? -0.468 26.312 -13.969 1 88.44 53 ASN B C 1
ATOM 2873 O O . ASN B 1 53 ? -1.692 26.391 -14.078 1 88.44 53 ASN B O 1
ATOM 2877 N N . PRO B 1 54 ? 0.318 27.031 -13.102 1 90.38 54 PRO B N 1
ATOM 2878 C CA . PRO B 1 54 ? -0.416 27.906 -12.188 1 90.38 54 PRO B CA 1
ATOM 2879 C C . PRO B 1 54 ? -1.221 28.984 -12.906 1 90.38 54 PRO B C 1
ATOM 2881 O O . PRO B 1 54 ? -0.8 29.469 -13.961 1 90.38 54 PRO B O 1
ATOM 2884 N N . PRO B 1 55 ? -2.396 29.219 -12.352 1 88.44 55 PRO B N 1
ATOM 2885 C CA . PRO B 1 55 ? -3.16 30.328 -12.945 1 88.44 55 PRO B CA 1
ATOM 2886 C C . PRO B 1 55 ? -2.383 31.641 -12.977 1 88.44 55 PRO B C 1
ATOM 2888 O O . PRO B 1 55 ? -1.607 31.922 -12.055 1 88.44 55 PRO B O 1
ATOM 2891 N N . GLN B 1 56 ? -2.703 32.375 -14.039 1 85.81 56 GLN B N 1
ATOM 2892 C CA . GLN B 1 56 ? -2.008 33.625 -14.211 1 85.81 56 GLN B CA 1
ATOM 2893 C C . GLN B 1 56 ? -2.627 34.719 -13.336 1 85.81 56 GLN B C 1
ATOM 2895 O O . GLN B 1 56 ? -3.848 34.781 -13.164 1 85.81 56 GLN B O 1
ATOM 2900 N N . ASN B 1 57 ? -1.851 35.5 -12.727 1 84.81 57 ASN B N 1
ATOM 2901 C CA . ASN B 1 57 ? -2.215 36.688 -11.977 1 84.81 57 ASN B CA 1
ATOM 2902 C C . ASN B 1 57 ? -3.072 36.344 -10.758 1 84.81 57 ASN B C 1
ATOM 2904 O O . ASN B 1 57 ? -3.945 37.125 -10.375 1 84.81 57 ASN B O 1
ATOM 2908 N N . THR B 1 58 ? -3.023 35.188 -10.352 1 90.31 58 THR B N 1
ATOM 2909 C CA . THR B 1 58 ? -3.758 34.781 -9.148 1 90.31 58 THR B CA 1
ATOM 2910 C C . THR B 1 58 ? -2.828 34.125 -8.148 1 90.31 58 THR B C 1
ATOM 2912 O O . THR B 1 58 ? -2.139 33.156 -8.477 1 90.31 58 THR B O 1
ATOM 2915 N N . ALA B 1 59 ? -2.811 34.719 -6.973 1 94.94 59 ALA B N 1
ATOM 2916 C CA . ALA B 1 59 ? -2.047 34.094 -5.906 1 94.94 59 ALA B CA 1
ATOM 2917 C C . ALA B 1 59 ? -2.729 32.812 -5.43 1 94.94 59 ALA B C 1
ATOM 2919 O O . ALA B 1 59 ? -3.953 32.688 -5.516 1 94.94 59 ALA B O 1
ATOM 2920 N N . LEU B 1 60 ? -1.998 31.906 -5 1 97.88 60 LEU B N 1
ATOM 2921 C CA . LEU B 1 60 ? -2.502 30.578 -4.621 1 97.88 60 LEU B CA 1
ATOM 2922 C C . LEU B 1 60 ? -2.521 30.422 -3.105 1 97.88 60 LEU B C 1
ATOM 2924 O O . LEU B 1 60 ? -1.607 30.891 -2.418 1 97.88 60 LEU B O 1
ATOM 2928 N N . PRO B 1 61 ? -3.588 29.812 -2.566 1 98.25 61 PRO B N 1
ATOM 2929 C CA . PRO B 1 61 ? -3.525 29.438 -1.152 1 98.25 61 PRO B CA 1
ATOM 2930 C C . PRO B 1 61 ? -2.406 28.438 -0.856 1 98.25 61 PRO B C 1
ATOM 2932 O O . PRO B 1 61 ? -1.865 27.828 -1.776 1 98.25 61 PRO B O 1
ATOM 2935 N N . LEU B 1 62 ? -2.064 28.359 0.405 1 98.75 62 LEU B N 1
ATOM 2936 C CA . LEU B 1 62 ? -1.055 27.422 0.867 1 98.75 62 LEU B CA 1
ATOM 2937 C C . LEU B 1 62 ? -1.679 26.344 1.759 1 98.75 62 LEU B C 1
ATOM 2939 O O . LEU B 1 62 ? -2.457 26.672 2.662 1 98.75 62 LEU B O 1
ATOM 2943 N N . ILE B 1 63 ? -1.38 25.125 1.457 1 98.88 63 ILE B N 1
ATOM 2944 C CA . ILE B 1 63 ? -1.733 24 2.326 1 98.88 63 ILE B CA 1
ATOM 2945 C C . ILE B 1 63 ? -0.468 23.406 2.941 1 98.88 63 ILE B C 1
ATOM 2947 O O . ILE B 1 63 ? 0.393 22.891 2.227 1 98.88 63 ILE B O 1
ATOM 2951 N N . ILE B 1 64 ? -0.307 23.562 4.219 1 98.94 64 ILE B N 1
ATOM 2952 C CA . ILE B 1 64 ? 0.719 22.812 4.922 1 98.94 64 ILE B CA 1
ATOM 2953 C C . ILE B 1 64 ? 0.18 21.422 5.281 1 98.94 64 ILE B C 1
ATOM 2955 O O . ILE B 1 64 ? -0.8 21.312 6.02 1 98.94 64 ILE B O 1
ATOM 2959 N N . TYR B 1 65 ? 0.817 20.391 4.742 1 98.94 65 TYR B N 1
ATOM 2960 C CA . TYR B 1 65 ? 0.276 19.047 4.77 1 98.94 65 TYR B CA 1
ATOM 2961 C C . TYR B 1 65 ? 1.12 18.141 5.656 1 98.94 65 TYR B C 1
ATOM 2963 O O . TYR B 1 65 ? 2.352 18.203 5.625 1 98.94 65 TYR B O 1
ATOM 2971 N N . PHE B 1 66 ? 0.448 17.344 6.496 1 98.94 66 PHE B N 1
ATOM 2972 C CA . PHE B 1 66 ? 1.09 16.344 7.336 1 98.94 66 PHE B CA 1
ATOM 2973 C C . PHE B 1 66 ? 0.636 14.93 6.953 1 98.94 66 PHE B C 1
ATOM 2975 O O . PHE B 1 66 ? -0.559 14.633 6.988 1 98.94 66 PHE B O 1
ATOM 2982 N N . HIS B 1 67 ? 1.602 14.086 6.605 1 98.38 67 HIS B N 1
ATOM 2983 C CA . HIS B 1 67 ? 1.295 12.742 6.129 1 98.38 67 HIS B CA 1
ATOM 2984 C C . HIS B 1 67 ? 0.867 11.836 7.277 1 98.38 67 HIS B C 1
ATOM 2986 O O . HIS B 1 67 ? 1.12 12.141 8.445 1 98.38 67 HIS B O 1
ATOM 2992 N N . GLY B 1 68 ? 0.195 10.75 6.883 1 97.56 68 GLY B N 1
ATOM 2993 C CA . GLY B 1 68 ? -0.192 9.742 7.852 1 97.56 68 GLY B CA 1
ATOM 2994 C C . GLY B 1 68 ? 0.924 8.766 8.18 1 97.56 68 GLY B C 1
ATOM 2995 O O . GLY B 1 68 ? 2.078 8.992 7.801 1 97.56 68 GLY B O 1
ATOM 2996 N N . GLY B 1 69 ? 0.534 7.758 8.977 1 95.62 69 GLY B N 1
ATOM 2997 C CA . GLY B 1 69 ? 1.513 6.742 9.328 1 95.62 69 GLY B CA 1
ATOM 2998 C C . GLY B 1 69 ? 1.589 6.484 10.828 1 95.62 69 GLY B C 1
ATOM 2999 O O . GLY B 1 69 ? 2.553 5.891 11.312 1 95.62 69 GLY B O 1
ATOM 3000 N N . GLY B 1 70 ? 0.604 6.977 11.578 1 96.5 70 GLY B N 1
ATOM 3001 C CA . GLY B 1 70 ? 0.512 6.691 13 1 96.5 70 GLY B CA 1
ATOM 3002 C C . GLY B 1 70 ? 1.689 7.227 13.797 1 96.5 70 GLY B C 1
ATOM 3003 O O . GLY B 1 70 ? 2.104 6.621 14.781 1 96.5 70 GLY B O 1
ATOM 3004 N N . PHE B 1 71 ? 2.355 8.188 13.25 1 97.44 71 PHE B N 1
ATOM 3005 C CA . PHE B 1 71 ? 3.508 8.836 13.859 1 97.44 71 PHE B CA 1
ATOM 3006 C C . PHE B 1 71 ? 4.754 7.969 13.734 1 97.44 71 PHE B C 1
ATOM 3008 O O . PHE B 1 71 ? 5.836 8.359 14.172 1 97.44 71 PHE B O 1
ATOM 3015 N N . VAL B 1 72 ? 4.617 6.801 13.133 1 93.81 72 VAL B N 1
ATOM 3016 C CA . VAL B 1 72 ? 5.691 5.816 13.188 1 93.81 72 VAL B CA 1
ATOM 3017 C C . VAL B 1 72 ? 6.211 5.531 11.781 1 93.81 72 VAL B C 1
ATOM 3019 O O . VAL B 1 72 ? 7.387 5.207 11.602 1 93.81 72 VAL B O 1
ATOM 3022 N N . LEU B 1 73 ? 5.32 5.723 10.797 1 92.38 73 LEU B N 1
ATOM 3023 C CA . LEU B 1 73 ? 5.668 5.273 9.453 1 92.38 73 LEU B CA 1
ATOM 3024 C C . LEU B 1 73 ? 5.629 6.434 8.469 1 92.38 73 LEU B C 1
ATOM 3026 O O . LEU B 1 73 ? 5.035 7.477 8.75 1 92.38 73 LEU B O 1
ATOM 3030 N N . TYR B 1 74 ? 6.254 6.203 7.281 1 94.19 74 TYR B N 1
ATOM 3031 C CA . TYR B 1 74 ? 6.145 6.961 6.043 1 94.19 74 TYR B CA 1
ATOM 3032 C C . TYR B 1 74 ? 6.879 8.289 6.148 1 94.19 74 TYR B C 1
ATOM 3034 O O . TYR B 1 74 ? 7.672 8.5 7.07 1 94.19 74 TYR B O 1
ATOM 3042 N N . SER B 1 75 ? 6.832 8.961 5.094 1 95.69 75 SER B N 1
ATOM 3043 C CA . SER B 1 75 ? 7.527 10.219 4.852 1 95.69 75 SER B CA 1
ATOM 3044 C C . SER B 1 75 ? 6.746 11.109 3.895 1 95.69 75 SER B C 1
ATOM 3046 O O . SER B 1 75 ? 5.797 10.656 3.25 1 95.69 75 SER B O 1
ATOM 3048 N N . ALA B 1 76 ? 7.16 12.352 3.91 1 97.81 76 ALA B N 1
ATOM 3049 C CA . ALA B 1 76 ? 6.633 13.242 2.879 1 97.81 76 ALA B CA 1
ATOM 3050 C C . ALA B 1 76 ? 6.98 12.727 1.484 1 97.81 76 ALA B C 1
ATOM 3052 O O . ALA B 1 76 ? 6.301 13.055 0.508 1 97.81 76 ALA B O 1
ATOM 3053 N N . ALA B 1 77 ? 7.961 11.883 1.409 1 95.81 77 ALA B N 1
ATOM 3054 C CA . ALA B 1 77 ? 8.43 11.367 0.127 1 95.81 77 ALA B CA 1
ATOM 3055 C C . ALA B 1 77 ? 7.715 10.07 -0.242 1 95.81 77 ALA B C 1
ATOM 3057 O O . ALA B 1 77 ? 7.832 9.586 -1.371 1 95.81 77 ALA B O 1
ATOM 3058 N N . THR B 1 78 ? 6.98 9.516 0.72 1 94.69 78 THR B N 1
ATOM 3059 C CA . THR B 1 78 ? 6.312 8.25 0.438 1 94.69 78 THR B CA 1
ATOM 3060 C C . THR B 1 78 ? 5.32 8.406 -0.71 1 94.69 78 THR B C 1
ATOM 3062 O O . THR B 1 78 ? 4.531 9.359 -0.73 1 94.69 78 THR B O 1
ATOM 3065 N N . LEU B 1 79 ? 5.312 7.484 -1.612 1 92.69 79 LEU B N 1
ATOM 3066 C CA . LEU B 1 79 ? 4.598 7.555 -2.883 1 92.69 79 LEU B CA 1
ATOM 3067 C C . LEU B 1 79 ? 3.145 7.957 -2.67 1 92.69 79 LEU B C 1
ATOM 3069 O O . LEU B 1 79 ? 2.633 8.844 -3.361 1 92.69 79 LEU B O 1
ATOM 3073 N N . ALA B 1 80 ? 2.475 7.312 -1.719 1 92.56 80 ALA B N 1
ATOM 3074 C CA . ALA B 1 80 ? 1.056 7.57 -1.487 1 92.56 80 ALA B CA 1
ATOM 3075 C C . ALA B 1 80 ? 0.816 9.031 -1.118 1 92.56 80 ALA B C 1
ATOM 3077 O O . ALA B 1 80 ? -0.131 9.656 -1.604 1 92.56 80 ALA B O 1
ATOM 3078 N N . PHE B 1 81 ? 1.679 9.578 -0.339 1 96.56 81 PHE B N 1
ATOM 3079 C CA . PHE B 1 81 ? 1.5 10.953 0.123 1 96.56 81 PHE B CA 1
ATOM 3080 C C . PHE B 1 81 ? 2.051 11.938 -0.896 1 96.56 81 PHE B C 1
ATOM 3082 O O . PHE B 1 81 ? 1.515 13.039 -1.052 1 96.56 81 PHE B O 1
ATOM 3089 N N . HIS B 1 82 ? 3.129 11.562 -1.575 1 95.88 82 HIS B N 1
ATOM 3090 C CA . HIS B 1 82 ? 3.617 12.359 -2.691 1 95.88 82 HIS B CA 1
ATOM 3091 C C . HIS B 1 82 ? 2.531 12.562 -3.744 1 95.88 82 HIS B C 1
ATOM 3093 O O . HIS B 1 82 ? 2.295 13.688 -4.191 1 95.88 82 HIS B O 1
ATOM 3099 N N . GLN B 1 83 ? 1.849 11.5 -4.066 1 93.56 83 GLN B N 1
ATOM 3100 C CA . GLN B 1 83 ? 0.812 11.562 -5.09 1 93.56 83 GLN B CA 1
ATOM 3101 C C . GLN B 1 83 ? -0.383 12.383 -4.617 1 93.56 83 GLN B C 1
ATOM 3103 O O . GLN B 1 83 ? -0.964 13.148 -5.391 1 93.56 83 GLN B O 1
ATOM 3108 N N . THR B 1 84 ? -0.738 12.18 -3.396 1 96.25 84 THR B N 1
ATOM 3109 C CA . THR B 1 84 ? -1.839 12.945 -2.822 1 96.25 84 THR B CA 1
ATOM 3110 C C . THR B 1 84 ? -1.556 14.445 -2.904 1 96.25 84 THR B C 1
ATOM 3112 O O . THR B 1 84 ? -2.408 15.219 -3.344 1 96.25 84 THR B O 1
ATOM 3115 N N . CYS B 1 85 ? -0.372 14.836 -2.52 1 97.81 85 CYS B N 1
ATOM 3116 C CA . CYS B 1 85 ? -0.001 16.25 -2.533 1 97.81 85 CYS B CA 1
ATOM 3117 C C . CYS B 1 85 ? 0.073 16.766 -3.961 1 97.81 85 CYS B C 1
ATOM 3119 O O . CYS B 1 85 ? -0.355 17.891 -4.234 1 97.81 85 CYS B O 1
ATOM 3121 N N . SER B 1 86 ? 0.614 15.953 -4.863 1 96.19 86 SER B N 1
ATOM 3122 C CA . SER B 1 86 ? 0.68 16.328 -6.27 1 96.19 86 SER B CA 1
ATOM 3123 C C . SER B 1 86 ? -0.713 16.562 -6.844 1 96.19 86 SER B C 1
ATOM 3125 O O . SER B 1 86 ? -0.954 17.578 -7.516 1 96.19 86 SER B O 1
ATOM 3127 N N . ASP B 1 87 ? -1.611 15.656 -6.547 1 95.94 87 ASP B N 1
ATOM 3128 C CA . ASP B 1 87 ? -2.984 15.75 -7.035 1 95.94 87 ASP B CA 1
ATOM 3129 C C . ASP B 1 87 ? -3.688 16.984 -6.477 1 95.94 87 ASP B C 1
ATOM 3131 O O . ASP B 1 87 ? -4.383 17.688 -7.207 1 95.94 87 ASP B O 1
ATOM 3135 N N . MET B 1 88 ? -3.492 17.219 -5.215 1 97.12 88 MET B N 1
ATOM 3136 C CA . MET B 1 88 ? -4.145 18.359 -4.578 1 97.12 88 MET B CA 1
ATOM 3137 C C . MET B 1 88 ? -3.625 19.672 -5.156 1 97.12 88 MET B C 1
ATOM 3139 O O . MET B 1 88 ? -4.402 20.594 -5.414 1 97.12 88 MET B O 1
ATOM 3143 N N . ALA B 1 89 ? -2.307 19.75 -5.355 1 97.5 89 ALA B N 1
ATOM 3144 C CA . ALA B 1 89 ? -1.727 20.984 -5.91 1 97.5 89 ALA B CA 1
ATOM 3145 C C . ALA B 1 89 ? -2.361 21.328 -7.254 1 97.5 89 ALA B C 1
ATOM 3147 O O . ALA B 1 89 ? -2.666 22.484 -7.523 1 97.5 89 ALA B O 1
ATOM 3148 N N . SER B 1 90 ? -2.596 20.344 -7.996 1 95.25 90 SER B N 1
ATOM 3149 C CA . SER B 1 90 ? -3.162 20.531 -9.328 1 95.25 90 SER B CA 1
ATOM 3150 C C . SER B 1 90 ? -4.668 20.766 -9.266 1 95.25 90 SER B C 1
ATOM 3152 O O . SER B 1 90 ? -5.188 21.688 -9.891 1 95.25 90 SER B O 1
ATOM 3154 N N . HIS B 1 91 ? -5.418 20 -8.492 1 94.56 91 HIS B N 1
ATOM 3155 C CA . HIS B 1 91 ? -6.875 19.969 -8.469 1 94.56 91 HIS B CA 1
ATOM 3156 C C . HIS B 1 91 ? -7.445 21.188 -7.77 1 94.56 91 HIS B C 1
ATOM 3158 O O . HIS B 1 91 ? -8.492 21.719 -8.172 1 94.56 91 HIS B O 1
ATOM 3164 N N . PHE B 1 92 ? -6.672 21.703 -6.84 1 91.62 92 PHE B N 1
ATOM 3165 C CA . PHE B 1 92 ? -7.191 22.844 -6.09 1 91.62 92 PHE B CA 1
ATOM 3166 C C . PHE B 1 92 ? -7.172 24.109 -6.941 1 91.62 92 PHE B C 1
ATOM 3168 O O . PHE B 1 92 ? -8.211 24.734 -7.16 1 91.62 92 PHE B O 1
ATOM 3175 N N . PRO B 1 93 ? -6.168 24.406 -7.441 1 94.5 93 PRO B N 1
ATOM 3176 C CA . PRO B 1 93 ? -4.734 24.703 -7.426 1 94.5 93 PRO B CA 1
ATOM 3177 C C . PRO B 1 93 ? -4.285 25.391 -6.133 1 94.5 93 PRO B C 1
ATOM 3179 O O . PRO B 1 93 ? -4.973 26.281 -5.633 1 94.5 93 PRO B O 1
ATOM 3182 N N . ALA B 1 94 ? -3.256 24.984 -5.625 1 97.94 94 ALA B N 1
ATOM 3183 C CA . ALA B 1 94 ? -2.654 25.469 -4.383 1 97.94 94 ALA B CA 1
ATOM 3184 C C . ALA B 1 94 ? -1.17 25.109 -4.324 1 97.94 94 ALA B C 1
ATOM 3186 O O . ALA B 1 94 ? -0.696 24.266 -5.078 1 97.94 94 ALA B O 1
ATOM 3187 N N . LEU B 1 95 ? -0.471 25.922 -3.588 1 98.44 95 LEU B N 1
ATOM 3188 C CA . LEU B 1 95 ? 0.814 25.422 -3.107 1 98.44 95 LEU B CA 1
ATOM 3189 C C . LEU B 1 95 ? 0.621 24.438 -1.958 1 98.44 95 LEU B C 1
ATOM 3191 O O . LEU B 1 95 ? -0.208 24.672 -1.073 1 98.44 95 LEU B O 1
ATOM 3195 N N . VAL B 1 96 ? 1.265 23.266 -2.049 1 98.81 96 VAL B N 1
ATOM 3196 C CA . VAL B 1 96 ? 1.188 22.297 -0.973 1 98.81 96 VAL B CA 1
ATOM 3197 C C . VAL B 1 96 ? 2.576 22.062 -0.378 1 98.81 96 VAL B C 1
ATOM 3199 O O . VAL B 1 96 ? 3.521 21.734 -1.1 1 98.81 96 VAL B O 1
ATOM 3202 N N . LEU B 1 97 ? 2.709 22.328 0.87 1 98.88 97 LEU B N 1
ATOM 3203 C CA . LEU B 1 97 ? 3.945 22.125 1.618 1 98.88 97 LEU B CA 1
ATOM 3204 C C . LEU B 1 97 ? 3.838 20.906 2.529 1 98.88 97 LEU B C 1
ATOM 3206 O O . LEU B 1 97 ? 3.303 21 3.637 1 98.88 97 LEU B O 1
ATOM 3210 N N . SER B 1 98 ? 4.348 19.75 2.045 1 98.94 98 SER B N 1
ATOM 3211 C CA . SER B 1 98 ? 4.309 18.516 2.803 1 98.94 98 SER B CA 1
ATOM 3212 C C . SER B 1 98 ? 5.473 18.422 3.781 1 98.94 98 SER B C 1
ATOM 3214 O O . SER B 1 98 ? 6.637 18.516 3.383 1 98.94 98 SER B O 1
ATOM 3216 N N . VAL B 1 99 ? 5.199 18.188 5.059 1 98.94 99 VAL B N 1
ATOM 3217 C CA . VAL B 1 99 ? 6.211 18.219 6.109 1 98.94 99 VAL B CA 1
ATOM 3218 C C . VAL B 1 99 ? 6.707 16.812 6.395 1 98.94 99 VAL B C 1
ATOM 3220 O O . VAL B 1 99 ? 5.91 15.906 6.645 1 98.94 99 VAL B O 1
ATOM 3223 N N . ASP B 1 100 ? 7.965 16.609 6.223 1 98.81 100 ASP B N 1
ATOM 3224 C CA . ASP B 1 100 ? 8.617 15.398 6.695 1 98.81 100 ASP B CA 1
ATOM 3225 C C . ASP B 1 100 ? 9.047 15.531 8.156 1 98.81 100 ASP B C 1
ATOM 3227 O O . ASP B 1 100 ? 10.109 16.078 8.445 1 98.81 100 ASP B O 1
ATOM 3231 N N . TYR B 1 101 ? 8.195 15.047 9.023 1 98.75 101 TYR B N 1
ATOM 3232 C CA . TYR B 1 101 ? 8.391 15.258 10.453 1 98.75 101 TYR B CA 1
ATOM 3233 C C . TYR B 1 101 ? 9.078 14.062 11.094 1 98.75 101 TYR B C 1
ATOM 3235 O O . TYR B 1 101 ? 9.188 12.992 10.484 1 98.75 101 TYR B O 1
ATOM 3243 N N . ARG B 1 102 ? 9.578 14.234 12.352 1 98 102 ARG B N 1
ATOM 3244 C CA . ARG B 1 102 ? 10.258 13.172 13.086 1 98 102 ARG B CA 1
ATOM 3245 C C . ARG B 1 102 ? 9.281 12.062 13.469 1 98 102 ARG B C 1
ATOM 3247 O O . ARG B 1 102 ? 8.117 12.328 13.766 1 98 102 ARG B O 1
ATOM 3254 N N . LEU B 1 103 ? 9.773 10.781 13.562 1 96 103 LEU B N 1
ATOM 3255 C CA . LEU B 1 103 ? 8.898 9.633 13.805 1 96 103 LEU B CA 1
ATOM 3256 C C . LEU B 1 103 ? 9.141 9.055 15.195 1 96 103 LEU B C 1
ATOM 3258 O O . LEU B 1 103 ? 10.234 9.18 15.75 1 96 103 LEU B O 1
ATOM 3262 N N . ALA B 1 104 ? 8.086 8.562 15.688 1 94.75 104 ALA B N 1
ATOM 3263 C CA . ALA B 1 104 ? 8.156 7.766 16.906 1 94.75 104 ALA B CA 1
ATOM 3264 C C . ALA B 1 104 ? 8.594 6.336 16.609 1 94.75 104 ALA B C 1
ATOM 3266 O O . ALA B 1 104 ? 8.438 5.855 15.484 1 94.75 104 ALA B O 1
ATOM 3267 N N . PRO B 1 105 ? 9.289 5.617 17.516 1 92.81 105 PRO B N 1
ATOM 3268 C CA . PRO B 1 105 ? 9.453 5.992 18.922 1 92.81 105 PRO B CA 1
ATOM 3269 C C . PRO B 1 105 ? 10.734 6.781 19.172 1 92.81 105 PRO B C 1
ATOM 3271 O O . PRO B 1 105 ? 10.961 7.258 20.297 1 92.81 105 PRO B O 1
ATOM 3274 N N . GLU B 1 106 ? 11.602 6.941 18.141 1 92.12 106 GLU B N 1
ATOM 3275 C CA . GLU B 1 106 ? 12.82 7.711 18.328 1 92.12 106 GLU B CA 1
ATOM 3276 C C . GLU B 1 106 ? 12.516 9.125 18.812 1 92.12 106 GLU B C 1
ATOM 3278 O O . GLU B 1 106 ? 13.281 9.695 19.594 1 92.12 106 GLU B O 1
ATOM 3283 N N . HIS B 1 107 ? 11.445 9.672 18.359 1 94.88 107 HIS B N 1
ATOM 3284 C CA . HIS B 1 107 ? 10.945 10.977 18.766 1 94.88 107 HIS B CA 1
ATOM 3285 C C . HIS B 1 107 ? 9.453 10.922 19.094 1 94.88 107 HIS B C 1
ATOM 3287 O O . HIS B 1 107 ? 8.617 11.148 18.219 1 94.88 107 HIS B O 1
ATOM 3293 N N . ARG B 1 108 ? 9.102 10.734 20.266 1 97.06 108 ARG B N 1
ATOM 3294 C CA . ARG B 1 108 ? 7.719 10.664 20.719 1 97.06 108 ARG B CA 1
ATOM 3295 C C . ARG B 1 108 ? 7.055 12.031 20.672 1 97.06 108 ARG B C 1
ATOM 3297 O O . ARG B 1 108 ? 7.734 13.055 20.562 1 97.06 108 ARG B O 1
ATOM 3304 N N . LEU B 1 109 ? 5.727 12.031 20.625 1 97.88 109 LEU B N 1
ATOM 3305 C CA . LEU B 1 109 ? 5.016 13.297 20.781 1 97.88 109 LEU B CA 1
ATOM 3306 C C . LEU B 1 109 ? 5.469 14.023 22.047 1 97.88 109 LEU B C 1
ATOM 3308 O O . LEU B 1 109 ? 5.762 13.391 23.062 1 97.88 109 LEU B O 1
ATOM 3312 N N . PRO B 1 110 ? 5.703 15.312 21.906 1 98.12 110 PRO B N 1
ATOM 3313 C CA . PRO B 1 110 ? 5.137 16.203 20.891 1 98.12 110 PRO B CA 1
ATOM 3314 C C . PRO B 1 110 ? 6.125 16.547 19.781 1 98.12 110 PRO B C 1
ATOM 3316 O O . PRO B 1 110 ? 6.059 17.641 19.203 1 98.12 110 PRO B O 1
ATOM 3319 N N . ALA B 1 111 ? 7.102 15.703 19.469 1 98.56 111 ALA B N 1
ATOM 3320 C CA . ALA B 1 111 ? 8.133 16.016 18.484 1 98.56 111 ALA B CA 1
ATOM 3321 C C . ALA B 1 111 ? 7.512 16.375 17.141 1 98.56 111 ALA B C 1
ATOM 3323 O O . ALA B 1 111 ? 7.934 17.328 16.484 1 98.56 111 ALA B O 1
ATOM 3324 N N . ALA B 1 112 ? 6.523 15.594 16.719 1 98.75 112 ALA B N 1
ATOM 3325 C CA . ALA B 1 112 ? 5.875 15.844 15.438 1 98.75 112 ALA B CA 1
ATOM 3326 C C . ALA B 1 112 ? 5.168 17.203 15.43 1 98.75 112 ALA B C 1
ATOM 3328 O O . ALA B 1 112 ? 5.145 17.891 14.414 1 98.75 112 ALA B O 1
ATOM 3329 N N . TYR B 1 113 ? 4.613 17.594 16.594 1 98.5 113 TYR B N 1
ATOM 3330 C CA . TYR B 1 113 ? 3.973 18.891 16.703 1 98.5 113 TYR B CA 1
ATOM 3331 C C . TYR B 1 113 ? 5.004 20.016 16.641 1 98.5 113 TYR B C 1
ATOM 3333 O O . TYR B 1 113 ? 4.742 21.062 16.047 1 98.5 113 TYR B O 1
ATOM 3341 N N . GLU B 1 114 ? 6.102 19.766 17.266 1 98.5 114 GLU B N 1
ATOM 3342 C CA . GLU B 1 114 ? 7.188 20.734 17.219 1 98.5 114 GLU B CA 1
ATOM 3343 C C . GLU B 1 114 ? 7.66 20.953 15.781 1 98.5 114 GLU B C 1
ATOM 3345 O O . GLU B 1 114 ? 7.91 22.094 15.367 1 98.5 114 GLU B O 1
ATOM 3350 N N . ASP B 1 115 ? 7.762 19.875 15.047 1 98.88 115 ASP B N 1
ATOM 3351 C CA . ASP B 1 115 ? 8.172 19.969 13.648 1 98.88 115 ASP B CA 1
ATOM 3352 C C . ASP B 1 115 ? 7.125 20.719 12.82 1 98.88 115 ASP B C 1
ATOM 3354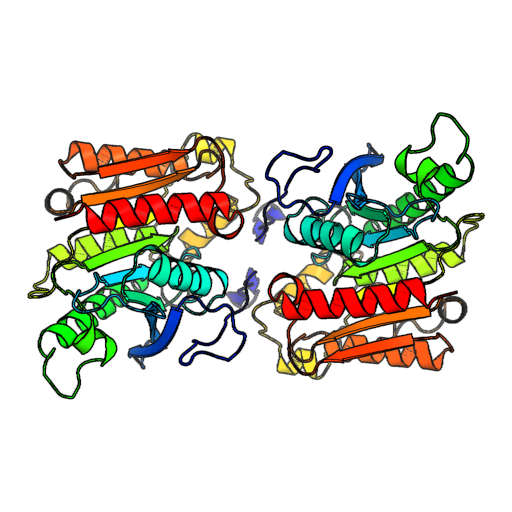 O O . ASP B 1 115 ? 7.465 21.469 11.906 1 98.88 115 ASP B O 1
ATOM 3358 N N . ALA B 1 116 ? 5.859 20.5 13.125 1 98.88 116 ALA B N 1
ATOM 3359 C CA . ALA B 1 116 ? 4.785 21.234 12.477 1 98.88 116 ALA B CA 1
ATOM 3360 C C . ALA B 1 116 ? 4.898 22.734 12.766 1 98.88 116 ALA B C 1
ATOM 3362 O O . ALA B 1 116 ? 4.785 23.562 11.859 1 98.88 116 ALA B O 1
ATOM 3363 N N . MET B 1 117 ? 5.172 23.062 13.984 1 98.62 117 MET B N 1
ATOM 3364 C CA . MET B 1 117 ? 5.316 24.453 14.375 1 98.62 117 MET B CA 1
ATOM 3365 C C . MET B 1 117 ? 6.535 25.078 13.711 1 98.62 117 MET B C 1
ATOM 3367 O O . MET B 1 117 ? 6.5 26.25 13.32 1 98.62 117 MET B O 1
ATOM 3371 N N . GLU B 1 118 ? 7.582 24.297 13.641 1 98.69 118 GLU B N 1
ATOM 3372 C CA . GLU B 1 118 ? 8.758 24.797 12.938 1 98.69 118 GLU B CA 1
ATOM 3373 C C . GLU B 1 118 ? 8.445 25.094 11.477 1 98.69 118 GLU B C 1
ATOM 3375 O O . GLU B 1 118 ? 8.961 26.062 10.906 1 98.69 118 GLU B O 1
ATOM 3380 N N . SER B 1 119 ? 7.641 24.266 10.867 1 98.88 119 SER B N 1
ATOM 3381 C CA . SER B 1 119 ? 7.25 24.484 9.477 1 98.88 119 SER B CA 1
ATOM 3382 C C . SER B 1 119 ? 6.418 25.75 9.32 1 98.88 119 SER B C 1
ATOM 3384 O O . SER B 1 119 ? 6.594 26.5 8.359 1 98.88 119 SER B O 1
ATOM 3386 N N . ILE B 1 120 ? 5.516 26 10.25 1 98.81 120 ILE B N 1
ATOM 3387 C CA . ILE B 1 120 ? 4.695 27.203 10.242 1 98.81 120 ILE B CA 1
ATOM 3388 C C . ILE B 1 120 ? 5.582 28.438 10.391 1 98.81 120 ILE B C 1
ATOM 3390 O O . ILE B 1 120 ? 5.426 29.422 9.664 1 98.81 120 ILE B O 1
ATOM 3394 N N . LYS B 1 121 ? 6.516 28.344 11.281 1 98.56 121 LYS B N 1
ATOM 3395 C CA . LYS B 1 121 ? 7.438 29.453 11.5 1 98.56 121 LYS B CA 1
ATOM 3396 C C . LYS B 1 121 ? 8.312 29.688 10.273 1 98.56 121 LYS B C 1
ATOM 3398 O O . LYS B 1 121 ? 8.641 30.844 9.945 1 98.56 121 LYS B O 1
ATOM 3403 N N . TRP B 1 122 ? 8.727 28.594 9.68 1 98.62 122 TRP B N 1
ATOM 3404 C CA . TRP B 1 122 ? 9.492 28.719 8.445 1 98.62 122 TRP B CA 1
ATOM 3405 C C . TRP B 1 122 ? 8.711 29.484 7.387 1 98.62 122 TRP B C 1
ATOM 3407 O O . TRP B 1 122 ? 9.258 30.375 6.738 1 98.62 122 TRP B O 1
ATOM 3417 N N . VAL B 1 123 ? 7.434 29.188 7.211 1 98.69 123 VAL B N 1
ATOM 3418 C CA . VAL B 1 123 ? 6.586 29.891 6.25 1 98.69 123 VAL B CA 1
ATOM 3419 C C . VAL B 1 123 ? 6.453 31.359 6.645 1 98.69 123 VAL B C 1
ATOM 3421 O O . VAL B 1 123 ? 6.527 32.25 5.797 1 98.69 123 VAL B O 1
ATOM 3424 N N . GLN B 1 124 ? 6.238 31.578 7.918 1 98.5 124 GLN B N 1
ATOM 3425 C CA . GLN B 1 124 ? 6.148 32.969 8.406 1 98.5 124 GLN B CA 1
ATOM 3426 C C . GLN B 1 124 ? 7.387 33.75 8.016 1 98.5 124 GLN B C 1
ATOM 3428 O O . GLN B 1 124 ? 7.277 34.906 7.551 1 98.5 124 GLN B O 1
ATOM 3433 N N . ASN B 1 125 ? 8.523 33.188 8.227 1 97.88 125 ASN B N 1
ATOM 3434 C CA . ASN B 1 125 ? 9.773 33.844 7.898 1 97.88 125 ASN B CA 1
ATOM 3435 C C . ASN B 1 125 ? 9.891 34.125 6.406 1 97.88 125 ASN B C 1
ATOM 3437 O O . ASN B 1 125 ? 10.414 35.156 6.008 1 97.88 125 ASN B O 1
ATOM 3441 N N . GLN B 1 126 ? 9.367 33.188 5.582 1 97.75 126 GLN B N 1
ATOM 3442 C CA . GLN B 1 126 ? 9.336 33.438 4.141 1 97.75 126 GLN B CA 1
ATOM 3443 C C . GLN B 1 126 ? 8.453 34.625 3.799 1 97.75 126 GLN B C 1
ATOM 3445 O O . GLN B 1 126 ? 8.82 35.469 2.959 1 97.75 126 GLN B O 1
ATOM 3450 N N . VAL B 1 127 ? 7.383 34.719 4.457 1 97.12 127 VAL B N 1
ATOM 3451 C CA . VAL B 1 127 ? 6.398 35.781 4.176 1 97.12 127 VAL B CA 1
ATOM 3452 C C . VAL B 1 127 ? 6.934 37.125 4.641 1 97.12 127 VAL B C 1
ATOM 3454 O O . VAL B 1 127 ? 6.723 38.156 3.979 1 97.12 127 VAL B O 1
ATOM 3457 N N . LEU B 1 128 ? 7.582 37.188 5.746 1 96.75 128 LEU B N 1
ATOM 3458 C CA . LEU B 1 128 ? 8.156 38.406 6.289 1 96.75 128 LEU B CA 1
ATOM 3459 C C . LEU B 1 128 ? 9.211 38.969 5.348 1 96.75 128 LEU B C 1
ATOM 3461 O O . LEU B 1 128 ? 9.422 40.188 5.301 1 96.75 128 LEU B O 1
ATOM 3465 N N . ASP B 1 129 ? 9.781 38.094 4.566 1 94.88 129 ASP B N 1
ATOM 3466 C CA . ASP B 1 129 ? 10.797 38.5 3.602 1 94.88 129 ASP B CA 1
ATOM 3467 C C . ASP B 1 129 ? 10.383 38.125 2.18 1 94.88 129 ASP B C 1
ATOM 3469 O O . ASP B 1 129 ? 11.195 37.625 1.396 1 94.88 129 ASP B O 1
ATOM 3473 N N . ILE B 1 130 ? 9.117 38.312 1.896 1 93.38 130 ILE B N 1
ATOM 3474 C CA . ILE B 1 130 ? 8.539 37.781 0.668 1 93.38 130 ILE B CA 1
ATOM 3475 C C . ILE B 1 130 ? 9.219 38.438 -0.543 1 93.38 130 ILE B C 1
ATOM 3477 O O . ILE B 1 130 ? 9.352 37.781 -1.593 1 93.38 130 ILE B O 1
ATOM 3481 N N . ASN B 1 131 ? 9.688 39.688 -0.499 1 92.12 131 ASN B N 1
ATOM 3482 C CA . ASN B 1 131 ? 10.336 40.375 -1.606 1 92.12 131 ASN B CA 1
ATOM 3483 C C . ASN B 1 131 ? 11.852 40.281 -1.514 1 92.12 131 ASN B C 1
ATOM 3485 O O . ASN B 1 131 ? 12.562 40.844 -2.365 1 92.12 131 ASN B O 1
ATOM 3489 N N . GLY B 1 132 ? 12.32 39.625 -0.49 1 93.19 132 GLY B N 1
ATOM 3490 C CA . GLY B 1 132 ? 13.758 39.5 -0.293 1 93.19 132 GLY B CA 1
ATOM 3491 C C . GLY B 1 132 ? 14.391 38.438 -1.177 1 93.19 132 GLY B C 1
ATOM 3492 O O . GLY B 1 132 ? 13.688 37.594 -1.754 1 93.19 132 GLY B O 1
ATOM 3493 N N . PRO B 1 133 ? 15.656 38.406 -1.29 1 92.62 133 PRO B N 1
ATOM 3494 C CA . PRO B 1 133 ? 16.375 37.5 -2.166 1 92.62 133 PRO B CA 1
ATOM 3495 C C . PRO B 1 133 ? 16.406 36.062 -1.627 1 92.62 133 PRO B C 1
ATOM 3497 O O . PRO B 1 133 ? 16.641 35.125 -2.383 1 92.62 133 PRO B O 1
ATOM 3500 N N . SER B 1 134 ? 16.062 35.938 -0.393 1 93.62 134 SER B N 1
ATOM 3501 C CA . SER B 1 134 ? 16.188 34.625 0.237 1 93.62 134 SER B CA 1
ATOM 3502 C C . SER B 1 134 ? 14.844 33.906 0.263 1 93.62 134 SER B C 1
ATOM 3504 O O . SER B 1 134 ? 14.781 32.75 0.639 1 93.62 134 SER B O 1
ATOM 3506 N N . CYS B 1 135 ? 13.828 34.594 -0.19 1 96.44 135 CYS B N 1
ATOM 3507 C CA . CYS B 1 135 ? 12.508 33.969 -0.159 1 96.44 135 CYS B CA 1
ATOM 3508 C C . CYS B 1 135 ? 12.398 32.875 -1.195 1 96.44 135 CYS B C 1
ATOM 3510 O O . CYS B 1 135 ? 12.93 33 -2.301 1 96.44 135 CYS B O 1
ATOM 3512 N N . GLU B 1 136 ? 11.773 31.797 -0.804 1 96.81 136 GLU B N 1
ATOM 3513 C CA . GLU B 1 136 ? 11.492 30.703 -1.724 1 96.81 136 GLU B CA 1
ATOM 3514 C C . GLU B 1 136 ? 10.797 31.203 -2.988 1 96.81 136 GLU B C 1
ATOM 3516 O O . GLU B 1 136 ? 9.742 31.828 -2.916 1 96.81 136 GLU B O 1
ATOM 3521 N N . PRO B 1 137 ? 11.375 30.938 -4.199 1 95.5 137 PRO B N 1
ATOM 3522 C CA . PRO B 1 137 ? 10.898 31.547 -5.441 1 95.5 137 PRO B CA 1
ATOM 3523 C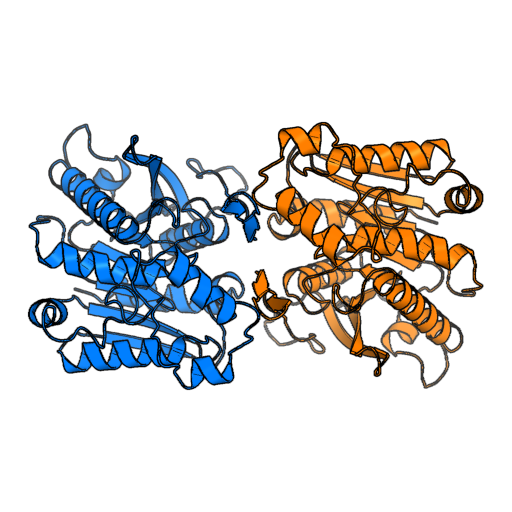 C . PRO B 1 137 ? 9.43 31.234 -5.723 1 95.5 137 PRO B C 1
ATOM 3525 O O . PRO B 1 137 ? 8.688 32.125 -6.184 1 95.5 137 PRO B O 1
ATOM 3528 N N . TRP B 1 138 ? 8.977 30.062 -5.461 1 96.06 138 TRP B N 1
ATOM 3529 C CA . TRP B 1 138 ? 7.574 29.719 -5.719 1 96.06 138 TRP B CA 1
ATOM 3530 C C . TRP B 1 138 ? 6.652 30.484 -4.77 1 96.06 138 TRP B C 1
ATOM 3532 O O . TRP B 1 138 ? 5.531 30.844 -5.137 1 96.06 138 TRP B O 1
ATOM 3542 N N . PHE B 1 139 ? 7.117 30.688 -3.561 1 97.25 139 PHE B N 1
ATOM 3543 C CA . PHE B 1 139 ? 6.34 31.5 -2.635 1 97.25 139 PHE B CA 1
ATOM 3544 C C . PHE B 1 139 ? 6.246 32.938 -3.129 1 97.25 139 PHE B C 1
ATOM 3546 O O . PHE B 1 139 ? 5.16 33.531 -3.154 1 97.25 139 PHE B O 1
ATOM 3553 N N . LYS B 1 140 ? 7.383 33.469 -3.535 1 95.31 140 LYS B N 1
ATOM 3554 C CA . LYS B 1 140 ? 7.43 34.844 -4.02 1 95.31 140 LYS B CA 1
ATOM 3555 C C . LYS B 1 140 ? 6.473 35.031 -5.191 1 95.31 140 LYS B C 1
ATOM 3557 O O . LYS B 1 140 ? 5.801 36.062 -5.281 1 95.31 140 LYS B O 1
ATOM 3562 N N . GLU B 1 141 ? 6.438 34.031 -5.977 1 94.5 141 GLU B N 1
ATOM 3563 C CA . GLU B 1 141 ? 5.699 34.188 -7.227 1 94.5 141 GLU B CA 1
ATOM 3564 C C . GLU B 1 141 ? 4.211 33.906 -7.023 1 94.5 141 GLU B C 1
ATOM 3566 O O . GLU B 1 141 ? 3.369 34.562 -7.648 1 94.5 141 GLU B O 1
ATOM 3571 N N . TYR B 1 142 ? 3.852 33 -6.062 1 96.44 142 TYR B N 1
ATOM 3572 C CA . TYR B 1 142 ? 2.49 32.5 -6.176 1 96.44 142 TYR B CA 1
ATOM 3573 C C . TYR B 1 142 ? 1.771 32.562 -4.836 1 96.44 142 TYR B C 1
ATOM 3575 O O . TYR B 1 142 ? 0.547 32.406 -4.773 1 96.44 142 TYR B O 1
ATOM 3583 N N . LEU B 1 143 ? 2.357 32.781 -3.75 1 97.62 143 LEU B N 1
ATOM 3584 C CA . LEU B 1 143 ? 1.782 32.531 -2.436 1 97.62 143 LEU B CA 1
ATOM 3585 C C . LEU B 1 143 ? 0.817 33.625 -2.031 1 97.62 143 LEU B C 1
ATOM 3587 O O . LEU B 1 143 ? 1.16 34.812 -2.104 1 97.62 143 LEU B O 1
ATOM 3591 N N . ASP B 1 144 ? -0.356 33.281 -1.685 1 97.5 144 ASP B N 1
ATOM 3592 C CA . ASP B 1 144 ? -1.264 34.125 -0.9 1 97.5 144 ASP B CA 1
ATOM 3593 C C . ASP B 1 144 ? -1.197 33.781 0.582 1 97.5 144 ASP B C 1
ATOM 3595 O O . ASP B 1 144 ? -1.91 32.875 1.04 1 97.5 144 ASP B O 1
ATOM 3599 N N . PHE B 1 145 ? -0.386 34.469 1.321 1 96.62 145 PHE B N 1
ATOM 3600 C CA . PHE B 1 145 ? -0.105 34.094 2.703 1 96.62 145 PHE B CA 1
ATOM 3601 C C . PHE B 1 145 ? -1.288 34.406 3.605 1 96.62 145 PHE B C 1
ATOM 3603 O O . PHE B 1 145 ? -1.283 34.094 4.793 1 96.62 145 PHE B O 1
ATOM 3610 N N . SER B 1 146 ? -2.348 35.062 3.086 1 97.38 146 SER B N 1
ATOM 3611 C CA . SER B 1 146 ? -3.557 35.312 3.859 1 97.38 146 SER B CA 1
ATOM 3612 C C . SER B 1 146 ? -4.52 34.125 3.797 1 97.38 146 SER B C 1
ATOM 3614 O O . SER B 1 146 ? -5.551 34.125 4.473 1 97.38 146 SER B O 1
ATOM 3616 N N . ARG B 1 147 ? -4.207 33.125 3.039 1 97.88 147 ARG B N 1
ATOM 3617 C CA . ARG B 1 147 ? -5.039 31.922 2.869 1 97.88 147 ARG B CA 1
ATOM 3618 C C . ARG B 1 147 ? -4.223 30.656 3.07 1 97.88 147 ARG B C 1
ATOM 3620 O O . ARG B 1 147 ? -4.055 29.859 2.139 1 97.88 147 ARG B O 1
ATOM 3627 N N . CYS B 1 148 ? -3.885 30.438 4.301 1 98.56 148 CYS B N 1
ATOM 3628 C CA . CYS B 1 148 ? -3.127 29.234 4.656 1 98.56 148 CYS B CA 1
ATOM 3629 C C . CYS B 1 148 ? -4.012 28.234 5.371 1 98.56 148 CYS B C 1
ATOM 3631 O O . CYS B 1 148 ? -4.867 28.609 6.176 1 98.56 148 CYS B O 1
ATOM 3633 N N . PHE B 1 149 ? -3.857 27 5.066 1 98.88 149 PHE B N 1
ATOM 3634 C CA . PHE B 1 149 ? -4.582 25.875 5.668 1 98.88 149 PHE B CA 1
ATOM 3635 C C . PHE B 1 149 ? -3.613 24.844 6.215 1 98.88 149 PHE B C 1
ATOM 3637 O O . PHE B 1 149 ? -2.547 24.609 5.641 1 98.88 149 PHE B O 1
ATOM 3644 N N . LEU B 1 150 ? -3.934 24.234 7.352 1 98.88 150 LEU B N 1
ATOM 3645 C CA . LEU B 1 150 ? -3.281 23.016 7.805 1 98.88 150 LEU B CA 1
ATOM 3646 C C . LEU B 1 150 ? -4.113 21.797 7.445 1 98.88 150 LEU B C 1
ATOM 3648 O O . LEU B 1 150 ? -5.336 21.797 7.605 1 98.88 150 LEU B O 1
ATOM 3652 N N . MET B 1 151 ? -3.449 20.828 6.883 1 98.88 151 MET B N 1
ATOM 3653 C CA . MET B 1 151 ? -4.141 19.625 6.434 1 98.88 151 MET B CA 1
ATOM 3654 C C . MET B 1 151 ? -3.367 18.375 6.828 1 98.88 151 MET B C 1
ATOM 3656 O O . MET B 1 151 ? -2.137 18.391 6.895 1 98.88 151 MET B O 1
ATOM 3660 N N . GLY B 1 152 ? -4.078 17.328 7.094 1 98.69 152 GLY B N 1
ATOM 3661 C CA . GLY B 1 152 ? -3.387 16.078 7.312 1 98.69 152 GLY B CA 1
ATOM 3662 C C . GLY B 1 152 ? -4.301 14.867 7.215 1 98.69 152 GLY B C 1
ATOM 3663 O O . GLY B 1 152 ? -5.527 15.008 7.258 1 98.69 152 GLY B O 1
ATOM 3664 N N . MET B 1 153 ? -3.701 13.734 7.059 1 98.19 153 MET B N 1
ATOM 3665 C CA . MET B 1 153 ? -4.41 12.453 6.996 1 98.19 153 MET B CA 1
ATOM 3666 C C . MET B 1 153 ? -4.012 11.555 8.164 1 98.19 153 MET B C 1
ATOM 3668 O O . MET B 1 153 ? -2.824 11.391 8.453 1 98.19 153 MET B O 1
ATOM 3672 N N . SER B 1 154 ? -5.047 10.992 8.812 1 98.31 154 SER B N 1
ATOM 3673 C CA . SER B 1 154 ? -4.801 10.086 9.93 1 98.31 154 SER B CA 1
ATOM 3674 C C . SER B 1 154 ? -3.961 10.75 11.008 1 98.31 154 SER B C 1
ATOM 3676 O O . SER B 1 154 ? -4.34 11.797 11.547 1 98.31 154 SER B O 1
ATOM 3678 N N . ALA B 1 155 ? -2.67 10.281 11.297 1 98.75 155 ALA B N 1
ATOM 3679 C CA . ALA B 1 155 ? -1.789 10.93 12.266 1 98.75 155 ALA B CA 1
ATOM 3680 C C . ALA B 1 155 ? -1.477 12.367 11.852 1 98.75 155 ALA B C 1
ATOM 3682 O O . ALA B 1 155 ? -1.313 13.242 12.703 1 98.75 155 ALA B O 1
ATOM 3683 N N . GLY B 1 156 ? -1.474 12.562 10.539 1 98.88 156 GLY B N 1
ATOM 3684 C CA . GLY B 1 156 ? -1.279 13.914 10.039 1 98.88 156 GLY B CA 1
ATOM 3685 C C . GLY B 1 156 ? -2.422 14.852 10.391 1 98.88 156 GLY B C 1
ATOM 3686 O O . GLY B 1 156 ? -2.211 16.047 10.586 1 98.88 156 GLY B O 1
ATOM 3687 N N . GLY B 1 157 ? -3.637 14.289 10.375 1 98.81 157 GLY B N 1
ATOM 3688 C CA . GLY B 1 157 ? -4.766 15.078 10.844 1 98.81 157 GLY B CA 1
ATOM 3689 C C . GLY B 1 157 ? -4.664 15.453 12.312 1 98.81 157 GLY B C 1
ATOM 3690 O O . GLY B 1 157 ? -5.039 16.562 12.703 1 98.81 157 GLY B O 1
ATOM 3691 N N . ASN B 1 158 ? -4.168 14.523 13.102 1 98.62 158 ASN B N 1
ATOM 3692 C CA . ASN B 1 158 ? -3.871 14.805 14.508 1 98.62 158 ASN B CA 1
ATOM 3693 C C . ASN B 1 158 ? -2.84 15.922 14.648 1 98.62 158 ASN B C 1
ATOM 3695 O O . ASN B 1 158 ? -3.02 16.844 15.445 1 98.62 158 ASN B O 1
ATOM 3699 N N . ILE B 1 159 ? -1.812 15.883 13.844 1 98.81 159 ILE B N 1
ATOM 3700 C CA . ILE B 1 159 ? -0.75 16.875 13.875 1 98.81 159 ILE B CA 1
ATOM 3701 C C . ILE B 1 159 ? -1.317 18.25 13.5 1 98.81 159 ILE B C 1
ATOM 3703 O O . ILE B 1 159 ? -1.048 19.25 14.172 1 98.81 159 ILE B O 1
ATOM 3707 N N . ALA B 1 160 ? -2.145 18.266 12.422 1 98.81 160 ALA B N 1
ATOM 3708 C CA . ALA B 1 160 ? -2.736 19.531 11.977 1 98.81 160 ALA B CA 1
ATOM 3709 C C . ALA B 1 160 ? -3.568 20.172 13.086 1 98.81 160 ALA B C 1
ATOM 3711 O O . ALA B 1 160 ? -3.463 21.375 13.336 1 98.81 160 ALA B O 1
ATOM 3712 N N . TYR B 1 161 ? -4.309 19.359 13.766 1 97.88 161 TYR B N 1
ATOM 3713 C CA . TYR B 1 161 ? -5.172 19.828 14.844 1 97.88 161 TYR B CA 1
ATOM 3714 C C . TYR B 1 161 ? -4.348 20.422 15.977 1 97.88 161 TYR B C 1
ATOM 3716 O O . TYR B 1 161 ? -4.562 21.578 16.359 1 97.88 161 TYR B O 1
ATOM 3724 N N . HIS B 1 162 ? -3.383 19.719 16.438 1 97.12 162 HIS B N 1
ATOM 3725 C CA . HIS B 1 162 ? -2.604 20.156 17.594 1 97.12 162 HIS B CA 1
ATOM 3726 C C . HIS B 1 162 ? -1.673 21.312 17.219 1 97.12 162 HIS B C 1
ATOM 3728 O O . HIS B 1 162 ? -1.443 22.203 18.031 1 97.12 162 HIS B O 1
ATOM 3734 N N . ALA B 1 163 ? -1.136 21.266 16.031 1 97.75 163 ALA B N 1
ATOM 3735 C CA . ALA B 1 163 ? -0.287 22.359 15.57 1 97.75 163 ALA B CA 1
ATOM 3736 C C . ALA B 1 163 ? -1.07 23.672 15.508 1 97.75 163 ALA B C 1
ATOM 3738 O O . ALA B 1 163 ? -0.546 24.734 15.852 1 97.75 163 ALA B O 1
ATOM 3739 N N . ASN B 1 164 ? -2.291 23.562 15.023 1 97.5 164 ASN B N 1
ATOM 3740 C CA . ASN B 1 164 ? -3.104 24.781 14.961 1 97.5 164 ASN B CA 1
ATOM 3741 C C . ASN B 1 164 ? -3.389 25.328 16.359 1 97.5 164 ASN B C 1
ATOM 3743 O O . ASN B 1 164 ? -3.375 26.547 16.562 1 97.5 164 ASN B O 1
ATOM 3747 N N . LEU B 1 165 ? -3.67 24.469 17.281 1 95.06 165 LEU B N 1
ATOM 3748 C CA . LEU B 1 165 ? -3.879 24.906 18.656 1 95.06 165 LEU B CA 1
ATOM 3749 C C . LEU B 1 165 ? -2.639 25.609 19.203 1 95.06 165 LEU B C 1
ATOM 3751 O O . LEU B 1 165 ? -2.748 26.625 19.891 1 95.06 165 LEU B O 1
ATOM 3755 N N . LEU B 1 166 ? -1.516 25.078 18.906 1 95.44 166 LEU B N 1
ATOM 3756 C CA . LEU B 1 166 ? -0.266 25.688 19.344 1 95.44 166 LEU B CA 1
ATOM 3757 C C . LEU B 1 166 ? -0.046 27.031 18.656 1 95.44 166 LEU B C 1
ATOM 3759 O O . LEU B 1 166 ? 0.426 27.984 19.281 1 95.44 166 LEU B O 1
ATOM 3763 N N . ALA B 1 167 ? -0.421 27.125 17.438 1 96.44 167 ALA B N 1
ATOM 3764 C CA . ALA B 1 167 ? -0.199 28.328 16.641 1 96.44 167 ALA B CA 1
ATOM 3765 C C . ALA B 1 167 ? -1.054 29.484 17.141 1 96.44 167 ALA B C 1
ATOM 3767 O O . ALA B 1 167 ? -0.694 30.656 16.969 1 96.44 167 ALA B O 1
ATOM 3768 N N . LEU B 1 168 ? -2.137 29.172 17.797 1 94.25 168 LEU B N 1
ATOM 3769 C CA . LEU B 1 168 ? -3.031 30.188 18.328 1 94.25 168 LEU B CA 1
ATOM 3770 C C . LEU B 1 168 ? -2.354 30.969 19.438 1 94.25 168 LEU B C 1
ATOM 3772 O O . LEU B 1 168 ? -2.777 32.094 19.766 1 94.25 168 LEU B O 1
ATOM 3776 N N . ASN B 1 169 ? -1.268 30.422 19.984 1 91.25 169 ASN B N 1
ATOM 3777 C CA . ASN B 1 169 ? -0.632 31.016 21.156 1 91.25 169 ASN B CA 1
ATOM 3778 C C . ASN B 1 169 ? 0.614 31.812 20.766 1 91.25 169 ASN B C 1
ATOM 3780 O O . ASN B 1 169 ? 1.304 32.344 21.641 1 91.25 169 ASN B O 1
ATOM 3784 N N . ILE B 1 170 ? 0.872 31.891 19.531 1 93.75 170 ILE B N 1
ATOM 3785 C CA . ILE B 1 170 ? 2.062 32.625 19.094 1 93.75 170 ILE B CA 1
ATOM 3786 C C . ILE B 1 170 ? 1.706 33.562 17.953 1 93.75 170 ILE B C 1
ATOM 3788 O O . ILE B 1 170 ? 0.704 33.375 17.266 1 93.75 170 ILE B O 1
ATOM 3792 N N . ASP B 1 171 ? 2.535 34.562 17.828 1 96.62 171 ASP B N 1
ATOM 3793 C CA . ASP B 1 171 ? 2.336 35.5 16.734 1 96.62 171 ASP B CA 1
ATOM 3794 C C . ASP B 1 171 ? 2.918 34.969 15.43 1 96.62 171 ASP B C 1
ATOM 3796 O O . ASP B 1 171 ? 4.137 34.844 15.297 1 96.62 171 ASP B O 1
ATOM 3800 N N . ILE B 1 172 ? 2.012 34.656 14.477 1 97.06 172 ILE B N 1
ATOM 3801 C CA . ILE B 1 172 ? 2.488 34.125 13.203 1 97.06 172 ILE B CA 1
ATOM 3802 C C . ILE B 1 172 ? 2.168 35.125 12.078 1 97.06 172 ILE B C 1
ATOM 3804 O O . ILE B 1 172 ? 2.307 34.781 10.898 1 97.06 172 ILE B O 1
ATOM 3808 N N . LYS B 1 173 ? 1.82 36.312 12.469 1 96.69 173 LYS B N 1
ATOM 3809 C CA . LYS B 1 173 ? 1.549 37.344 11.453 1 96.69 173 LYS B CA 1
ATOM 3810 C C . LYS B 1 173 ? 2.805 37.656 10.648 1 96.69 173 LYS B C 1
ATOM 3812 O O . LYS B 1 173 ? 3.916 37.625 11.18 1 96.69 173 LYS B O 1
ATOM 3817 N N . PRO B 1 174 ? 2.609 38 9.328 1 97.38 174 PRO B N 1
ATOM 3818 C CA . PRO B 1 174 ? 1.359 38.281 8.609 1 97.38 174 PRO B CA 1
ATOM 3819 C C . PRO B 1 174 ? 0.705 37 8.07 1 97.38 174 PRO B C 1
ATOM 3821 O O . PRO B 1 174 ? -0.351 37.094 7.434 1 97.38 174 PRO B O 1
ATOM 3824 N N . LEU B 1 175 ? 1.308 35.844 8.312 1 97.81 175 LEU B N 1
ATOM 3825 C CA . LEU B 1 175 ? 0.697 34.594 7.918 1 97.81 175 LEU B CA 1
ATOM 3826 C C . LEU B 1 175 ? -0.651 34.406 8.602 1 97.81 175 LEU B C 1
ATOM 3828 O O . LEU B 1 175 ? -0.786 34.656 9.797 1 97.81 175 LEU B O 1
ATOM 3832 N N . LYS B 1 176 ? -1.653 33.969 7.84 1 97.88 176 LYS B N 1
ATOM 3833 C CA . LYS B 1 176 ? -2.963 33.688 8.414 1 97.88 176 LYS B CA 1
ATOM 3834 C C . LYS B 1 176 ? -3.383 32.219 8.125 1 97.88 176 LYS B C 1
ATOM 3836 O O . LYS B 1 176 ? -3.529 31.844 6.961 1 97.88 176 LYS B O 1
ATOM 3841 N N . ILE B 1 177 ? -3.58 31.484 9.141 1 98.44 177 ILE B N 1
ATOM 3842 C CA . ILE B 1 177 ? -4.18 30.156 9.008 1 98.44 177 ILE B CA 1
ATOM 3843 C C . ILE B 1 177 ? -5.695 30.25 9.156 1 98.44 177 ILE B C 1
ATOM 3845 O O . ILE B 1 177 ? -6.199 30.547 10.242 1 98.44 177 ILE B O 1
ATOM 3849 N N . ILE B 1 178 ? -6.398 29.969 8.062 1 98.31 178 ILE B N 1
ATOM 3850 C CA . ILE B 1 178 ? -7.816 30.312 8.086 1 98.31 178 ILE B CA 1
ATOM 3851 C C . ILE B 1 178 ? -8.656 29.031 8.031 1 98.31 178 ILE B C 1
ATOM 3853 O O . ILE B 1 178 ? -9.891 29.094 8.047 1 98.31 178 ILE B O 1
ATOM 3857 N N . GLY B 1 179 ? -7.984 27.828 7.996 1 98.62 179 GLY B N 1
ATOM 3858 C CA . GLY B 1 179 ? -8.75 26.594 7.93 1 98.62 179 GLY B CA 1
ATOM 3859 C C . GLY B 1 179 ? -7.941 25.375 8.289 1 98.62 179 GLY B C 1
ATOM 3860 O O . GLY B 1 179 ? -6.719 25.359 8.133 1 98.62 179 GLY B O 1
ATOM 3861 N N . LEU B 1 180 ? -8.68 24.359 8.797 1 98.5 180 LEU B N 1
ATOM 3862 C CA . LEU B 1 180 ? -8.164 23.031 9.109 1 98.5 180 LEU B CA 1
ATOM 3863 C C . LEU B 1 180 ? -8.875 21.969 8.281 1 98.5 180 LEU B C 1
ATOM 3865 O O . LEU B 1 180 ? -10.102 21.953 8.195 1 98.5 180 LEU B O 1
ATOM 3869 N N . ILE B 1 181 ? -8.078 21.141 7.613 1 98.81 181 ILE B N 1
ATOM 3870 C CA . ILE B 1 181 ? -8.648 20.047 6.84 1 98.81 181 ILE B CA 1
ATOM 3871 C C . ILE B 1 181 ? -8.164 18.703 7.41 1 98.81 181 ILE B C 1
ATOM 3873 O O . ILE B 1 181 ? -6.992 18.359 7.27 1 98.81 181 ILE B O 1
ATOM 3877 N N . LEU B 1 182 ? -9.055 17.984 7.992 1 98.81 182 LEU B N 1
ATOM 3878 C CA . LEU B 1 182 ? -8.742 16.75 8.719 1 98.81 182 LEU B CA 1
ATOM 3879 C C . LEU B 1 182 ? -9.352 15.539 8.023 1 98.81 182 LEU B C 1
ATOM 3881 O O . LEU B 1 182 ? -10.547 15.266 8.172 1 98.81 182 LEU B O 1
ATOM 3885 N N . ASN B 1 183 ? -8.484 14.789 7.305 1 98.69 183 ASN B N 1
ATOM 3886 C CA . ASN B 1 183 ? -8.898 13.578 6.609 1 98.69 183 ASN B CA 1
ATOM 3887 C C . ASN B 1 183 ? -8.672 12.336 7.469 1 98.69 183 ASN B C 1
ATOM 3889 O O . ASN B 1 183 ? -7.527 11.961 7.734 1 98.69 183 ASN B O 1
ATOM 3893 N N . VAL B 1 184 ? -9.742 11.703 7.918 1 98.56 184 VAL B N 1
ATOM 3894 C CA . VAL B 1 184 ? -9.727 10.531 8.789 1 98.56 184 VAL B CA 1
ATOM 3895 C C . VAL B 1 184 ? -8.75 10.75 9.938 1 98.56 184 VAL B C 1
ATOM 3897 O O . VAL B 1 184 ? -7.883 9.906 10.188 1 98.56 184 VAL B O 1
ATOM 3900 N N . PRO B 1 185 ? -8.898 11.836 10.641 1 98.75 185 PRO B N 1
ATOM 3901 C CA . PRO B 1 185 ? -7.902 12.188 11.648 1 98.75 185 PRO B CA 1
ATOM 3902 C C . PRO B 1 185 ? -7.754 11.117 12.734 1 98.75 185 PRO B C 1
ATOM 3904 O O . PRO B 1 185 ? -8.734 10.453 13.086 1 98.75 185 PRO B O 1
ATOM 3907 N N . TYR B 1 186 ? -6.57 11 13.289 1 98.75 186 TYR B N 1
ATOM 3908 C CA . TYR B 1 186 ? -6.145 9.922 14.172 1 98.75 186 TYR B CA 1
ATOM 3909 C C . TYR B 1 186 ? -6.336 10.297 15.633 1 98.75 186 TYR B C 1
ATOM 3911 O O . TYR B 1 186 ? -5.465 10.938 16.234 1 98.75 186 TYR B O 1
ATOM 3919 N N . PHE B 1 187 ? -7.445 9.953 16.203 1 98 187 PHE B N 1
ATOM 3920 C CA . PHE B 1 187 ? -7.785 10.133 17.609 1 98 187 PHE B CA 1
ATOM 3921 C C . PHE B 1 187 ? -8.375 8.852 18.188 1 98 187 PHE B C 1
ATOM 3923 O O . PHE B 1 187 ? -8.898 8.008 17.453 1 98 187 PHE B O 1
ATOM 3930 N N . SER B 1 188 ? -8.227 8.711 19.422 1 96.94 188 SER B N 1
ATOM 3931 C CA . SER B 1 188 ? -8.719 7.527 20.109 1 96.94 188 SER B CA 1
ATOM 3932 C C . SER B 1 188 ? -8.828 7.766 21.609 1 96.94 188 SER B C 1
ATOM 3934 O O . SER B 1 188 ? -8.82 8.914 22.078 1 96.94 188 SER B O 1
ATOM 3936 N N . ALA B 1 189 ? -9.109 6.73 22.359 1 97 189 ALA B N 1
ATOM 3937 C CA . ALA B 1 189 ? -9.211 6.715 23.812 1 97 189 ALA B CA 1
ATOM 3938 C C . ALA B 1 189 ? -9.016 5.305 24.359 1 97 189 ALA B C 1
ATOM 3940 O O . ALA B 1 189 ? -9.023 4.332 23.609 1 97 189 ALA B O 1
ATOM 3941 N N . VAL B 1 190 ? -8.773 5.285 25.641 1 96.62 190 VAL B N 1
ATOM 3942 C CA . VAL B 1 190 ? -8.719 3.984 26.297 1 96.62 190 VAL B CA 1
ATOM 3943 C C . VAL B 1 190 ? -10.055 3.264 26.141 1 96.62 190 VAL B C 1
ATOM 3945 O O . VAL B 1 190 ? -10.094 2.068 25.844 1 96.62 190 VAL B O 1
ATOM 3948 N N . THR B 1 191 ? -11.141 4.051 26.375 1 96.62 191 THR B N 1
ATOM 3949 C CA . THR B 1 191 ? -12.469 3.48 26.172 1 96.62 191 THR B CA 1
ATOM 3950 C C . THR B 1 191 ? -12.789 3.348 24.688 1 96.62 191 THR B C 1
ATOM 3952 O O . THR B 1 191 ? -12.727 4.328 23.938 1 96.62 191 THR B O 1
ATOM 3955 N N . ARG B 1 192 ? -13.18 2.182 24.297 1 97.44 192 ARG B N 1
ATOM 3956 C CA . ARG B 1 192 ? -13.438 1.914 22.875 1 97.44 192 ARG B CA 1
ATOM 3957 C C . ARG B 1 192 ? -14.797 2.459 22.453 1 97.44 192 ARG B C 1
ATOM 3959 O O . ARG B 1 192 ? -15.773 2.365 23.203 1 97.44 192 ARG B O 1
ATOM 3966 N N . THR B 1 193 ? -14.828 3.025 21.297 1 98.06 193 THR B N 1
ATOM 3967 C CA . THR B 1 193 ? -16.094 3.406 20.672 1 98.06 193 THR B CA 1
ATOM 3968 C C . THR B 1 193 ? -16.766 2.195 20.031 1 98.06 193 THR B C 1
ATOM 3970 O O . THR B 1 193 ? -16.172 1.112 19.969 1 98.06 193 THR B O 1
ATOM 3973 N N . GLU B 1 194 ? -18.016 2.371 19.516 1 98.31 194 GLU B N 1
ATOM 3974 C CA . GLU B 1 194 ? -18.734 1.274 18.875 1 98.31 194 GLU B CA 1
ATOM 3975 C C . GLU B 1 194 ? -18.062 0.864 17.562 1 98.31 194 GLU B C 1
ATOM 3977 O O . GLU B 1 194 ? -18 -0.323 17.234 1 98.31 194 GLU B O 1
ATOM 3982 N N . SER B 1 195 ? -17.594 1.855 16.766 1 98.44 195 SER B N 1
ATOM 3983 C CA . SER B 1 195 ? -16.922 1.521 15.516 1 98.44 195 SER B CA 1
ATOM 3984 C C . SER B 1 195 ? -15.625 0.756 15.773 1 98.44 195 SER B C 1
ATOM 3986 O O . SER B 1 195 ? -15.289 -0.166 15.023 1 98.44 195 SER B O 1
ATOM 3988 N N . GLU B 1 196 ? -14.875 1.115 16.828 1 98 196 GLU B N 1
ATOM 3989 C CA . GLU B 1 196 ? -13.656 0.396 17.188 1 98 196 GLU B CA 1
ATOM 3990 C C . GLU B 1 196 ? -13.961 -1.048 17.578 1 98 196 GLU B C 1
ATOM 3992 O O . GLU B 1 196 ? -13.219 -1.964 17.203 1 98 196 GLU B O 1
ATOM 3997 N N . LYS B 1 197 ? -15.078 -1.22 18.297 1 97.81 197 LYS B N 1
ATOM 3998 C CA . LYS B 1 197 ? -15.469 -2.572 18.688 1 97.81 197 LYS B CA 1
ATOM 3999 C C . LYS B 1 197 ? -15.875 -3.398 17.484 1 97.81 197 LYS B C 1
ATOM 4001 O O . LYS B 1 197 ? -15.461 -4.551 17.328 1 97.81 197 LYS B O 1
ATOM 4006 N N . ARG B 1 198 ? -16.672 -2.783 16.641 1 97.06 198 ARG B N 1
ATOM 4007 C CA . ARG B 1 198 ? -17.203 -3.463 15.461 1 97.06 198 ARG B CA 1
ATOM 4008 C C . ARG B 1 198 ? -16.078 -3.863 14.508 1 97.06 198 ARG B C 1
ATOM 4010 O O . ARG B 1 198 ? -16.141 -4.922 13.875 1 97.06 198 ARG B O 1
ATOM 4017 N N . LEU B 1 199 ? -15.039 -3.051 14.445 1 95.94 199 LEU B N 1
ATOM 4018 C CA . LEU B 1 199 ? -14 -3.225 13.445 1 95.94 199 LEU B CA 1
ATOM 4019 C C . LEU B 1 199 ? -12.656 -3.518 14.102 1 95.94 199 LEU B C 1
ATOM 4021 O O . LEU B 1 199 ? -11.617 -3.039 13.641 1 95.94 199 LEU B O 1
ATOM 4025 N N . ILE B 1 200 ? -12.695 -4.25 15.164 1 93.31 200 ILE B N 1
ATOM 4026 C CA . ILE B 1 200 ? -11.523 -4.488 16.016 1 93.31 200 ILE B CA 1
ATOM 4027 C C . ILE B 1 200 ? -10.414 -5.129 15.188 1 93.31 200 ILE B C 1
ATOM 4029 O O . ILE B 1 200 ? -9.234 -4.855 15.406 1 93.31 200 ILE B O 1
ATOM 4033 N N . ASN B 1 201 ? -10.758 -5.961 14.133 1 87.81 201 ASN B N 1
ATOM 4034 C CA . ASN B 1 201 ? -9.781 -6.668 13.305 1 87.81 201 ASN B CA 1
ATOM 4035 C C . ASN B 1 201 ? -9.758 -6.129 11.875 1 87.81 201 ASN B C 1
ATOM 4037 O O . ASN B 1 201 ? -9.555 -6.887 10.922 1 87.81 201 ASN B O 1
ATOM 4041 N N . ASP B 1 202 ? -10.008 -4.863 11.742 1 91.38 202 ASP B N 1
ATOM 4042 C CA . ASP B 1 202 ? -9.945 -4.223 10.43 1 91.38 202 ASP B CA 1
ATOM 4043 C C . ASP B 1 202 ? -8.625 -4.535 9.727 1 91.38 202 ASP B C 1
ATOM 4045 O O . ASP B 1 202 ? -7.559 -4.469 10.344 1 91.38 202 ASP B O 1
ATOM 4049 N N . PRO B 1 203 ? -8.68 -4.852 8.445 1 85.75 203 PRO B N 1
ATOM 4050 C CA . PRO B 1 203 ? -7.449 -5.27 7.766 1 85.75 203 PRO B CA 1
ATOM 4051 C C . PRO B 1 203 ? -6.469 -4.117 7.555 1 85.75 203 PRO B C 1
ATOM 4053 O O . PRO B 1 203 ? -5.258 -4.332 7.516 1 85.75 203 PRO B O 1
ATOM 4056 N N . VAL B 1 204 ? -6.996 -2.969 7.422 1 88 204 VAL B N 1
ATOM 4057 C CA . VAL B 1 204 ? -6.148 -1.822 7.113 1 88 204 VAL B CA 1
ATOM 4058 C C . VAL B 1 204 ? -5.625 -1.202 8.406 1 88 204 VAL B C 1
ATOM 4060 O O . VAL B 1 204 ? -4.453 -0.838 8.5 1 88 204 VAL B O 1
ATOM 4063 N N . LEU B 1 205 ? -6.492 -1.134 9.383 1 92.69 205 LEU B N 1
ATOM 4064 C CA . LEU B 1 205 ? -6.121 -0.549 10.664 1 92.69 205 LEU B CA 1
ATOM 4065 C C . LEU B 1 205 ? -6.668 -1.381 11.82 1 92.69 205 LEU B C 1
ATOM 4067 O O . LEU B 1 205 ? -7.555 -0.931 12.547 1 92.69 205 LEU B O 1
ATOM 4071 N N . PRO B 1 206 ? -6.035 -2.496 12.039 1 91.62 206 PRO B N 1
ATOM 4072 C CA . PRO B 1 206 ? -6.434 -3.24 13.234 1 91.62 206 PRO B CA 1
ATOM 4073 C C . PRO B 1 206 ? -6.184 -2.463 14.523 1 91.62 206 PRO B C 1
ATOM 4075 O O . PRO B 1 206 ? -5.172 -1.763 14.641 1 91.62 206 PRO B O 1
ATOM 4078 N N . LEU B 1 207 ? -7.02 -2.617 15.469 1 93.31 207 LEU B N 1
ATOM 4079 C CA . LEU B 1 207 ? -6.91 -1.812 16.688 1 93.31 207 LEU B CA 1
ATOM 4080 C C . LEU B 1 207 ? -5.645 -2.166 17.453 1 93.31 207 LEU B C 1
ATOM 4082 O O . LEU B 1 207 ? -5.047 -1.303 18.109 1 93.31 207 LEU B O 1
ATOM 4086 N N . ALA B 1 208 ? -5.238 -3.445 17.406 1 89.88 208 ALA B N 1
ATOM 4087 C CA . ALA B 1 208 ? -3.988 -3.816 18.062 1 89.88 208 ALA B CA 1
ATOM 4088 C C . ALA B 1 208 ? -2.816 -3.01 17.516 1 89.88 208 ALA B C 1
ATOM 4090 O O . ALA B 1 208 ? -1.935 -2.592 18.266 1 89.88 208 ALA B O 1
ATOM 4091 N N . THR B 1 209 ? -2.842 -2.852 16.203 1 89.75 209 THR B N 1
ATOM 4092 C CA . THR B 1 209 ? -1.801 -2.051 15.57 1 89.75 209 THR B CA 1
ATOM 4093 C C . THR B 1 209 ? -1.914 -0.587 15.984 1 89.75 209 THR B C 1
ATOM 4095 O O . THR B 1 209 ? -0.911 0.05 16.312 1 89.75 209 THR B O 1
ATOM 4098 N N . SER B 1 210 ? -3.109 -0.069 15.977 1 94.25 210 SER B N 1
ATOM 4099 C CA . SER B 1 210 ? -3.344 1.309 16.391 1 94.25 210 SER B CA 1
ATOM 4100 C C . SER B 1 210 ? -2.887 1.531 17.828 1 94.25 210 SER B C 1
ATOM 4102 O O . SER B 1 210 ? -2.24 2.537 18.141 1 94.25 210 SER B O 1
ATOM 4104 N N . ASP B 1 211 ? -3.215 0.581 18.688 1 93.69 211 ASP B N 1
ATOM 4105 C CA . ASP B 1 211 ? -2.814 0.672 20.078 1 93.69 211 ASP B CA 1
ATOM 4106 C C . ASP B 1 211 ? -1.294 0.702 20.219 1 93.69 211 ASP B C 1
ATOM 4108 O O . ASP B 1 211 ? -0.753 1.454 21.031 1 93.69 211 ASP B O 1
ATOM 4112 N N . ARG B 1 212 ? -0.687 -0.083 19.469 1 90.12 212 ARG B N 1
ATOM 4113 C CA . ARG B 1 212 ? 0.771 -0.13 19.516 1 90.12 212 ARG B CA 1
ATOM 4114 C C . ARG B 1 212 ? 1.378 1.172 19 1 90.12 212 ARG B C 1
ATOM 4116 O O . ARG B 1 212 ? 2.367 1.66 19.547 1 90.12 212 ARG B O 1
ATOM 4123 N N . MET B 1 213 ? 0.843 1.71 17.938 1 93.56 213 MET B N 1
ATOM 4124 C CA . MET B 1 213 ? 1.329 2.979 17.406 1 93.56 213 MET B CA 1
ATOM 4125 C C . MET B 1 213 ? 1.202 4.09 18.438 1 93.56 213 MET B C 1
ATOM 4127 O O . MET B 1 213 ? 2.123 4.891 18.609 1 93.56 213 MET B O 1
ATOM 4131 N N . TRP B 1 214 ? 0.129 4.117 19.125 1 96.81 214 TRP B N 1
ATOM 4132 C CA . TRP B 1 214 ? -0.036 5.102 20.188 1 96.81 214 TRP B CA 1
ATOM 4133 C C . TRP B 1 214 ? 0.97 4.867 21.312 1 96.81 214 TRP B C 1
ATOM 4135 O O . TRP B 1 214 ? 1.566 5.812 21.828 1 96.81 214 TRP B O 1
ATOM 4145 N N . ALA B 1 215 ? 1.144 3.594 21.656 1 93.31 215 ALA B N 1
ATOM 4146 C CA . ALA B 1 215 ? 2.09 3.275 22.734 1 93.31 215 ALA B CA 1
ATOM 4147 C C . ALA B 1 215 ? 3.498 3.74 22.375 1 93.31 215 ALA B C 1
ATOM 4149 O O . ALA B 1 215 ? 4.262 4.16 23.25 1 93.31 215 ALA B O 1
ATOM 4150 N N . LEU B 1 216 ? 3.82 3.699 21.141 1 92.56 216 LEU B N 1
ATOM 4151 C CA . LEU B 1 216 ? 5.148 4.078 20.656 1 92.56 216 LEU B CA 1
ATOM 4152 C C . LEU B 1 216 ? 5.273 5.594 20.547 1 92.56 216 LEU B C 1
ATOM 4154 O O . LEU B 1 216 ? 6.383 6.133 20.594 1 92.56 216 LEU B O 1
ATOM 4158 N N . SER B 1 217 ? 4.152 6.285 20.375 1 96.94 217 SER B N 1
ATOM 4159 C CA . SER B 1 217 ? 4.234 7.688 19.984 1 96.94 217 SER B CA 1
ATOM 4160 C C . SER B 1 217 ? 3.928 8.609 21.156 1 96.94 217 SER B C 1
ATOM 4162 O O . SER B 1 217 ? 4.438 9.734 21.219 1 96.94 217 SER B O 1
ATOM 4164 N N . LEU B 1 218 ? 3.098 8.148 22.062 1 97.75 218 LEU B N 1
ATOM 4165 C CA . LEU B 1 218 ? 2.738 8.992 23.203 1 97.75 218 LEU B CA 1
ATOM 4166 C C . LEU B 1 218 ? 3.922 9.164 24.141 1 97.75 218 LEU B C 1
ATOM 4168 O O . LEU B 1 218 ? 4.852 8.352 24.141 1 97.75 218 LEU B O 1
ATOM 4172 N N . PRO B 1 219 ? 3.869 10.266 24.938 1 96.56 219 PRO B N 1
ATOM 4173 C CA . PRO B 1 219 ? 4.895 10.383 25.984 1 96.56 219 PRO B CA 1
ATOM 4174 C C . PRO B 1 219 ? 4.961 9.156 26.891 1 96.56 219 PRO B C 1
ATOM 4176 O O . PRO B 1 219 ? 3.949 8.477 27.094 1 96.56 219 PRO B O 1
ATOM 4179 N N . GLU B 1 220 ? 6.141 8.93 27.406 1 94.38 220 GLU B N 1
ATOM 4180 C CA . GLU B 1 220 ? 6.309 7.777 28.281 1 94.38 220 GLU B CA 1
ATOM 4181 C C . GLU B 1 220 ? 5.336 7.832 29.453 1 94.38 220 GLU B C 1
ATOM 4183 O O . GLU B 1 220 ? 5.039 8.914 29.969 1 94.38 220 GLU B O 1
ATOM 4188 N N . ASP B 1 221 ? 4.812 6.777 29.875 1 93.5 221 ASP B N 1
ATOM 4189 C CA . ASP B 1 221 ? 3.977 6.586 31.062 1 93.5 221 ASP B CA 1
ATOM 4190 C C . ASP B 1 221 ? 2.602 7.223 30.875 1 93.5 221 ASP B C 1
ATOM 4192 O O . ASP B 1 221 ? 1.962 7.633 31.844 1 93.5 221 ASP B O 1
ATOM 4196 N N . THR B 1 222 ? 2.225 7.516 29.625 1 95.62 222 THR B N 1
ATOM 4197 C CA . THR B 1 222 ? 0.866 7.957 29.328 1 95.62 222 THR B CA 1
ATOM 4198 C C . THR B 1 222 ? 0.107 6.887 28.547 1 95.62 222 THR B C 1
ATOM 4200 O O . THR B 1 222 ? 0.696 5.902 28.109 1 95.62 222 THR B O 1
ATOM 4203 N N . ASP B 1 223 ? -1.224 7.062 28.562 1 95.94 223 ASP B N 1
ATOM 4204 C CA . ASP B 1 223 ? -2.049 6.137 27.797 1 95.94 223 ASP B CA 1
ATOM 4205 C C . ASP B 1 223 ? -2.92 6.879 26.781 1 95.94 223 ASP B C 1
ATOM 4207 O O . ASP B 1 223 ? -2.693 8.062 26.516 1 95.94 223 ASP B O 1
ATOM 4211 N N . ARG B 1 224 ? -3.846 6.25 26.203 1 96.75 224 ARG B N 1
ATOM 4212 C CA . ARG B 1 224 ? -4.59 6.789 25.062 1 96.75 224 ARG B CA 1
ATOM 4213 C C . ARG B 1 224 ? -5.586 7.852 25.516 1 96.75 224 ARG B C 1
ATOM 4215 O O . ARG B 1 224 ? -6.242 8.484 24.688 1 96.75 224 ARG B O 1
ATOM 4222 N N . ASP B 1 225 ? -5.621 8.148 26.781 1 95.62 225 ASP B N 1
ATOM 4223 C CA . ASP B 1 225 ? -6.453 9.258 27.25 1 95.62 225 ASP B CA 1
ATOM 4224 C C . ASP B 1 225 ? -5.621 10.523 27.453 1 95.62 225 ASP B C 1
ATOM 4226 O O . ASP B 1 225 ? -6.133 11.539 27.922 1 95.62 225 ASP B O 1
ATOM 4230 N N . ASP B 1 226 ? -4.316 10.344 27.109 1 94.5 226 ASP B N 1
ATOM 4231 C CA . ASP B 1 226 ? -3.533 11.562 26.969 1 94.5 226 ASP B CA 1
ATOM 4232 C C . ASP B 1 226 ? -4.195 12.531 25.984 1 94.5 226 ASP B C 1
ATOM 4234 O O . ASP B 1 226 ? -4.805 12.109 25 1 94.5 226 ASP B O 1
ATOM 4238 N N . GLU B 1 227 ? -4.039 13.805 26.172 1 93.38 227 GLU B N 1
ATOM 4239 C CA . GLU B 1 227 ? -4.719 14.836 25.391 1 93.38 227 GLU B CA 1
ATOM 4240 C C . GLU B 1 227 ? -4.285 14.797 23.938 1 93.38 227 GLU B C 1
ATOM 4242 O O . GLU B 1 227 ? -5.027 15.227 23.047 1 93.38 227 GLU B O 1
ATOM 4247 N N . TYR B 1 228 ? -3.08 14.289 23.672 1 96.06 228 TYR B N 1
ATOM 4248 C CA . TYR B 1 228 ? -2.613 14.195 22.281 1 96.06 228 TYR B CA 1
ATOM 4249 C C . TYR B 1 228 ? -3.441 13.188 21.5 1 96.06 228 TYR B C 1
ATOM 4251 O O . TYR B 1 228 ? -3.658 13.359 20.297 1 96.06 228 TYR B O 1
ATOM 4259 N N . CYS B 1 229 ? -3.936 12.172 22.188 1 97.06 229 CYS B N 1
ATOM 4260 C CA . CYS B 1 229 ? -4.711 11.109 21.578 1 97.06 229 CYS B CA 1
ATOM 4261 C C . CYS B 1 229 ? -6.207 11.359 21.734 1 97.06 229 CYS B C 1
ATOM 4263 O O . CYS B 1 229 ? -6.984 11.078 20.812 1 97.06 229 CYS B O 1
ATOM 4265 N N . ASN B 1 230 ? -6.562 11.906 22.812 1 95.75 230 ASN B N 1
ATOM 4266 C CA . ASN B 1 230 ? -7.957 12.109 23.188 1 95.75 230 ASN B CA 1
ATOM 4267 C C . ASN B 1 230 ? -8.211 13.547 23.625 1 95.75 230 ASN B C 1
ATOM 4269 O O . ASN B 1 230 ? -8.281 13.836 24.828 1 95.75 230 ASN B O 1
ATOM 4273 N N . PRO B 1 231 ? -8.453 14.375 22.688 1 91.06 231 PRO B N 1
ATOM 4274 C CA . PRO B 1 231 ? -8.625 15.781 23.031 1 91.06 231 PRO B CA 1
ATOM 4275 C C . PRO B 1 231 ? -9.984 16.078 23.688 1 91.06 231 PRO B C 1
ATOM 4277 O O . PRO B 1 231 ? -10.227 17.188 24.141 1 91.06 231 PRO B O 1
ATOM 4280 N N . ILE B 1 232 ? -10.82 15.125 23.781 1 87.5 232 ILE B N 1
ATOM 4281 C CA . ILE B 1 232 ? -12.156 15.328 24.312 1 87.5 232 ILE B CA 1
ATOM 4282 C C . ILE B 1 232 ? -12.109 15.328 25.844 1 87.5 232 ILE B C 1
ATOM 4284 O O . ILE B 1 232 ? -12.828 16.094 26.5 1 87.5 232 ILE B O 1
ATOM 4288 N N . VAL B 1 233 ? -11.336 14.414 26.516 1 74.56 233 VAL B N 1
ATOM 4289 C CA . VAL B 1 233 ? -11.32 14.273 27.969 1 74.56 233 VAL B CA 1
ATOM 4290 C C . VAL B 1 233 ? -10.539 15.43 28.578 1 74.56 233 VAL B C 1
ATOM 4292 O O . VAL B 1 233 ? -10.852 15.875 29.688 1 74.56 233 VAL B O 1
ATOM 4295 N N . GLY B 1 234 ? -9.453 15.906 28.094 1 58.91 234 GLY B N 1
ATOM 4296 C CA . GLY B 1 234 ? -8.664 16.922 28.766 1 58.91 234 GLY B CA 1
ATOM 4297 C C . GLY B 1 234 ? -9.281 18.312 28.703 1 58.91 234 GLY B C 1
ATOM 4298 O O . GLY B 1 234 ? -8.977 19.094 27.797 1 58.91 234 GLY B O 1
ATOM 4299 N N . GLY B 1 235 ? -10.539 18.391 29.094 1 48.09 235 GLY B N 1
ATOM 4300 C CA . GLY B 1 235 ? -11.453 19.516 29.109 1 48.09 235 GLY B CA 1
ATOM 4301 C C . GLY B 1 235 ? -10.766 20.844 29.359 1 48.09 235 GLY B C 1
ATOM 4302 O O . GLY B 1 235 ? -11.117 21.859 28.75 1 48.09 235 GLY B O 1
ATOM 4303 N N . SER B 1 236 ? -10.203 21.016 30.469 1 45.38 236 SER B N 1
ATOM 4304 C CA . SER B 1 236 ? -10.141 22.328 31.109 1 45.38 236 SER B CA 1
ATOM 4305 C C . SER B 1 236 ? -9.188 23.25 30.359 1 45.38 236 SER B C 1
ATOM 4307 O O . SER B 1 236 ? -9.469 24.438 30.203 1 45.38 236 SER B O 1
ATOM 4309 N N . LEU B 1 237 ? -8.008 22.875 30.344 1 48.41 237 LEU B N 1
ATOM 4310 C CA . LEU B 1 237 ? -7 23.891 30.094 1 48.41 237 LEU B CA 1
ATOM 4311 C C . LEU B 1 237 ? -7.148 24.469 28.688 1 48.41 237 LEU B C 1
ATOM 4313 O O . LEU B 1 237 ? -6.773 25.625 28.453 1 48.41 237 LEU B O 1
ATOM 4317 N N . GLU B 1 238 ? -7.809 23.656 27.656 1 56.16 238 GLU B N 1
ATOM 4318 C CA . GLU B 1 238 ? -7.656 24.047 26.25 1 56.16 238 GLU B CA 1
ATOM 4319 C C . GLU B 1 238 ? -8.961 24.594 25.688 1 56.16 238 GLU B C 1
ATOM 4321 O O . GLU B 1 238 ? -9.047 24.906 24.5 1 56.16 238 GLU B O 1
ATOM 4326 N N . LYS B 1 239 ? -9.844 24.781 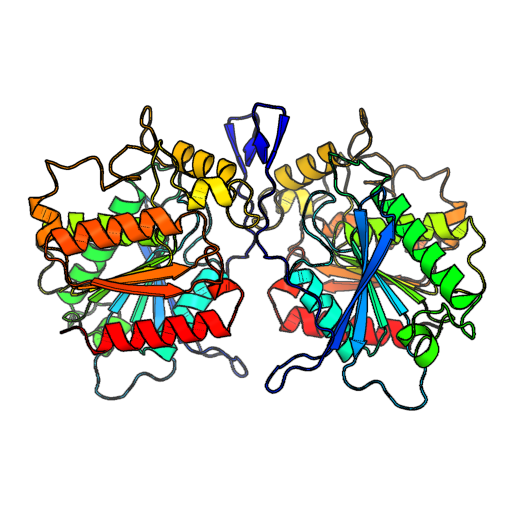26.656 1 58 239 LYS B N 1
ATOM 4327 C CA . LYS B 1 239 ? -11.148 25.25 26.203 1 58 239 LYS B CA 1
ATOM 4328 C C . LYS B 1 239 ? -11.031 26.609 25.5 1 58 239 LYS B C 1
ATOM 4330 O O . LYS B 1 239 ? -11.602 26.797 24.422 1 58 239 LYS B O 1
ATOM 4335 N N . ASN B 1 240 ? -10.25 27.422 26.156 1 67.62 240 ASN B N 1
ATOM 4336 C CA . ASN B 1 240 ? -10.156 28.75 25.578 1 67.62 240 ASN B CA 1
ATOM 4337 C C . ASN B 1 240 ? -9.422 28.75 24.234 1 67.62 240 ASN B C 1
ATOM 4339 O O . ASN B 1 240 ? -9.641 29.625 23.406 1 67.62 240 ASN B O 1
ATOM 4343 N N . LYS B 1 241 ? -8.867 27.656 23.922 1 84.31 241 LYS B N 1
ATOM 4344 C CA . LYS B 1 241 ? -8.109 27.625 22.688 1 84.31 241 LYS B CA 1
ATOM 4345 C C . LYS B 1 241 ? -8.938 27.031 21.547 1 84.31 241 LYS B C 1
ATOM 4347 O O . LYS B 1 241 ? -8.883 27.516 20.422 1 84.31 241 LYS B O 1
ATOM 4352 N N . ILE B 1 242 ? -9.828 26.172 21.906 1 89.94 242 ILE B N 1
ATOM 4353 C CA . ILE B 1 242 ? -10.602 25.438 20.906 1 89.94 242 ILE B CA 1
ATOM 4354 C C . ILE B 1 242 ? -11.57 26.406 20.219 1 89.94 242 ILE B C 1
ATOM 4356 O O . ILE B 1 242 ? -11.773 26.312 19 1 89.94 242 ILE B O 1
ATOM 4360 N N . GLU B 1 243 ? -12.055 27.344 20.984 1 90.88 243 GLU B N 1
ATOM 4361 C CA . GLU B 1 243 ? -13.039 28.281 20.453 1 90.88 243 GLU B CA 1
ATOM 4362 C C . GLU B 1 243 ? -12.422 29.188 19.406 1 90.88 243 GLU B C 1
ATOM 4364 O O . GLU B 1 243 ? -13.133 29.797 18.594 1 90.88 243 GLU B O 1
ATOM 4369 N N . ARG B 1 244 ? -11.133 29.203 19.438 1 94.19 244 ARG B N 1
ATOM 4370 C CA . ARG B 1 244 ? -10.43 30.125 18.547 1 94.19 244 ARG B CA 1
ATOM 4371 C C . ARG B 1 244 ? -9.961 29.391 17.281 1 94.19 244 ARG B C 1
ATOM 4373 O O . ARG B 1 244 ? -9.383 30.016 16.391 1 94.19 244 ARG B O 1
ATOM 4380 N N . LEU B 1 245 ? -10.305 28.125 17.172 1 96 245 LEU B N 1
ATOM 4381 C CA . LEU B 1 245 ? -9.922 27.391 15.977 1 96 245 LEU B CA 1
ATOM 4382 C C . LEU B 1 245 ? -10.625 27.953 14.742 1 96 245 LEU B C 1
ATOM 4384 O O . LEU B 1 245 ? -11.781 28.375 14.812 1 96 245 LEU B O 1
ATOM 4388 N N . PRO B 1 246 ? -9.906 27.984 13.609 1 97.31 246 PRO B N 1
ATOM 4389 C CA . PRO B 1 246 ? -10.57 28.406 12.367 1 97.31 246 PRO B CA 1
ATOM 4390 C C . PRO B 1 246 ? -11.57 27.375 11.859 1 97.31 246 PRO B C 1
ATOM 4392 O O . PRO B 1 246 ? -11.844 26.391 12.539 1 97.31 246 PRO B O 1
ATOM 4395 N N . ARG B 1 247 ? -12.141 27.672 10.688 1 98.19 247 ARG B N 1
ATOM 4396 C CA . ARG B 1 247 ? -13.055 26.75 10.031 1 98.19 247 ARG B CA 1
ATOM 4397 C C . ARG B 1 247 ? -12.391 25.391 9.797 1 98.19 247 ARG B C 1
ATOM 4399 O O . ARG B 1 247 ? -11.227 25.328 9.414 1 98.19 247 ARG B O 1
ATOM 4406 N N . CYS B 1 248 ? -13.172 24.312 10.141 1 98.5 248 CYS B N 1
ATOM 4407 C CA . CYS B 1 248 ? -12.609 22.969 10.055 1 98.5 248 CYS B CA 1
ATOM 4408 C C . CYS B 1 248 ? -13.398 22.109 9.078 1 98.5 248 CYS B C 1
ATOM 4410 O O . CYS B 1 248 ? -14.633 22.203 9.016 1 98.5 248 CYS B O 1
ATOM 4412 N N . PHE B 1 249 ? -12.68 21.359 8.273 1 98.81 249 PHE B N 1
ATOM 4413 C CA . PHE B 1 249 ? -13.266 20.344 7.41 1 98.81 249 PHE B CA 1
ATOM 4414 C C . PHE B 1 249 ? -12.891 18.938 7.887 1 98.81 249 PHE B C 1
ATOM 4416 O O . PHE B 1 249 ? -11.711 18.656 8.133 1 98.81 249 PHE B O 1
ATOM 4423 N N . PHE B 1 250 ? -13.914 18.078 8.07 1 98.75 250 PHE B N 1
ATOM 4424 C CA . PHE B 1 250 ? -13.695 16.688 8.453 1 98.75 250 PHE B CA 1
ATOM 4425 C C . PHE B 1 250 ? -14.148 15.75 7.348 1 98.75 250 PHE B C 1
ATOM 4427 O O . PHE B 1 250 ? -15.242 15.898 6.805 1 98.75 250 PHE B O 1
ATOM 4434 N N . ARG B 1 251 ? -13.266 14.805 7.012 1 98.69 251 ARG B N 1
ATOM 4435 C CA . ARG B 1 251 ? -13.625 13.688 6.137 1 98.69 251 ARG B CA 1
ATOM 4436 C C . ARG B 1 251 ? -13.5 12.359 6.871 1 98.69 251 ARG B C 1
ATOM 4438 O O . ARG B 1 251 ? -12.523 12.117 7.582 1 98.69 251 ARG B O 1
ATOM 4445 N N . GLY B 1 252 ? -14.578 11.539 6.793 1 98.5 252 GLY B N 1
ATOM 4446 C CA . GLY B 1 252 ? -14.547 10.242 7.449 1 98.5 252 GLY B CA 1
ATOM 4447 C C . GLY B 1 252 ? -15.344 9.188 6.711 1 98.5 252 GLY B C 1
ATOM 4448 O O . GLY B 1 252 ? -16.094 9.5 5.781 1 98.5 252 GLY B O 1
ATOM 4449 N N . TYR B 1 253 ? -15.172 7.926 7.105 1 98.31 253 TYR B N 1
ATOM 4450 C CA . TYR B 1 253 ? -15.758 6.785 6.414 1 98.31 253 TYR B CA 1
ATOM 4451 C C . TYR B 1 253 ? -16.328 5.777 7.406 1 98.31 253 TYR B C 1
ATOM 4453 O O . TYR B 1 253 ? -15.734 5.523 8.453 1 98.31 253 TYR B O 1
ATOM 4461 N N . GLY B 1 254 ? -17.406 5.164 7.004 1 97.62 254 GLY B N 1
ATOM 4462 C CA . GLY B 1 254 ? -18.094 4.219 7.875 1 97.62 254 GLY B CA 1
ATOM 4463 C C . GLY B 1 254 ? -17.266 2.973 8.156 1 97.62 254 GLY B C 1
ATOM 4464 O O . GLY B 1 254 ? -17.422 2.348 9.211 1 97.62 254 GLY B O 1
ATOM 4465 N N . GLY B 1 255 ? -16.406 2.623 7.305 1 96.38 255 GLY B N 1
ATOM 4466 C CA . GLY B 1 255 ? -15.57 1.446 7.477 1 96.38 255 GLY B CA 1
ATOM 4467 C C . GLY B 1 255 ? -14.258 1.745 8.188 1 96.38 255 GLY B C 1
ATOM 4468 O O . GLY B 1 255 ? -13.383 0.883 8.266 1 96.38 255 GLY B O 1
ATOM 4469 N N . ASP B 1 256 ? -14.117 2.934 8.656 1 97.56 256 ASP B N 1
ATOM 4470 C CA . ASP B 1 256 ? -12.977 3.344 9.477 1 97.56 256 ASP B CA 1
ATOM 4471 C C . ASP B 1 256 ? -13.242 3.066 10.953 1 97.56 256 ASP B C 1
ATOM 4473 O O . ASP B 1 256 ? -14.172 3.625 11.539 1 97.56 256 ASP B O 1
ATOM 4477 N N . PRO B 1 257 ? -12.367 2.275 11.617 1 97.88 257 PRO B N 1
ATOM 4478 C CA . PRO B 1 257 ? -12.586 1.993 13.039 1 97.88 257 PRO B CA 1
ATOM 4479 C C . PRO B 1 257 ? -12.625 3.26 13.891 1 97.88 257 PRO B C 1
ATOM 4481 O O . PRO B 1 257 ? -13.188 3.248 14.992 1 97.88 257 PRO B O 1
ATOM 4484 N N . LEU B 1 258 ? -12.133 4.348 13.414 1 98.44 258 LEU B N 1
ATOM 4485 C CA . LEU B 1 258 ? -11.961 5.551 14.219 1 98.44 258 LEU B CA 1
ATOM 4486 C C . LEU B 1 258 ? -13.109 6.523 13.992 1 98.44 258 LEU B C 1
ATOM 4488 O O . LEU B 1 258 ? -13.141 7.605 14.586 1 98.44 258 LEU B O 1
ATOM 4492 N N . VAL B 1 259 ? -14.102 6.152 13.188 1 98.69 259 VAL B N 1
ATOM 4493 C CA . VAL B 1 259 ? -15.086 7.102 12.68 1 98.69 259 VAL B CA 1
ATOM 4494 C C . VAL B 1 259 ? -15.906 7.664 13.836 1 98.69 259 VAL B C 1
ATOM 4496 O O . VAL B 1 259 ? -16.25 8.852 13.844 1 98.69 259 VAL B O 1
ATOM 4499 N N . ASP B 1 260 ? -16.203 6.852 14.812 1 98.69 260 ASP B N 1
ATOM 4500 C CA . ASP B 1 260 ? -17.016 7.348 15.922 1 98.69 260 ASP B CA 1
ATOM 4501 C C . ASP B 1 260 ? -16.25 8.406 16.719 1 98.69 260 ASP B C 1
ATOM 4503 O O . ASP B 1 260 ? -16.828 9.398 17.156 1 98.69 260 ASP B O 1
ATOM 4507 N N . LYS B 1 261 ? -14.992 8.203 16.969 1 98.19 261 LYS B N 1
ATOM 4508 C CA . LYS B 1 261 ? -14.188 9.188 17.688 1 98.19 261 LYS B CA 1
ATOM 4509 C C . LYS B 1 261 ? -14.062 10.477 16.891 1 98.19 261 LYS B C 1
ATOM 4511 O O . LYS B 1 261 ? -14.047 11.57 17.469 1 98.19 261 LYS B O 1
ATOM 4516 N N . GLN B 1 262 ? -13.953 10.375 15.594 1 98.56 262 GLN B N 1
ATOM 4517 C CA . GLN B 1 262 ? -13.938 11.555 14.727 1 98.56 262 GLN B CA 1
ATOM 4518 C C . GLN B 1 262 ? -15.234 12.344 14.844 1 98.56 262 GLN B C 1
ATOM 4520 O O . GLN B 1 262 ? -15.203 13.57 14.977 1 98.56 262 GLN B O 1
ATOM 4525 N N . LYS B 1 263 ? -16.297 11.633 14.867 1 98.62 263 LYS B N 1
ATOM 4526 C CA . LYS B 1 263 ? -17.609 12.281 15.016 1 98.62 263 LYS B CA 1
ATOM 4527 C C . LYS B 1 263 ? -17.734 12.938 16.391 1 98.62 263 LYS B C 1
ATOM 4529 O O . LYS B 1 263 ? -18.328 14.008 16.5 1 98.62 263 LYS B O 1
ATOM 4534 N N . GLU B 1 264 ? -17.188 12.281 17.391 1 97.56 264 GLU B N 1
ATOM 4535 C CA . GLU B 1 264 ? -17.188 12.883 18.719 1 97.56 264 GLU B CA 1
ATOM 4536 C C . GLU B 1 264 ? -16.406 14.203 18.734 1 97.56 264 GLU B C 1
ATOM 4538 O O . GLU B 1 264 ? -16.828 15.164 19.375 1 97.56 264 GLU B O 1
ATOM 4543 N N . LEU B 1 265 ? -15.352 14.211 18.078 1 96.69 265 LEU B N 1
ATOM 4544 C CA . LEU B 1 265 ? -14.562 15.43 18.016 1 96.69 265 LEU B CA 1
ATOM 4545 C C . LEU B 1 265 ? -15.312 16.531 17.281 1 96.69 265 LEU B C 1
ATOM 4547 O O . LEU B 1 265 ? -15.281 17.688 17.688 1 96.69 265 LEU B O 1
ATOM 4551 N N . VAL B 1 266 ? -15.977 16.188 16.188 1 98.06 266 VAL B N 1
ATOM 4552 C CA . VAL B 1 266 ? -16.781 17.141 15.445 1 98.06 266 VAL B CA 1
ATOM 4553 C C . VAL B 1 266 ? -17.828 17.766 16.375 1 98.06 266 VAL B C 1
ATOM 4555 O O . VAL B 1 266 ? -17.984 18.984 16.422 1 98.06 266 VAL B O 1
ATOM 4558 N N . LYS B 1 267 ? -18.5 16.906 17.125 1 97.38 267 LYS B N 1
ATOM 4559 C CA . LYS B 1 267 ? -19.531 17.375 18.047 1 97.38 267 LYS B CA 1
ATOM 4560 C C . LYS B 1 267 ? -18.953 18.297 19.109 1 97.38 267 LYS B C 1
ATOM 4562 O O . LYS B 1 267 ? -19.562 19.328 19.453 1 97.38 267 LYS B O 1
ATOM 4567 N N . MET B 1 268 ? -17.828 17.938 19.578 1 94.38 268 MET B N 1
ATOM 4568 C CA . MET B 1 268 ? -17.172 18.75 20.594 1 94.38 268 MET B CA 1
ATOM 4569 C C . MET B 1 268 ? -16.797 20.125 20.031 1 94.38 268 MET B C 1
ATOM 4571 O O . MET B 1 268 ? -17.062 21.156 20.672 1 94.38 268 MET B O 1
ATOM 4575 N N . LEU B 1 269 ? -16.266 20.188 18.844 1 95.94 269 LEU B N 1
ATOM 4576 C CA . LEU B 1 269 ? -15.859 21.453 18.219 1 95.94 269 LEU B CA 1
ATOM 4577 C C . LEU B 1 269 ? -17.078 22.328 17.938 1 95.94 269 LEU B C 1
ATOM 4579 O O . LEU B 1 269 ? -17.078 23.516 18.266 1 95.94 269 LEU B O 1
ATOM 4583 N N . GLU B 1 270 ? -18.141 21.719 17.438 1 96.75 270 GLU B N 1
ATOM 4584 C CA . GLU B 1 270 ? -19.359 22.453 17.156 1 96.75 270 GLU B CA 1
ATOM 4585 C C . GLU B 1 270 ? -19.969 23.031 18.438 1 96.75 270 GLU B C 1
ATOM 4587 O O . GLU B 1 270 ? -20.453 24.156 18.453 1 96.75 270 GLU B O 1
ATOM 4592 N N . SER B 1 271 ? -19.906 22.266 19.453 1 94.5 271 SER B N 1
ATOM 4593 C CA . SER B 1 271 ? -20.484 22.688 20.719 1 94.5 271 SER B CA 1
ATOM 4594 C C . SER B 1 271 ? -19.719 23.875 21.297 1 94.5 271 SER B C 1
ATOM 4596 O O . SER B 1 271 ? -20.25 24.625 22.109 1 94.5 271 SER B O 1
ATOM 4598 N N . ARG B 1 272 ? -18.547 24.062 20.797 1 92.25 272 ARG B N 1
ATOM 4599 C CA . ARG B 1 272 ? -17.719 25.156 21.281 1 92.25 272 ARG B CA 1
ATOM 4600 C C . ARG B 1 272 ? -17.703 26.312 20.297 1 92.25 272 ARG B C 1
ATOM 4602 O O . ARG B 1 272 ? -16.891 27.25 20.438 1 92.25 272 ARG B O 1
ATOM 4609 N N . GLY B 1 273 ? -18.438 26.234 19.297 1 94.69 273 GLY B N 1
ATOM 4610 C CA . GLY B 1 273 ? -18.672 27.359 18.406 1 94.69 273 GLY B CA 1
ATOM 4611 C C . GLY B 1 273 ? -17.766 27.344 17.188 1 94.69 273 GLY B C 1
ATOM 4612 O O . GLY B 1 273 ? -17.766 28.297 16.391 1 94.69 273 GLY B O 1
ATOM 4613 N N . VAL B 1 274 ? -17 26.281 16.969 1 96.5 274 VAL B N 1
ATOM 4614 C CA . VAL B 1 274 ? -16.156 26.172 15.789 1 96.5 274 VAL B CA 1
ATOM 4615 C C . VAL B 1 274 ? -17 25.875 14.562 1 96.5 274 VAL B C 1
ATOM 4617 O O . VAL B 1 274 ? -17.922 25.062 14.625 1 96.5 274 VAL B O 1
ATOM 4620 N N . ASP B 1 275 ? -16.75 26.578 13.414 1 97.94 275 ASP B N 1
ATOM 4621 C CA . ASP B 1 275 ? -17.406 26.281 12.148 1 97.94 275 ASP B CA 1
ATOM 4622 C C . ASP B 1 275 ? -16.844 25 11.531 1 97.94 275 ASP B C 1
ATOM 4624 O O . ASP B 1 275 ? -15.711 25 11.039 1 97.94 275 ASP B O 1
ATOM 4628 N N . VAL B 1 276 ? -17.672 23.953 11.555 1 98.5 276 VAL B N 1
ATOM 4629 C CA . VAL B 1 276 ? -17.203 22.656 11.078 1 98.5 276 VAL B CA 1
ATOM 4630 C C . VAL B 1 276 ? -18.016 22.203 9.867 1 98.5 276 VAL B C 1
ATOM 4632 O O . VAL B 1 276 ? -19.25 22.281 9.891 1 98.5 276 VAL B O 1
ATOM 4635 N N . VAL B 1 277 ? -17.359 21.875 8.797 1 98.56 277 VAL B N 1
ATOM 4636 C CA . VAL B 1 277 ? -17.922 21.156 7.66 1 98.56 277 VAL B CA 1
ATOM 4637 C C . VAL B 1 277 ? -17.516 19.688 7.715 1 98.56 277 VAL B C 1
ATOM 4639 O O . VAL B 1 277 ? -16.344 19.359 7.551 1 98.56 277 VAL B O 1
ATOM 4642 N N . ALA B 1 278 ? -18.5 18.828 7.945 1 98.44 278 ALA B N 1
ATOM 4643 C CA . ALA B 1 278 ? -18.188 17.406 8.102 1 98.44 278 ALA B CA 1
ATOM 4644 C C . ALA B 1 278 ? -18.812 16.578 6.988 1 98.44 278 ALA B C 1
ATOM 4646 O O . ALA B 1 278 ? -19.984 16.75 6.668 1 98.44 278 ALA B O 1
ATOM 4647 N N . ARG B 1 279 ? -18.016 15.766 6.34 1 98.31 279 ARG B N 1
ATOM 4648 C CA . ARG B 1 279 ? -18.469 14.828 5.32 1 98.31 279 ARG B CA 1
ATOM 4649 C C . ARG B 1 279 ? -18.094 13.398 5.688 1 98.31 279 ARG B C 1
ATOM 4651 O O . ARG B 1 279 ? -16.953 12.977 5.48 1 98.31 279 ARG B O 1
ATOM 4658 N N . PHE B 1 280 ? -19.125 12.617 6.16 1 98.12 280 PHE B N 1
ATOM 4659 C CA . PHE B 1 280 ? -18.938 11.219 6.516 1 98.12 280 PHE B CA 1
ATOM 4660 C C . PHE B 1 280 ? -19.703 10.312 5.562 1 98.12 280 PHE B C 1
ATOM 4662 O O . PHE B 1 280 ? -20.938 10.406 5.465 1 98.12 280 PHE B O 1
ATOM 4669 N N . ASP B 1 281 ? -19 9.492 4.836 1 97.31 281 ASP B N 1
ATOM 4670 C CA . ASP B 1 281 ? -19.641 8.469 4.016 1 97.31 281 ASP B CA 1
ATOM 4671 C C . ASP B 1 281 ? -19.875 7.191 4.816 1 97.31 281 ASP B C 1
ATOM 4673 O O . ASP B 1 281 ? -19.109 6.863 5.719 1 97.31 281 ASP B O 1
ATOM 4677 N N . GLU B 1 282 ? -20.844 6.41 4.414 1 96.12 282 GLU B N 1
ATOM 4678 C CA . GLU B 1 282 ? -21.172 5.176 5.125 1 96.12 282 GLU B CA 1
ATOM 4679 C C . GLU B 1 282 ? -20.234 4.043 4.723 1 96.12 282 GLU B C 1
ATOM 4681 O O . GLU B 1 282 ? -20 3.121 5.504 1 96.12 282 GLU B O 1
ATOM 4686 N N . ASP B 1 283 ? -19.734 4.148 3.566 1 95.12 283 ASP B N 1
ATOM 4687 C CA . ASP B 1 283 ? -18.812 3.125 3.072 1 95.12 283 ASP B CA 1
ATOM 4688 C C . ASP B 1 283 ? -17.359 3.564 3.234 1 95.12 283 ASP B C 1
ATOM 4690 O O . ASP B 1 283 ? -17.047 4.426 4.062 1 95.12 283 ASP B O 1
ATOM 4694 N N . GLY B 1 284 ? -16.516 2.863 2.598 1 94.25 284 GLY B N 1
ATOM 4695 C CA . GLY B 1 284 ? -15.102 3.197 2.66 1 94.25 284 GLY B CA 1
ATOM 4696 C C . GLY B 1 284 ? -14.406 2.623 3.877 1 94.25 284 GLY B C 1
ATOM 4697 O O . GLY B 1 284 ? -14.992 1.832 4.621 1 94.25 284 GLY B O 1
ATOM 4698 N N . PHE B 1 285 ? -13.148 2.967 4.012 1 95.19 285 PHE B N 1
ATOM 4699 C CA . PHE B 1 285 ? -12.297 2.529 5.117 1 95.19 285 PHE B CA 1
ATOM 4700 C C . PHE B 1 285 ? -11.195 3.547 5.391 1 95.19 285 PHE B C 1
ATOM 4702 O O . PHE B 1 285 ? -11.148 4.602 4.758 1 95.19 285 PHE B O 1
ATOM 4709 N N . HIS B 1 286 ? -10.422 3.344 6.426 1 95.75 286 HIS B N 1
ATOM 4710 C CA . HIS B 1 286 ? -9.383 4.277 6.848 1 95.75 286 HIS B CA 1
ATOM 4711 C C . HIS B 1 286 ? -8.359 4.504 5.738 1 95.75 286 HIS B C 1
ATOM 4713 O O . HIS B 1 286 ? -7.641 3.58 5.355 1 95.75 286 HIS B O 1
ATOM 4719 N N . GLY B 1 287 ? -8.367 5.723 5.207 1 94.56 287 GLY B N 1
ATOM 4720 C CA . GLY B 1 287 ? -7.414 6.059 4.164 1 94.56 287 GLY B CA 1
ATOM 4721 C C . GLY B 1 287 ? -7.812 5.535 2.799 1 94.56 287 GLY B C 1
ATOM 4722 O O . GLY B 1 287 ? -6.957 5.309 1.939 1 94.56 287 GLY B O 1
ATOM 4723 N N . VAL B 1 288 ? -9.023 5.379 2.514 1 95.25 288 VAL B N 1
ATOM 4724 C CA . VAL B 1 288 ? -9.547 4.73 1.318 1 95.25 288 VAL B CA 1
ATOM 4725 C C . VAL B 1 288 ? -9.133 5.516 0.077 1 95.25 288 VAL B C 1
ATOM 4727 O O . VAL B 1 288 ? -8.961 4.941 -1.001 1 95.25 288 VAL B O 1
ATOM 4730 N N . GLU B 1 289 ? -8.828 6.797 0.177 1 95 289 GLU B N 1
ATOM 4731 C CA . GLU B 1 289 ? -8.516 7.652 -0.962 1 95 289 GLU B CA 1
ATOM 4732 C C . GLU B 1 289 ? -7.191 7.25 -1.606 1 95 289 GLU B C 1
ATOM 4734 O O . GLU B 1 289 ? -6.961 7.52 -2.787 1 95 289 GLU B O 1
ATOM 4739 N N . VAL B 1 290 ? -6.367 6.613 -0.836 1 90.69 290 VAL B N 1
ATOM 4740 C CA . VAL B 1 290 ? -5.074 6.156 -1.34 1 90.69 290 VAL B CA 1
ATOM 4741 C C . VAL B 1 290 ? -5.281 5.055 -2.375 1 90.69 290 VAL B C 1
ATOM 4743 O O . VAL B 1 290 ? -4.48 4.902 -3.299 1 90.69 290 VAL B O 1
ATOM 4746 N N . PHE B 1 291 ? -6.449 4.391 -2.279 1 88.5 291 PHE B N 1
ATOM 4747 C CA . PHE B 1 291 ? -6.621 3.172 -3.061 1 88.5 291 PHE B CA 1
ATOM 4748 C C . PHE B 1 291 ? -7.766 3.322 -4.055 1 88.5 291 PHE B C 1
ATOM 4750 O O . PHE B 1 291 ? -7.844 2.582 -5.035 1 88.5 291 PHE B O 1
ATOM 4757 N N . ASP B 1 292 ? -8.711 4.211 -3.771 1 89.56 292 ASP B N 1
ATOM 4758 C CA . ASP B 1 292 ? -9.922 4.387 -4.574 1 89.56 292 ASP B CA 1
ATOM 4759 C C . ASP B 1 292 ? -9.938 5.762 -5.242 1 89.56 292 ASP B C 1
ATOM 4761 O O . ASP B 1 292 ? -10.289 6.758 -4.609 1 89.56 292 ASP B O 1
ATOM 4765 N N . PRO B 1 293 ? -9.68 5.797 -6.559 1 88.19 293 PRO B N 1
ATOM 4766 C CA . PRO B 1 293 ? -9.594 7.09 -7.246 1 88.19 293 PRO B CA 1
ATOM 4767 C C . PRO B 1 293 ? -10.898 7.887 -7.16 1 88.19 293 PRO B C 1
ATOM 4769 O O . PRO B 1 293 ? -10.867 9.117 -7.141 1 88.19 293 PRO B O 1
ATOM 4772 N N . ALA B 1 294 ? -11.977 7.152 -7.121 1 90.75 294 ALA B N 1
ATOM 4773 C CA . ALA B 1 294 ? -13.25 7.855 -7.016 1 90.75 294 ALA B CA 1
ATOM 4774 C C . ALA B 1 294 ? -13.383 8.547 -5.66 1 90.75 294 ALA B C 1
ATOM 4776 O O . ALA B 1 294 ? -13.883 9.68 -5.578 1 90.75 294 ALA B O 1
ATOM 4777 N N . LYS B 1 295 ? -12.945 7.895 -4.625 1 95 295 LYS B N 1
ATOM 4778 C CA . LYS B 1 295 ? -12.969 8.492 -3.291 1 95 295 LYS B CA 1
ATOM 4779 C C . LYS B 1 295 ? -11.945 9.617 -3.178 1 95 295 LYS B C 1
ATOM 4781 O O . LYS B 1 295 ? -12.203 10.625 -2.516 1 95 295 LYS B O 1
ATOM 4786 N N . ALA B 1 296 ? -10.836 9.453 -3.865 1 96.12 296 ALA B N 1
ATOM 4787 C CA . ALA B 1 296 ? -9.836 10.516 -3.9 1 96.12 296 ALA B CA 1
ATOM 4788 C C . ALA B 1 296 ? -10.383 11.766 -4.582 1 96.12 296 ALA B C 1
ATOM 4790 O O . ALA B 1 296 ? -10.258 12.867 -4.055 1 96.12 296 ALA B O 1
ATOM 4791 N N . LYS B 1 297 ? -10.992 11.539 -5.719 1 95.56 297 LYS B N 1
ATOM 4792 C CA . LYS B 1 297 ? -11.555 12.664 -6.469 1 95.56 297 LYS B CA 1
ATOM 4793 C C . LYS B 1 297 ? -12.609 13.398 -5.645 1 95.56 297 LYS B C 1
ATOM 4795 O O . LYS B 1 297 ? -12.664 14.633 -5.66 1 95.56 297 LYS B O 1
ATOM 4800 N N . ALA B 1 298 ? -13.438 12.633 -5.02 1 97 298 ALA B N 1
ATOM 4801 C CA . ALA B 1 298 ? -14.461 13.25 -4.172 1 97 298 ALA B CA 1
ATOM 4802 C C . ALA B 1 298 ? -13.82 14.094 -3.07 1 97 298 ALA B C 1
ATOM 4804 O O . ALA B 1 298 ? -14.25 15.219 -2.809 1 97 298 ALA B O 1
ATOM 4805 N N . PHE B 1 299 ? -12.836 13.602 -2.467 1 97.62 299 PHE B N 1
ATOM 4806 C CA . PHE B 1 299 ? -12.141 14.336 -1.417 1 97.62 299 PHE B CA 1
ATOM 4807 C C . PHE B 1 299 ? -11.523 15.609 -1.968 1 97.62 299 PHE B C 1
ATOM 4809 O O . PHE B 1 299 ? -11.602 16.672 -1.336 1 97.62 299 PHE B O 1
ATOM 4816 N N . TYR B 1 300 ? -10.883 15.5 -3.125 1 97.56 300 TYR B N 1
ATOM 4817 C CA . TYR B 1 300 ? -10.273 16.672 -3.738 1 97.56 300 TYR B CA 1
ATOM 4818 C C . TYR B 1 300 ? -11.328 17.719 -4.082 1 97.56 300 TYR B C 1
ATOM 4820 O O . TYR B 1 300 ? -11.102 18.922 -3.914 1 97.56 300 TYR B O 1
ATOM 4828 N N . ASP B 1 301 ? -12.453 17.266 -4.555 1 97.94 301 ASP B N 1
ATOM 4829 C CA . ASP B 1 301 ? -13.539 18.188 -4.871 1 97.94 301 ASP B CA 1
ATOM 4830 C C . ASP B 1 301 ? -14.023 18.922 -3.619 1 97.94 301 ASP B C 1
ATOM 4832 O O . ASP B 1 301 ? -14.18 20.141 -3.629 1 97.94 301 ASP B O 1
ATOM 4836 N N . TYR B 1 302 ? -14.242 18.203 -2.533 1 97.94 302 TYR B N 1
ATOM 4837 C CA . TYR B 1 302 ? -14.664 18.797 -1.273 1 97.94 302 TYR B CA 1
ATOM 4838 C C . TYR B 1 302 ? -13.594 19.734 -0.729 1 97.94 302 TYR B C 1
ATOM 4840 O O . TYR B 1 302 ? -13.898 20.828 -0.238 1 97.94 302 TYR B O 1
ATOM 4848 N N . GLY B 1 303 ? -12.336 19.281 -0.776 1 97.81 303 GLY B N 1
ATOM 4849 C CA . GLY B 1 303 ? -11.234 20.109 -0.318 1 97.81 303 GLY B CA 1
ATOM 4850 C C . GLY B 1 303 ? -11.109 21.422 -1.071 1 97.81 303 GLY B C 1
ATOM 4851 O O . GLY B 1 303 ? -10.906 22.484 -0.464 1 97.81 303 GLY B O 1
ATOM 4852 N N . LYS B 1 304 ? -11.273 21.312 -2.393 1 97.94 304 LYS B N 1
ATOM 4853 C CA . LYS B 1 304 ? -11.227 22.516 -3.221 1 97.94 304 LYS B CA 1
ATOM 4854 C C . LYS B 1 304 ? -12.336 23.5 -2.836 1 97.94 304 LYS B C 1
ATOM 4856 O O . LYS B 1 304 ? -12.094 24.703 -2.691 1 97.94 304 LYS B O 1
ATOM 4861 N N . GLU B 1 305 ? -13.5 22.953 -2.723 1 98.12 305 GLU B N 1
ATOM 4862 C CA . GLU B 1 305 ? -14.625 23.781 -2.312 1 98.12 305 GLU B CA 1
ATOM 4863 C C . GLU B 1 305 ? -14.352 24.453 -0.969 1 98.12 305 GLU B C 1
ATOM 4865 O O . GLU B 1 305 ? -14.594 25.656 -0.808 1 98.12 305 GLU B O 1
ATOM 4870 N N . PHE B 1 306 ? -13.898 23.75 -0.031 1 98.5 306 PHE B N 1
ATOM 4871 C CA . PHE B 1 306 ? -13.617 24.281 1.299 1 98.5 306 PHE B CA 1
ATOM 4872 C C . PHE B 1 306 ? -12.562 25.375 1.234 1 98.5 306 PHE B C 1
ATOM 4874 O O . PHE B 1 306 ? -12.742 26.453 1.817 1 98.5 306 PHE B O 1
ATOM 4881 N N . VAL B 1 307 ? -11.453 25.094 0.499 1 98.12 307 VAL B N 1
ATOM 4882 C CA . VAL B 1 307 ? -10.32 26 0.406 1 98.12 307 VAL B CA 1
ATOM 4883 C C . VAL B 1 307 ? -10.766 27.312 -0.252 1 98.12 307 VAL B C 1
ATOM 4885 O O . VAL B 1 307 ? -10.391 28.391 0.193 1 98.12 307 VAL B O 1
ATOM 4888 N N . TYR B 1 308 ? -11.609 27.281 -1.182 1 96.75 308 TYR B N 1
ATOM 4889 C CA . TYR B 1 308 ? -11.914 28.469 -1.971 1 96.75 308 TYR B CA 1
ATOM 4890 C C . TYR B 1 308 ? -13.18 29.141 -1.469 1 96.75 308 TYR B C 1
ATOM 4892 O O . TYR B 1 308 ? -13.523 30.234 -1.915 1 96.75 308 TYR B O 1
ATOM 4900 N N . THR B 1 309 ? -13.852 28.516 -0.503 1 96.38 309 THR B N 1
ATOM 4901 C CA . THR B 1 309 ? -15.016 29.188 0.078 1 96.38 309 THR B CA 1
ATOM 4902 C C . THR B 1 309 ? -14.703 29.672 1.493 1 96.38 309 THR B C 1
ATOM 4904 O O . THR B 1 309 ? -15.523 30.359 2.113 1 96.38 309 THR B O 1
ATOM 4907 N N . THR B 1 310 ? -13.57 29.281 1.973 1 93.44 310 THR B N 1
ATOM 4908 C CA . THR B 1 310 ? -13.164 29.75 3.289 1 93.44 310 THR B CA 1
ATOM 4909 C C . THR B 1 310 ? -12.516 31.125 3.188 1 93.44 310 THR B C 1
ATOM 4911 O O . THR B 1 310 ? -11.609 31.344 2.379 1 93.44 310 THR B O 1
ATOM 4914 N N . VAL B 1 311 ? -13.117 32.219 3.9 1 86.31 311 VAL B N 1
ATOM 4915 C CA . VAL B 1 311 ? -12.633 33.594 3.873 1 86.31 311 VAL B CA 1
ATOM 4916 C C . VAL B 1 311 ? -12.219 34.031 5.277 1 86.31 311 VAL B C 1
ATOM 4918 O O . VAL B 1 311 ? -12.789 33.562 6.27 1 86.31 311 VAL B O 1
#

Secondary structure (DSSP, 8-state):
-B-TTS-B----SS-B-----SPPTT---SEEEEEEEEETTTTEEEEEEEESSPPTT--EEEEEEE--STTTS--TTBHHHHHHHHHHHHHTT-EEEEEE---TTTT-TTHHHHHHHHHHHHHHHHHHTTTSTTS-HHHHHHEEEEEEEEEEETHHHHHHHHHHHHHTTS--TT--EEEEEEES-----SSPPHHHHHTTT-SSS-HHHHHHHHHHHSPTT--TTSTTT-TTT-TTTTHHHHTT--EEEEEEETT-TTHHHHHHHHHHHHHTT--EEEEEESS--TTGGGT-HHHHHHHHHHHHHHHHH--/-B-TTS-B----SS-B-----SPPTT---SEEEEEEEEETTTTEEEEEEEESSPPTT--EEEEEEE--STTTS--TTBHHHHHHHHHHHHHTT-EEEEEE---TTTT-TTHHHHHHHHHHHHHHHHHHTTTSTTS-HHHHHHEEEEEEEEEEETHHHHHHHHHHHHHTTS--TT--EEEEEEES-----SS--HHHHHTTT-SSS-HHHHHHHHHHHSPTT--TTSTTT-TTT--TTTHHHHTT--EEEEEEETT-TTHHHHHHHHHHHHHTT--EEEEEESS--TTGGGT-HHHHHHHHHHHHHHHHH--